Protein 1MJU (pdb70)

Sequence (430 aa):
DIVMTQAAPSVPVTPGESVSISCRSSKSLLHSNGNTYLYWFLQRPGQSPQLLIYRMSNLASGVPDRFSGSGSGTAFTLRISRVEAEDVGVYYCLQHLEYPFTFGAGTKLELKRADAAPTVSIFPPSSEQLTSGGASVVCFLNNFYPKDINVKWKIDGSERQNGVLNSWTDQDSKDSTYSMSSTLTLTKDEYERHNSYTCEATHKTSTSPIVKSFNRNECVQLQQPGAELVKPGASVKLSCKASGYTFTNYWINWVKQRPGQGLEWIGNIYPGSSYTHYNEKFKNKATLTVDTSSSTAYMQLSSLTSDDSAVYYCANKLGWFPYWGQGTLVTVSAAKTTAPSVYPLAPVCSVTLGCLVKGYFPEPVTLTWNSGSLSSGVHTFPAVLQSDLYTLSSSVTVTSSTWPSQSITCNVAHPASSTKVDKKIEPRGP

Foldseek 3Di:
DKDKAQPAQEDEDAAFAKDKGKIFIPFFQQDPVGFRFKWKWFDDPPDDTHTADGSQFDGDPPHDPLWTKDDDRTMIMIMRHGDALLRFGWMKMWGDSDPPIDIYPIYGYQHQYDFDFWDKDKDWADPVVLVVFKTKIKMKTDFGPDPDKDKWKDFPRHTDDPQKDKDKDQQDSHRRGIMMMIMRMDTSVVVVVTFKIKIWMDDPVDPGIDIDIGTPPPD/DAWEWFAEDEAEAQAKDKTKIADDDDQLQAWKKWKWWAAPPGDIDTAWIARQVVRDIDGDPVCPPFWDWHADNVRSMIMIMGGRDDQVRFTWMKMWICDPPDIDIYPTYGYGHHPDDFDAWDKDWAADDVCGKTKIKTWWGDDDDKDKDKPVPPQDPQKDWDDWDDDPRGIMTMMMHRHRPVPPPVHWIKMWMAGRVVRDIDIDTHDDDDD

Solvent-accessible surface area: 19869 Å² total

Nearest PDB structures (foldseek):
  1mjj-assembly2_L  TM=9.956E-01  e=9.053E-44  Mus musculus
  5t5f-assembly1_L  TM=9.927E-01  e=3.349E-42  Mus musculus
  4jn2-assembly2_L  TM=9.584E-01  e=1.246E-36  Mus musculus
  6mv5-assembly1_L  TM=8.175E-01  e=2.535E-39  Mus musculus
  4yhi-assembly1_B  TM=9.612E-01  e=4.543E-36  Homo sapiens

Radius of gyration: 24.13 Å; Cα contacts (8 Å, |Δi|>4): 1111; chains: 2; bounding box: 51×45×77 Å

Secondary structure (DSSP, 8-state):
-EEE--SEEEE-TT--EEEEEEEESS-GGGS-EEEEEE-TTS-EEEEEEEETTTTEEEE-GGGTTTEEEEEETTTTEEEEEE-S--GGG-EEEEEEEEETTEEEE---EEEEE-SSPPBPPEEEEEPPP--EEEEEEEEEEBSS--EEEEGGGTB-TTEEEPPPEEETTEEEEEEEEEE-TTTTTTS--EEEEEEGGGTEEEEEE------/---EE---SEEEE-TTS-EEEEEEESS--B-TTS-B-EEEEEE-TTSPPEEEEETTTEEPTTS-TTEEEEE-SSEEEEEESS--GGG-EEEEEEE-SSSSPEE---EEEEE----BPPEEEEEPPPHHHHTTTEEEEEEEEEEEBSS--EEEEEETTEEE-TTEEEEEPPPPTTT--EEEEEEEEEEHHHHHT--EEEEEEE-TT-SS-EEEEEETT--

Structure (mmCIF, N/CA/C/O backbone):
data_1MJU
#
_entry.id   1MJU
#
_cell.length_a   56.046
_cell.length_b   65.349
_cell.length_c   138.563
_cell.angle_alpha   90.00
_cell.angle_beta   90.00
_cell.angle_gamma   90.00
#
_symmetry.space_group_name_H-M   'P 21 21 21'
#
loop_
_entity.id
_entity.type
_entity.pdbx_description
1 polymer 'IMMUNOGLOBULIN MS6-12'
2 polymer 'IMMUNOGLOBULIN MS6-12'
3 non-polymer GLYCEROL
4 water water
#
loop_
_atom_site.group_PDB
_atom_site.id
_atom_site.type_symbol
_atom_site.label_atom_id
_atom_site.label_alt_id
_atom_site.label_comp_id
_atom_site.label_asym_id
_atom_site.label_entity_id
_atom_site.label_seq_id
_atom_site.pdbx_PDB_ins_code
_atom_site.Cartn_x
_atom_site.Cartn_y
_atom_site.Cartn_z
_atom_site.occupancy
_atom_site.B_iso_or_equiv
_atom_site.auth_seq_id
_atom_site.auth_comp_id
_atom_site.auth_asym_id
_atom_site.auth_atom_id
_atom_site.pdbx_PDB_model_num
ATOM 1 N N . ASP A 1 1 ? 8.208 -15.845 3.190 1.00 18.79 1 ASP L N 1
ATOM 2 C CA . ASP A 1 1 ? 9.088 -14.912 3.970 1.00 15.31 1 ASP L CA 1
ATOM 3 C C . ASP A 1 1 ? 10.516 -15.442 4.001 1.00 15.19 1 ASP L C 1
ATOM 4 O O . ASP A 1 1 ? 10.710 -16.652 3.893 1.00 19.00 1 ASP L O 1
ATOM 9 N N . ILE A 1 2 ? 11.514 -14.555 4.068 1.00 14.49 2 ILE L N 1
ATOM 10 C CA . ILE A 1 2 ? 12.885 -14.966 4.348 1.00 13.68 2 ILE L CA 1
ATOM 11 C C . ILE A 1 2 ? 12.996 -15.508 5.789 1.00 13.19 2 ILE L C 1
ATOM 12 O O . ILE A 1 2 ? 12.661 -14.817 6.762 1.00 15.74 2 ILE L O 1
ATOM 17 N N . VAL A 1 3 ? 13.462 -16.755 5.923 1.00 13.46 3 VAL L N 1
ATOM 18 C CA . VAL A 1 3 ? 13.655 -17.369 7.228 1.00 14.03 3 VAL L CA 1
ATOM 19 C C . VAL A 1 3 ? 15.078 -17.064 7.715 1.00 12.93 3 VAL L C 1
ATOM 20 O O . VAL A 1 3 ? 16.053 -17.316 6.989 1.00 13.11 3 VAL L O 1
ATOM 24 N N . MET A 1 4 ? 15.192 -16.513 8.927 1.00 12.84 4 MET L N 1
ATOM 25 C CA . MET A 1 4 ? 16.485 -16.198 9.559 1.00 12.08 4 MET L CA 1
ATOM 26 C C . MET A 1 4 ? 16.714 -17.181 10.715 1.00 11.85 4 MET L C 1
ATOM 27 O O . MET A 1 4 ? 15.920 -17.235 11.665 1.00 14.32 4 MET L O 1
ATOM 32 N N . THR A 1 5 ? 17.781 -17.971 10.623 1.00 12.96 5 THR L N 1
ATOM 33 C CA . THR A 1 5 ? 18.052 -19.032 11.587 1.00 13.39 5 THR L CA 1
ATOM 34 C C . THR A 1 5 ? 19.305 -18.771 12.400 1.00 13.47 5 THR L C 1
ATOM 35 O O . THR A 1 5 ? 20.413 -18.729 11.851 1.00 15.24 5 THR L O 1
ATOM 39 N N . GLN A 1 6 ? 19.093 -18.596 13.702 1.00 15.31 6 GLN L N 1
ATOM 40 C CA . GLN A 1 6 ? 20.133 -18.561 14.693 1.00 18.72 6 GLN L CA 1
ATOM 41 C C . GLN A 1 6 ? 19.799 -19.854 15.445 1.00 20.03 6 GLN L C 1
ATOM 42 O O . GLN A 1 6 ? 18.894 -19.945 16.293 1.00 19.97 6 GLN L O 1
ATOM 48 N N . ALA A 1 7 ? 20.518 -20.881 15.090 1.00 13.60 7 ALA L N 1
ATOM 49 C CA . ALA A 1 7 ? 20.274 -22.208 15.621 1.00 23.00 7 ALA L CA 1
ATOM 50 C C . ALA A 1 7 ? 20.702 -22.414 17.073 1.00 23.08 7 ALA L C 1
ATOM 51 O O . ALA A 1 7 ? 20.249 -23.397 17.661 1.00 28.02 7 ALA L O 1
ATOM 53 N N . ALA A 1 8 ? 21.565 -21.559 17.652 1.00 21.76 8 ALA L N 1
ATOM 54 C CA . ALA A 1 8 ? 21.961 -21.751 19.058 1.00 14.45 8 ALA L CA 1
ATOM 55 C C . ALA A 1 8 ? 21.217 -20.789 19.973 1.00 13.09 8 ALA L C 1
ATOM 56 O O . ALA A 1 8 ? 21.418 -19.578 19.865 1.00 13.90 8 ALA L O 1
ATOM 58 N N . PRO A 1 9 ? 20.387 -21.275 20.905 1.00 12.62 9 PRO L N 1
ATOM 59 C CA . PRO A 1 9 ? 19.741 -20.348 21.852 1.00 13.01 9 PRO L CA 1
ATOM 60 C C . PRO A 1 9 ? 20.711 -19.697 22.857 1.00 10.11 9 PRO L C 1
ATOM 61 O O . PRO A 1 9 ? 20.417 -18.610 23.377 1.00 10.97 9 PRO L O 1
ATOM 65 N N . SER A 1 10 ? 21.827 -20.368 23.142 1.00 10.38 10 SER L N 1
ATOM 66 C CA . SER A 1 10 ? 22.835 -19.848 24.059 1.00 9.97 10 SER L CA 1
ATOM 67 C C . SER A 1 10 ? 24.218 -20.400 23.686 1.00 10.59 10 SER L C 1
ATOM 68 O O . SER A 1 10 ? 24.322 -21.526 23.170 1.00 13.02 10 SER L O 1
ATOM 72 N N . VAL A 1 11 ? 25.254 -19.590 23.876 1.00 9.37 11 VAL L N 1
ATOM 73 C CA . VAL A 1 11 ? 26.642 -19.969 23.634 1.00 10.15 11 VAL L CA 1
ATOM 74 C C . VAL A 1 11 ? 27.497 -19.609 24.849 1.00 9.75 11 VAL L C 1
ATOM 75 O O . VAL A 1 11 ? 27.493 -18.451 25.267 1.00 9.83 11 VAL L O 1
ATOM 79 N N . PRO A 1 12 ? 28.205 -20.579 25.447 1.00 9.81 12 PRO L N 1
ATOM 80 C CA . PRO A 1 12 ? 29.104 -20.271 26.563 1.00 10.67 12 PRO L CA 1
ATOM 81 C C . PRO A 1 12 ? 30.499 -19.837 26.093 1.00 9.47 12 PRO L C 1
ATOM 82 O O . PRO A 1 12 ? 30.995 -20.353 25.069 1.00 11.40 12 PRO L O 1
ATOM 86 N N . VAL A 1 13 ? 31.125 -18.931 26.849 1.00 8.92 13 VAL L N 1
ATOM 87 C CA . VAL A 1 13 ? 32.454 -18.417 26.535 1.00 8.90 13 VAL L CA 1
ATOM 88 C C . VAL A 1 13 ? 33.183 -18.015 27.821 1.00 9.14 13 VAL L C 1
ATOM 89 O O . VAL A 1 13 ? 32.563 -17.521 28.769 1.00 9.89 13 VAL L O 1
ATOM 93 N N . THR A 1 14 ? 34.496 -18.246 27.855 1.00 9.17 14 THR L N 1
ATOM 94 C CA . THR A 1 14 ? 35.345 -17.824 28.969 1.00 9.87 14 THR L CA 1
ATOM 95 C C . THR A 1 14 ? 35.732 -16.348 28.782 1.00 9.28 14 THR L C 1
ATOM 96 O O . THR A 1 14 ? 36.195 -15.978 27.691 1.00 9.63 14 THR L O 1
ATOM 100 N N . PRO A 1 15 ? 35.538 -15.484 29.796 1.00 9.91 15 PRO L N 1
ATOM 101 C CA . PRO A 1 15 ? 35.963 -14.077 29.653 1.00 10.58 15 PRO L CA 1
ATOM 102 C C . PRO A 1 15 ? 37.410 -13.973 29.143 1.00 10.26 15 PRO L C 1
ATOM 103 O O . PRO A 1 15 ? 38.307 -14.699 29.606 1.00 12.24 15 PRO L O 1
ATOM 107 N N . GLY A 1 16 ? 37.626 -13.085 28.172 1.00 10.30 16 GLY L N 1
ATOM 108 C CA . GLY A 1 16 ? 38.934 -12.872 27.588 1.00 11.50 16 GLY L CA 1
ATOM 109 C C . GLY A 1 16 ? 39.170 -13.656 26.305 1.00 10.48 16 GLY L C 1
ATOM 110 O O . GLY A 1 16 ? 40.117 -13.348 25.572 1.00 12.90 16 GLY L O 1
ATOM 111 N N . GLU A 1 17 ? 38.338 -14.664 26.031 1.00 10.83 17 GLU L N 1
ATOM 112 C CA . GLU A 1 17 ? 38.450 -15.453 24.801 1.00 9.74 17 GLU L CA 1
ATOM 113 C C . GLU A 1 17 ? 37.522 -14.880 23.709 1.00 9.63 17 GLU L C 1
ATOM 114 O O . GLU A 1 17 ? 36.662 -14.039 23.965 1.00 10.92 17 GLU L O 1
ATOM 120 N N . SER A 1 18 ? 37.717 -15.348 22.490 1.00 10.41 18 SER L N 1
ATOM 121 C CA . SER A 1 18 ? 36.906 -14.922 21.351 1.00 10.70 18 SER L CA 1
ATOM 122 C C . SER A 1 18 ? 35.628 -15.755 21.261 1.00 10.75 18 SER L C 1
ATOM 123 O O . SER A 1 18 ? 35.586 -16.859 21.793 1.00 13.17 18 SER L O 1
ATOM 128 N N . VAL A 1 19 ? 34.587 -15.217 20.625 1.00 9.66 19 VAL L N 1
ATOM 129 C CA . VAL A 1 19 ? 33.367 -15.972 20.334 1.00 9.67 19 VAL L CA 1
ATOM 130 C C . VAL A 1 19 ? 32.831 -15.551 18.942 1.00 9.32 19 VAL L C 1
ATOM 131 O O . VAL A 1 19 ? 32.991 -14.400 18.508 1.00 11.15 19 VAL L O 1
ATOM 135 N N . SER A 1 20 ? 32.208 -16.509 18.258 1.00 10.18 20 SER L N 1
ATOM 136 C CA . SER A 1 20 ? 31.537 -16.308 16.981 1.00 11.20 20 SER L CA 1
ATOM 137 C C . SER A 1 20 ? 30.071 -16.753 17.108 1.00 11.72 20 SER L C 1
ATOM 138 O O . SER A 1 20 ? 29.797 -17.876 17.583 1.00 12.23 20 SER L O 1
ATOM 141 N N . ILE A 1 21 ? 29.145 -15.883 16.689 1.00 10.42 21 ILE L N 1
ATOM 142 C CA . ILE A 1 21 ? 27.706 -16.144 16.694 1.00 11.24 21 ILE L CA 1
ATOM 143 C C . ILE A 1 21 ? 27.221 -16.219 15.236 1.00 11.09 21 ILE L C 1
ATOM 144 O O . ILE A 1 21 ? 27.447 -15.299 14.437 1.00 11.37 21 ILE L O 1
ATOM 149 N N . SER A 1 22 ? 26.538 -17.308 14.898 1.00 13.99 22 SER L N 1
ATOM 150 C CA . SER A 1 22 ? 26.082 -17.575 13.536 1.00 12.87 22 SER L CA 1
ATOM 151 C C . SER A 1 22 ? 24.601 -17.193 13.278 1.00 13.41 22 SER L C 1
ATOM 152 O O . SER A 1 22 ? 23.719 -17.365 14.133 1.00 16.66 22 SER L O 1
ATOM 156 N N . CYS A 1 23 ? 24.355 -16.698 12.064 1.00 12.47 23 CYS L N 1
ATOM 157 C CA . CYS A 1 23 ? 23.017 -16.444 11.539 1.00 11.04 23 CYS L CA 1
ATOM 158 C C . CYS A 1 23 ? 23.010 -16.880 10.065 1.00 11.91 23 CYS L C 1
ATOM 159 O O . CYS A 1 23 ? 23.970 -16.624 9.347 1.00 15.80 23 CYS L O 1
ATOM 162 N N . ARG A 1 24 ? 21.931 -17.534 9.623 1.00 12.88 24 ARG L N 1
ATOM 163 C CA . ARG A 1 24 ? 21.768 -17.978 8.238 1.00 14.66 24 ARG L CA 1
ATOM 164 C C . ARG A 1 24 ? 20.426 -17.464 7.671 1.00 12.03 24 ARG L C 1
ATOM 165 O O . ARG A 1 24 ? 19.423 -17.422 8.393 1.00 15.39 24 ARG L O 1
ATOM 173 N N . SER A 1 25 ? 20.407 -17.096 6.384 1.00 12.70 25 SER L N 1
ATOM 174 C CA . SER A 1 25 ? 19.170 -16.690 5.697 1.00 12.76 25 SER L CA 1
ATOM 175 C C . SER A 1 25 ? 18.761 -17.757 4.655 1.00 13.65 25 SER L C 1
ATOM 176 O O . SER A 1 25 ? 19.617 -18.459 4.121 1.00 15.68 25 SER L O 1
ATOM 179 N N . SER A 1 26 ? 17.468 -17.832 4.337 1.00 13.46 26 SER L N 1
ATOM 180 C CA . SER A 1 26 ? 16.949 -18.778 3.346 1.00 13.26 26 SER L CA 1
ATOM 181 C C . SER A 1 26 ? 17.195 -18.350 1.897 1.00 15.19 26 SER L C 1
ATOM 182 O O . SER A 1 26 ? 17.020 -19.170 0.979 1.00 17.47 26 SER L O 1
ATOM 185 N N . LYS A 1 27 ? 17.571 -17.091 1.677 1.00 14.90 27 LYS L N 1
ATOM 186 C CA . LYS A 1 27 ? 17.986 -16.614 0.354 1.00 18.36 27 LYS L CA 1
ATOM 187 C C . LYS A 1 27 ? 19.021 -15.501 0.543 1.00 15.79 27 LYS L C 1
ATOM 188 O O . LYS A 1 27 ? 19.159 -14.934 1.632 1.00 14.11 27 LYS L O 1
ATOM 194 N N . SER A 1 28 A 19.775 -15.207 -0.507 1.00 15.79 27 SER L N 1
ATOM 195 C CA . SER A 1 28 A 20.797 -14.150 -0.460 1.00 14.53 27 SER L CA 1
ATOM 196 C C . SER A 1 28 A 20.233 -12.785 -0.037 1.00 13.39 27 SER L C 1
ATOM 197 O O . SER A 1 28 A 19.177 -12.362 -0.505 1.00 13.74 27 SER L O 1
ATOM 200 N N . LEU A 1 29 B 20.976 -12.091 0.822 1.00 12.14 27 LEU L N 1
ATOM 201 C CA . LEU A 1 29 B 20.610 -10.736 1.268 1.00 11.50 27 LEU L CA 1
ATOM 202 C C . LEU A 1 29 B 21.361 -9.615 0.490 1.00 12.37 27 LEU L C 1
ATOM 203 O O . LEU A 1 29 B 21.286 -8.433 0.851 1.00 12.44 27 LEU L O 1
ATOM 208 N N . LEU A 1 30 C 22.058 -9.985 -0.588 1.00 14.29 27 LEU L N 1
ATOM 209 C CA . LEU A 1 30 C 22.741 -9.017 -1.457 1.00 14.33 27 LEU L CA 1
ATOM 210 C C . LEU A 1 30 C 21.754 -8.269 -2.359 1.00 14.38 27 LEU L C 1
ATOM 211 O O . LEU A 1 30 C 21.069 -8.883 -3.174 1.00 16.27 27 LEU L O 1
ATOM 216 N N . HIS A 1 31 D 21.688 -6.943 -2.204 1.00 13.20 27 HIS L N 1
ATOM 217 C CA . HIS A 1 31 D 20.827 -6.057 -3.012 1.00 13.46 27 HIS L CA 1
ATOM 218 C C . HIS A 1 31 D 21.479 -5.753 -4.366 1.00 14.50 27 HIS L C 1
ATOM 219 O O . HIS A 1 31 D 22.712 -5.786 -4.500 1.00 15.08 27 HIS L O 1
ATOM 226 N N . SER A 1 32 E 20.650 -5.467 -5.369 1.00 14.98 27 SER L N 1
ATOM 227 C CA . SER A 1 32 E 21.140 -5.007 -6.675 1.00 16.75 27 SER L CA 1
ATOM 228 C C . SER A 1 32 E 22.049 -3.759 -6.570 1.00 15.63 27 SER L C 1
ATOM 229 O O . SER A 1 32 E 22.914 -3.529 -7.429 1.00 17.83 27 SER L O 1
ATOM 232 N N . ASN A 1 33 ? 21.858 -2.958 -5.526 1.00 15.90 28 ASN L N 1
ATOM 233 C CA . ASN A 1 33 ? 22.676 -1.772 -5.295 1.00 14.55 28 ASN L CA 1
ATOM 234 C C . ASN A 1 33 ? 24.061 -2.076 -4.721 1.00 14.98 28 ASN L C 1
ATOM 235 O O . ASN A 1 33 ? 24.845 -1.146 -4.512 1.00 15.56 28 ASN L O 1
ATOM 240 N N . GLY A 1 34 ? 24.370 -3.359 -4.473 1.00 14.83 29 GLY L N 1
ATOM 241 C CA . GLY A 1 34 ? 25.692 -3.752 -4.010 1.00 16.58 29 GLY L CA 1
ATOM 242 C C . GLY A 1 34 ? 25.870 -3.956 -2.504 1.00 14.57 29 GLY L C 1
ATOM 243 O O . GLY A 1 34 ? 26.866 -4.563 -2.076 1.00 16.27 29 GLY L O 1
ATOM 244 N N . ASN A 1 35 ? 24.930 -3.468 -1.691 1.00 11.99 30 ASN L N 1
ATOM 245 C CA . ASN A 1 35 ? 24.999 -3.618 -0.227 1.00 12.54 30 ASN L CA 1
ATOM 246 C C . ASN A 1 35 ? 24.249 -4.890 0.220 1.00 12.11 30 ASN L C 1
ATOM 247 O O . ASN A 1 35 ? 23.284 -5.287 -0.450 1.00 13.20 30 ASN L O 1
ATOM 252 N N . THR A 1 36 ? 24.664 -5.492 1.349 1.00 11.58 31 THR L N 1
ATOM 253 C CA . THR A 1 36 ? 23.989 -6.661 1.928 1.00 11.38 31 THR L CA 1
ATOM 254 C C . THR A 1 36 ? 23.148 -6.181 3.133 1.00 10.65 31 THR L C 1
ATOM 255 O O . THR A 1 36 ? 23.686 -5.609 4.093 1.00 11.48 31 THR L O 1
ATOM 259 N N . TYR A 1 37 ? 21.845 -6.458 3.078 1.00 10.56 32 TYR L N 1
ATOM 260 C CA . TYR A 1 37 ? 20.847 -5.887 3.989 1.00 9.45 32 TYR L CA 1
ATOM 261 C C . TYR A 1 37 ? 20.657 -6.731 5.285 1.00 9.38 32 TYR L C 1
ATOM 262 O O . TYR A 1 37 ? 19.632 -7.390 5.478 1.00 9.33 32 TYR L O 1
ATOM 271 N N . LEU A 1 38 ? 21.672 -6.677 6.163 1.00 8.96 33 LEU L N 1
ATOM 272 C CA . LEU A 1 38 ? 21.763 -7.507 7.386 1.00 9.53 33 LEU L CA 1
ATOM 273 C C . LEU A 1 38 ? 22.274 -6.649 8.570 1.00 8.45 33 LEU L C 1
ATOM 274 O O . LEU A 1 38 ? 23.373 -6.069 8.488 1.00 10.45 33 LEU L O 1
ATOM 279 N N . TYR A 1 39 ? 21.463 -6.559 9.627 1.00 8.76 34 TYR L N 1
ATOM 280 C CA . TYR A 1 39 ? 21.829 -5.912 10.886 1.00 8.05 34 TYR L CA 1
ATOM 281 C C . TYR A 1 39 ? 22.147 -6.953 11.996 1.00 8.38 34 TYR L C 1
ATOM 282 O O . TYR A 1 39 ? 21.559 -8.046 12.024 1.00 8.59 34 TYR L O 1
ATOM 291 N N . TRP A 1 40 ? 23.028 -6.567 12.933 1.00 7.81 35 TRP L N 1
ATOM 292 C CA . TRP A 1 40 ? 23.186 -7.243 14.237 1.00 7.32 35 TRP L CA 1
ATOM 293 C C . TRP A 1 40 ? 22.876 -6.236 15.381 1.00 7.29 35 TRP L C 1
ATOM 294 O O . TRP A 1 40 ? 23.348 -5.070 15.336 1.00 7.58 35 TRP L O 1
ATOM 305 N N . PHE A 1 41 ? 22.152 -6.715 16.408 1.00 7.60 36 PHE L N 1
ATOM 306 C CA . PHE A 1 41 ? 21.818 -5.953 17.619 1.00 7.04 36 PHE L CA 1
ATOM 307 C C . PHE A 1 41 ? 22.179 -6.757 18.879 1.00 7.16 36 PHE L C 1
ATOM 308 O O . PHE A 1 41 ? 22.149 -8.004 18.854 1.00 8.50 36 PHE L O 1
ATOM 316 N N . LEU A 1 42 ? 22.492 -6.039 19.963 1.00 7.82 37 LEU L N 1
ATOM 317 C CA . LEU A 1 42 ? 22.615 -6.591 21.317 1.00 7.89 37 LEU L CA 1
ATOM 318 C C . LEU A 1 42 ? 21.475 -6.033 22.171 1.00 6.86 37 LEU L C 1
ATOM 319 O O . LEU A 1 42 ? 21.282 -4.809 22.202 1.00 9.10 37 LEU L O 1
ATOM 324 N N . GLN A 1 43 ? 20.711 -6.897 22.843 1.00 7.13 38 GLN L N 1
ATOM 325 C CA . GLN A 1 43 ? 19.673 -6.464 23.791 1.00 7.19 38 GLN L CA 1
ATOM 326 C C . GLN A 1 43 ? 20.006 -6.915 25.215 1.00 7.68 38 GLN L C 1
ATOM 327 O O . GLN A 1 43 ? 20.165 -8.130 25.478 1.00 8.07 38 GLN L O 1
ATOM 333 N N . ARG A 1 44 ? 20.115 -5.940 26.126 1.00 8.39 39 ARG L N 1
ATOM 334 C CA . ARG A 1 44 ? 20.339 -6.176 27.554 1.00 8.13 39 ARG L CA 1
ATOM 335 C C . ARG A 1 44 ? 18.986 -6.208 28.290 1.00 9.11 39 ARG L C 1
ATOM 336 O O . ARG A 1 44 ? 18.000 -5.615 27.793 1.00 9.51 39 ARG L O 1
ATOM 344 N N . PRO A 1 45 ? 18.897 -6.870 29.450 1.00 10.23 40 PRO L N 1
ATOM 345 C CA . PRO A 1 45 ? 17.607 -6.962 30.152 1.00 11.37 40 PRO L CA 1
ATOM 346 C C . PRO A 1 45 ? 16.936 -5.603 30.436 1.00 12.37 40 PRO L C 1
ATOM 347 O O . PRO A 1 45 ? 17.561 -4.681 30.972 1.00 13.91 40 PRO L O 1
ATOM 351 N N . GLY A 1 46 ? 15.665 -5.504 30.048 1.00 13.59 41 GLY L N 1
ATOM 352 C CA . GLY A 1 46 ? 14.862 -4.305 30.238 1.00 16.19 41 GLY L CA 1
ATOM 353 C C . GLY A 1 46 ? 15.099 -3.173 29.244 1.00 13.34 41 GLY L C 1
ATOM 354 O O . GLY A 1 46 ? 14.409 -2.168 29.310 1.00 18.53 41 GLY L O 1
ATOM 355 N N . GLN A 1 47 ? 16.037 -3.328 28.312 1.00 11.06 42 GLN L N 1
ATOM 356 C CA . GLN A 1 47 ? 16.431 -2.270 27.391 1.00 10.54 42 GLN L CA 1
ATOM 357 C C . GLN A 1 47 ? 16.032 -2.541 25.950 1.00 9.08 42 GLN L C 1
ATOM 358 O O . GLN A 1 47 ? 15.791 -3.679 25.554 1.00 10.76 42 GLN L O 1
ATOM 364 N N . SER A 1 48 ? 15.953 -1.471 25.154 1.00 11.01 43 SER L N 1
ATOM 365 C CA . SER A 1 48 ? 15.738 -1.593 23.705 1.00 10.16 43 SER L CA 1
ATOM 366 C C . SER A 1 48 ? 17.014 -2.124 23.024 1.00 9.36 43 SER L C 1
ATOM 367 O O . SER A 1 48 ? 18.131 -1.944 23.539 1.00 10.31 43 SER L O 1
ATOM 370 N N . PRO A 1 49 ? 16.870 -2.803 21.884 1.00 9.53 44 PRO L N 1
ATOM 371 C CA . PRO A 1 49 ? 18.044 -3.335 21.173 1.00 9.13 44 PRO L CA 1
ATOM 372 C C . PRO A 1 49 ? 19.038 -2.232 20.737 1.00 8.94 44 PRO L C 1
ATOM 373 O O . PRO A 1 49 ? 18.614 -1.207 20.207 1.00 12.16 44 PRO L O 1
ATOM 377 N N . GLN A 1 50 ? 20.330 -2.487 20.932 1.00 8.61 45 GLN L N 1
ATOM 378 C CA . GLN A 1 50 ? 21.430 -1.588 20.564 1.00 9.91 45 GLN L CA 1
ATOM 379 C C . GLN A 1 50 ? 22.080 -2.038 19.247 1.00 7.65 45 GLN L C 1
ATOM 380 O O . GLN A 1 50 ? 22.453 -3.213 19.106 1.00 8.48 45 GLN L O 1
ATOM 386 N N . LEU A 1 51 ? 22.222 -1.117 18.297 1.00 8.26 46 LEU L N 1
ATOM 387 C CA . LEU A 1 51 ? 22.880 -1.415 17.022 1.00 7.94 46 LEU L CA 1
ATOM 388 C C . LEU A 1 51 ? 24.365 -1.758 17.188 1.00 7.44 46 LEU L C 1
ATOM 389 O O . LEU A 1 51 ? 25.106 -0.989 17.835 1.00 8.64 46 LEU L O 1
ATOM 394 N N . LEU A 1 52 ? 24.789 -2.894 16.612 1.00 7.87 47 LEU L N 1
ATOM 395 C CA . LEU A 1 52 ? 26.211 -3.288 16.577 1.00 7.92 47 LEU L CA 1
ATOM 396 C C . LEU A 1 52 ? 26.831 -3.160 15.182 1.00 7.73 47 LEU L C 1
ATOM 397 O O . LEU A 1 52 ? 27.927 -2.603 15.025 1.00 8.73 47 LEU L O 1
ATOM 402 N N . ILE A 1 53 ? 26.134 -3.714 14.179 1.00 7.68 48 ILE L N 1
ATOM 403 C CA . ILE A 1 53 ? 26.630 -3.825 12.805 1.00 8.22 48 ILE L CA 1
ATOM 404 C C . ILE A 1 53 ? 25.495 -3.512 11.840 1.00 8.07 48 ILE L C 1
ATOM 405 O O . ILE A 1 53 ? 24.352 -3.960 12.060 1.00 8.61 48 ILE L O 1
ATOM 410 N N . TYR A 1 54 ? 25.801 -2.754 10.781 1.00 8.44 49 TYR L N 1
ATOM 411 C CA . TYR A 1 54 ? 24.856 -2.490 9.699 1.00 8.53 49 TYR L CA 1
ATOM 412 C C . TYR A 1 54 ? 25.513 -2.840 8.353 1.00 8.86 49 TYR L C 1
ATOM 413 O O . TYR A 1 54 ? 26.750 -2.942 8.253 1.00 9.13 49 TYR L O 1
ATOM 422 N N . ARG A 1 55 ? 24.685 -3.032 7.321 1.00 9.01 50 ARG L N 1
ATOM 423 C CA . ARG A 1 55 ? 25.138 -3.475 5.981 1.00 10.29 50 ARG L CA 1
ATOM 424 C C . ARG A 1 55 ? 26.121 -4.659 6.075 1.00 9.78 50 ARG L C 1
ATOM 425 O O . ARG A 1 55 ? 27.132 -4.698 5.365 1.00 10.75 50 ARG L O 1
ATOM 433 N N . MET A 1 56 ? 25.822 -5.601 6.984 1.00 10.08 51 MET L N 1
ATOM 434 C CA . MET A 1 56 ? 26.561 -6.871 7.183 1.00 10.14 51 MET L CA 1
ATOM 435 C C . MET A 1 56 ? 27.926 -6.756 7.875 1.00 10.11 51 MET L C 1
ATOM 436 O O . MET A 1 56 ? 28.264 -7.620 8.709 1.00 10.61 51 MET L O 1
ATOM 441 N N . SER A 1 57 ? 28.698 -5.713 7.565 1.00 10.19 52 SER L N 1
ATOM 442 C CA . SER A 1 57 ? 30.089 -5.618 8.041 1.00 11.44 52 SER L CA 1
ATOM 443 C C . SER A 1 57 ? 30.532 -4.236 8.587 1.00 10.57 52 SER L C 1
ATOM 444 O O . SER A 1 57 ? 31.692 -4.102 8.994 1.00 12.80 52 SER L O 1
ATOM 447 N N . ASN A 1 58 ? 29.669 -3.218 8.575 1.00 9.84 53 ASN L N 1
ATOM 448 C CA . ASN A 1 58 ? 30.056 -1.906 9.118 1.00 9.90 53 ASN L CA 1
ATOM 449 C C . ASN A 1 58 ? 29.809 -1.819 10.626 1.00 9.73 53 ASN L C 1
ATOM 450 O O . ASN A 1 58 ? 28.687 -2.065 11.101 1.00 10.33 53 ASN L O 1
ATOM 455 N N . LEU A 1 59 ? 30.862 -1.474 11.370 1.00 11.01 54 LEU L N 1
ATOM 456 C CA . LEU A 1 59 ? 30.798 -1.293 12.815 1.00 12.16 54 LEU L CA 1
ATOM 457 C C . LEU A 1 59 ? 30.072 0.026 13.142 1.00 11.73 54 LEU L C 1
ATOM 458 O O . LEU A 1 59 ? 30.433 1.102 12.641 1.00 13.77 54 LEU L O 1
ATOM 463 N N . ALA A 1 60 ? 29.063 -0.045 14.000 1.00 12.25 55 ALA L N 1
ATOM 464 C CA . ALA A 1 60 ? 28.308 1.153 14.413 1.00 11.39 55 ALA L CA 1
ATOM 465 C C . ALA A 1 60 ? 29.129 2.091 15.324 1.00 10.37 55 ALA L C 1
ATOM 466 O O . ALA A 1 60 ? 29.978 1.628 16.088 1.00 10.52 55 ALA L O 1
ATOM 468 N N . SER A 1 61 ? 28.856 3.402 15.254 1.00 11.48 56 SER L N 1
ATOM 469 C CA . SER A 1 61 ? 29.521 4.387 16.127 1.00 11.59 56 SER L CA 1
ATOM 470 C C . SER A 1 61 ? 29.339 4.047 17.591 1.00 12.25 56 SER L C 1
ATOM 471 O O . SER A 1 61 ? 28.223 3.762 18.040 1.00 14.56 56 SER L O 1
ATOM 475 N N . GLY A 1 62 ? 30.420 4.149 18.360 1.00 13.55 57 GLY L N 1
ATOM 476 C CA . GLY A 1 62 ? 30.351 3.868 19.781 1.00 14.45 57 GLY L CA 1
ATOM 477 C C . GLY A 1 62 ? 30.551 2.411 20.167 1.00 13.34 57 GLY L C 1
ATOM 478 O O . GLY A 1 62 ? 30.687 2.121 21.357 1.00 19.28 57 GLY L O 1
ATOM 479 N N . VAL A 1 63 ? 30.570 1.491 19.196 1.00 10.81 58 VAL L N 1
ATOM 480 C CA . VAL A 1 63 ? 30.768 0.059 19.460 1.00 11.25 58 VAL L CA 1
ATOM 481 C C . VAL A 1 63 ? 32.280 -0.242 19.370 1.00 11.45 58 VAL L C 1
ATOM 482 O O . VAL A 1 63 ? 32.937 0.170 18.421 1.00 12.74 58 VAL L O 1
ATOM 486 N N . PRO A 1 64 ? 32.856 -0.938 20.355 1.00 12.43 59 PRO L N 1
ATOM 487 C CA . PRO A 1 64 ? 34.294 -1.208 20.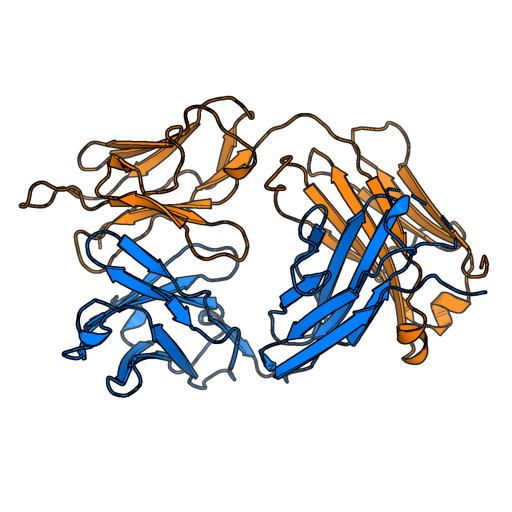336 1.00 14.00 59 PRO L CA 1
ATOM 488 C C . PRO A 1 64 ? 34.754 -2.047 19.142 1.00 12.62 59 PRO L C 1
ATOM 489 O O . PRO A 1 64 ? 34.018 -2.913 18.663 1.00 12.65 59 PRO L O 1
ATOM 493 N N . ASP A 1 65 ? 36.006 -1.828 18.741 1.00 14.85 60 ASP L N 1
ATOM 494 C CA . ASP A 1 65 ? 36.633 -2.501 17.601 1.00 15.66 60 ASP L CA 1
ATOM 495 C C . ASP A 1 65 ? 36.850 -4.029 17.826 1.00 13.55 60 ASP L C 1
ATOM 496 O O . ASP A 1 65 ? 37.237 -4.731 16.889 1.00 15.29 60 ASP L O 1
ATOM 504 N N . ARG A 1 66 ? 36.582 -4.529 19.046 1.00 12.46 61 ARG L N 1
ATOM 505 C CA . ARG A 1 66 ? 36.534 -5.969 19.337 1.00 12.01 61 ARG L CA 1
ATOM 506 C C . ARG A 1 66 ? 35.411 -6.662 18.545 1.00 10.74 61 ARG L C 1
ATOM 507 O O . ARG A 1 66 ? 35.463 -7.888 18.338 1.00 11.17 61 ARG L O 1
ATOM 515 N N . PHE A 1 67 ? 34.383 -5.902 18.144 1.00 10.40 62 PHE L N 1
ATOM 516 C CA . PHE A 1 67 ? 33.261 -6.442 17.367 1.00 9.90 62 PHE L CA 1
ATOM 517 C C . PHE A 1 67 ? 33.504 -6.351 15.856 1.00 9.99 62 PHE L C 1
ATOM 518 O O . PHE A 1 67 ? 34.019 -5.342 15.372 1.00 12.42 62 PHE L O 1
ATOM 526 N N . SER A 1 68 ? 33.133 -7.396 15.111 1.00 9.71 63 SER L N 1
ATOM 527 C CA . SER A 1 68 ? 33.175 -7.359 13.646 1.00 10.27 63 SER L CA 1
ATOM 528 C C . SER A 1 68 ? 32.078 -8.238 13.061 1.00 10.74 63 SER L C 1
ATOM 529 O O . SER A 1 68 ? 31.572 -9.151 13.736 1.00 12.79 63 SER L O 1
ATOM 532 N N . GLY A 1 69 ? 31.695 -7.954 11.819 1.00 11.14 64 GLY L N 1
ATOM 533 C CA . GLY A 1 69 ? 30.707 -8.738 11.102 1.00 11.41 64 GLY L CA 1
ATOM 534 C C . GLY A 1 69 ? 31.226 -9.138 9.731 1.00 12.39 64 GLY L C 1
ATOM 535 O O . GLY A 1 69 ? 31.894 -8.360 9.056 1.00 12.83 64 GLY L O 1
ATOM 536 N N . SER A 1 70 ? 30.937 -10.371 9.332 1.00 12.18 65 SER L N 1
ATOM 537 C CA . SER A 1 70 ? 31.354 -10.869 8.018 1.00 13.63 65 SER L CA 1
ATOM 538 C C . SER A 1 70 ? 30.286 -11.819 7.466 1.00 12.39 65 SER L C 1
ATOM 539 O O . SER A 1 70 ? 29.321 -12.174 8.183 1.00 12.37 65 SER L O 1
ATOM 542 N N . GLY A 1 71 ? 30.439 -12.235 6.208 1.00 13.33 66 GLY L N 1
ATOM 543 C CA . GLY A 1 71 ? 29.505 -13.198 5.659 1.00 15.12 66 GLY L CA 1
ATOM 544 C C . GLY A 1 71 ? 29.572 -13.372 4.157 1.00 17.59 66 GLY L C 1
ATOM 545 O O . GLY A 1 71 ? 30.275 -12.628 3.473 1.00 21.66 66 GLY L O 1
ATOM 546 N N . SER A 1 72 ? 28.845 -14.380 3.671 1.00 22.73 67 SER L N 1
ATOM 547 C CA . SER A 1 72 ? 28.594 -14.597 2.252 1.00 21.69 67 SER L CA 1
ATOM 548 C C . SER A 1 72 ? 27.254 -13.904 1.983 1.00 25.98 67 SER L C 1
ATOM 549 O O . SER A 1 72 ? 26.966 -12.862 2.581 1.00 27.09 67 SER L O 1
ATOM 552 N N . GLY A 1 73 ? 26.435 -14.457 1.095 1.00 24.23 68 GLY L N 1
ATOM 553 C CA . GLY A 1 73 ? 25.110 -13.906 0.869 1.00 24.95 68 GLY L CA 1
ATOM 554 C C . GLY A 1 73 ? 24.047 -14.530 1.772 1.00 20.31 68 GLY L C 1
ATOM 555 O O . GLY A 1 73 ? 22.955 -13.957 1.924 1.00 20.02 68 GLY L O 1
ATOM 556 N N . THR A 1 74 ? 24.370 -15.682 2.374 1.00 22.30 69 THR L N 1
ATOM 557 C CA . THR A 1 74 ? 23.429 -16.456 3.213 1.00 19.99 69 THR L CA 1
ATOM 558 C C . THR A 1 74 ? 23.952 -16.971 4.572 1.00 15.78 69 THR L C 1
ATOM 559 O O . THR A 1 74 ? 23.141 -17.426 5.370 1.00 17.12 69 THR L O 1
ATOM 563 N N . ALA A 1 75 ? 25.258 -16.917 4.831 1.00 15.46 70 ALA L N 1
ATOM 564 C CA . ALA A 1 75 ? 25.840 -17.314 6.129 1.00 15.41 70 ALA L CA 1
ATOM 565 C C . ALA A 1 75 ? 26.610 -16.113 6.701 1.00 14.71 70 ALA L C 1
ATOM 566 O O . ALA A 1 75 ? 27.533 -15.597 6.061 1.00 16.72 70 ALA L O 1
ATOM 568 N N . PHE A 1 76 ? 26.216 -15.678 7.896 1.00 12.31 71 PHE L N 1
ATOM 569 C CA . PHE A 1 76 ? 26.750 -14.474 8.527 1.00 11.96 71 PHE L CA 1
ATOM 570 C C . PHE A 1 76 ? 27.323 -14.805 9.902 1.00 11.86 71 PHE L C 1
ATOM 571 O O . PHE A 1 76 ? 26.832 -15.699 10.596 1.00 12.59 71 PHE L O 1
ATOM 579 N N . THR A 1 77 ? 28.353 -14.066 10.301 1.00 11.32 72 THR L N 1
ATOM 580 C CA . THR A 1 77 ? 29.007 -14.288 11.587 1.00 11.52 72 THR L CA 1
ATOM 581 C C . THR A 1 77 ? 29.320 -12.959 12.291 1.00 11.63 72 THR L C 1
ATOM 582 O O . THR A 1 77 ? 29.962 -12.068 11.704 1.00 13.07 72 THR L O 1
ATOM 586 N N . LEU A 1 78 ? 28.866 -12.838 13.541 1.00 10.85 73 LEU L N 1
ATOM 587 C CA . LEU A 1 78 ? 29.267 -11.747 14.429 1.00 10.03 73 LEU L CA 1
ATOM 588 C C . LEU A 1 78 ? 30.413 -12.312 15.289 1.00 11.03 73 LEU L C 1
ATOM 589 O O . LEU A 1 78 ? 30.253 -13.351 15.950 1.00 12.43 73 LEU L O 1
ATOM 594 N N . ARG A 1 79 ? 31.565 -11.647 15.269 1.00 10.60 74 ARG L N 1
ATOM 595 C CA . ARG A 1 79 ? 32.725 -12.082 16.040 1.00 10.84 74 ARG L CA 1
ATOM 596 C C . ARG A 1 79 ? 33.083 -11.036 17.108 1.00 9.87 74 ARG L C 1
ATOM 597 O O . ARG A 1 79 ? 33.122 -9.828 16.809 1.00 11.34 74 ARG L O 1
ATOM 611 N N . ILE A 1 80 ? 33.362 -11.496 18.332 1.00 10.20 75 ILE L N 1
ATOM 612 C CA . ILE A 1 80 ? 33.898 -10.641 19.396 1.00 10.33 75 ILE L CA 1
ATOM 613 C C . ILE A 1 80 ? 35.298 -11.192 19.693 1.00 11.42 75 ILE L C 1
ATOM 614 O O . ILE A 1 80 ? 35.432 -12.348 20.101 1.00 14.18 75 ILE L O 1
ATOM 619 N N . SER A 1 81 ? 36.340 -10.399 19.465 1.00 12.72 76 SER L N 1
ATOM 620 C CA . SER A 1 81 ? 37.730 -10.896 19.533 1.00 15.56 76 SER L CA 1
ATOM 621 C C . SER A 1 81 ? 38.197 -11.275 20.943 1.00 13.47 76 SER L C 1
ATOM 622 O O . SER A 1 81 ? 39.053 -12.172 21.100 1.00 14.34 76 SER L O 1
ATOM 625 N N . ARG A 1 82 ? 37.647 -10.581 21.945 1.00 12.28 77 ARG L N 1
ATOM 626 C CA . ARG A 1 82 ? 37.973 -10.795 23.357 1.00 12.14 77 ARG L CA 1
ATOM 627 C C . ARG A 1 82 ? 36.730 -10.399 24.162 1.00 11.34 77 ARG L C 1
ATOM 628 O O . ARG A 1 82 ? 36.405 -9.220 24.240 1.00 14.72 77 ARG L O 1
ATOM 636 N N . VAL A 1 83 ? 36.027 -11.358 24.750 1.00 9.31 78 VAL L N 1
ATOM 637 C CA . VAL A 1 83 ? 34.760 -11.087 25.442 1.00 8.95 78 VAL L CA 1
ATOM 638 C C . VAL A 1 83 ? 34.979 -10.468 26.826 1.00 10.06 78 VAL L C 1
ATOM 639 O O . VAL A 1 83 ? 35.808 -10.961 27.609 1.00 11.68 78 VAL L O 1
ATOM 643 N N . GLU A 1 84 ? 34.225 -9.394 27.099 1.00 9.92 79 GLU L N 1
ATOM 644 C CA . GLU A 1 84 ? 34.262 -8.609 28.339 1.00 11.55 79 GLU L CA 1
ATOM 645 C C . GLU A 1 84 ? 32.871 -8.723 29.023 1.00 10.21 79 GLU L C 1
ATOM 646 O O . GLU A 1 84 ? 31.858 -8.971 28.353 1.00 9.92 79 GLU L O 1
ATOM 652 N N . ALA A 1 85 ? 32.813 -8.441 30.326 1.00 10.30 80 ALA L N 1
ATOM 653 C CA . ALA A 1 85 ? 31.558 -8.535 31.087 1.00 10.29 80 ALA L CA 1
ATOM 654 C C . ALA A 1 85 ? 30.407 -7.734 30.441 1.00 8.78 80 ALA L C 1
ATOM 655 O O . ALA A 1 85 ? 29.244 -8.199 30.442 1.00 9.76 80 ALA L O 1
ATOM 657 N N . GLU A 1 86 ? 30.711 -6.532 29.928 1.00 9.53 81 GLU L N 1
ATOM 658 C CA . GLU A 1 86 ? 29.686 -5.658 29.364 1.00 9.87 81 GLU L CA 1
ATOM 659 C C . GLU A 1 86 ? 29.013 -6.244 28.108 1.00 9.62 81 GLU L C 1
ATOM 660 O O . GLU A 1 86 ? 27.969 -5.731 27.664 1.00 11.45 81 GLU L O 1
ATOM 666 N N . ASP A 1 87 ? 29.593 -7.301 27.528 1.00 8.71 82 ASP L N 1
ATOM 667 C CA . ASP A 1 87 ? 29.061 -7.912 26.305 1.00 8.29 82 ASP L CA 1
ATOM 668 C C . ASP A 1 87 ? 27.893 -8.888 26.575 1.00 8.31 82 ASP L C 1
ATOM 669 O O . ASP A 1 87 ? 27.300 -9.409 25.612 1.00 9.53 82 ASP L O 1
ATOM 674 N N . VAL A 1 88 ? 27.565 -9.165 27.843 1.00 8.24 83 VAL L N 1
ATOM 675 C CA . VAL A 1 88 ? 26.506 -10.136 28.144 1.00 8.28 83 VAL L CA 1
ATOM 676 C C . VAL A 1 88 ? 25.125 -9.629 27.695 1.00 7.72 83 VAL L C 1
ATOM 677 O O . VAL A 1 88 ? 24.822 -8.429 27.789 1.00 9.30 83 VAL L O 1
ATOM 681 N N . GLY A 1 89 ? 24.290 -10.545 27.197 1.00 7.72 84 GLY L N 1
ATOM 682 C CA . GLY A 1 89 ? 22.936 -10.242 26.750 1.00 8.14 84 GLY L CA 1
ATOM 683 C C . GLY A 1 89 ? 22.541 -11.156 25.605 1.00 7.41 84 GLY L C 1
ATOM 684 O O . GLY A 1 89 ? 23.139 -12.241 25.445 1.00 9.05 84 GLY L O 1
ATOM 685 N N . VAL A 1 90 ? 21.543 -10.743 24.824 1.00 7.83 85 VAL L N 1
ATOM 686 C CA . VAL A 1 90 ? 20.997 -11.556 23.729 1.00 7.77 85 VAL L CA 1
ATOM 687 C C . VAL A 1 90 ? 21.273 -10.834 22.393 1.00 7.37 85 VAL L C 1
ATOM 688 O O . VAL A 1 90 ? 20.948 -9.640 22.228 1.00 8.00 85 VAL L O 1
ATOM 692 N N . TYR A 1 91 ? 21.869 -11.570 21.447 1.00 7.71 86 TYR L N 1
ATOM 693 C CA . TYR A 1 91 ? 22.265 -11.083 20.121 1.00 7.47 86 TYR L CA 1
ATOM 694 C C . TYR A 1 91 ? 21.239 -11.514 19.061 1.00 7.38 86 TYR L C 1
ATOM 695 O O . TYR A 1 91 ? 20.884 -12.698 18.990 1.00 8.73 86 TYR L O 1
ATOM 704 N N . TYR A 1 92 ? 20.792 -10.565 18.217 1.00 7.73 87 TYR L N 1
ATOM 705 C CA . TYR A 1 92 ? 19.814 -10.816 17.161 1.00 7.62 87 TYR L CA 1
ATOM 706 C C . TYR A 1 92 ? 20.333 -10.349 15.798 1.00 7.45 87 TYR L C 1
ATOM 707 O O . TYR A 1 92 ? 20.921 -9.259 15.685 1.00 8.78 87 TYR L O 1
ATOM 716 N N . CYS A 1 93 ? 20.062 -11.155 14.756 1.00 8.00 88 CYS L N 1
ATOM 717 C CA . CYS A 1 93 ? 20.223 -10.717 13.361 1.00 8.30 88 CYS L CA 1
ATOM 718 C C . CYS A 1 93 ? 18.844 -10.291 12.814 1.00 7.93 88 CYS L C 1
ATOM 719 O O . CYS A 1 93 ? 17.806 -10.784 13.287 1.00 9.48 88 CYS L O 1
ATOM 722 N N . LEU A 1 94 ? 18.853 -9.394 11.821 1.00 7.86 89 LEU L N 1
ATOM 723 C CA . LEU A 1 94 ? 17.650 -8.886 11.169 1.00 8.08 89 LEU L CA 1
ATOM 724 C C . LEU A 1 94 ? 17.915 -8.654 9.679 1.00 8.14 89 LEU L C 1
ATOM 725 O O . LEU A 1 94 ? 18.894 -7.958 9.335 1.00 8.87 89 LEU L O 1
ATOM 730 N N . GLN A 1 95 ? 17.092 -9.252 8.802 1.00 8.36 90 GLN L N 1
ATOM 731 C CA . GLN A 1 95 ? 17.149 -8.917 7.361 1.00 8.87 90 GLN L CA 1
ATOM 732 C C . GLN A 1 95 ? 16.127 -7.817 7.034 1.00 8.26 90 GLN L C 1
ATOM 733 O O . GLN A 1 95 ? 14.987 -7.835 7.525 1.00 9.05 90 GLN L O 1
ATOM 739 N N . HIS A 1 96 ? 16.535 -6.865 6.181 1.00 8.74 91 HIS L N 1
ATOM 740 C CA . HIS A 1 96 ? 15.650 -5.791 5.720 1.00 9.32 91 HIS L CA 1
ATOM 741 C C . HIS A 1 96 ? 15.686 -5.651 4.170 1.00 8.97 91 HIS L C 1
ATOM 742 O O . HIS A 1 96 ? 15.398 -4.569 3.627 1.00 10.43 91 HIS L O 1
ATOM 749 N N . LEU A 1 97 ? 16.002 -6.745 3.474 1.00 9.81 92 LEU L N 1
ATOM 750 C CA . LEU A 1 97 ? 15.977 -6.780 2.012 1.00 10.25 92 LEU L CA 1
ATOM 751 C C . LEU A 1 97 ? 14.559 -6.836 1.449 1.00 10.45 92 LEU L C 1
ATOM 752 O O . LEU A 1 97 ? 14.265 -6.221 0.416 1.00 11.56 92 LEU L O 1
ATOM 757 N N . GLU A 1 98 ? 13.683 -7.591 2.114 1.00 10.01 93 GLU L N 1
ATOM 758 C CA . GLU A 1 98 ? 12.310 -7.822 1.631 1.00 10.55 93 GLU L CA 1
ATOM 759 C C . GLU A 1 98 ? 11.298 -7.725 2.766 1.00 10.63 93 GLU L C 1
ATOM 760 O O . GLU A 1 98 ? 11.599 -8.103 3.890 1.00 12.68 93 GLU L O 1
ATOM 766 N N . TYR A 1 99 ? 10.101 -7.225 2.452 1.00 10.62 94 TYR L N 1
ATOM 767 C CA . TYR A 1 99 ? 8.962 -7.305 3.358 1.00 10.64 94 TYR L CA 1
ATOM 768 C C . TYR A 1 99 ? 8.383 -8.739 3.338 1.00 11.18 94 TYR L C 1
ATOM 769 O O . TYR A 1 99 ? 8.318 -9.361 2.253 1.00 12.78 94 TYR L O 1
ATOM 778 N N . PRO A 1 100 ? 7.971 -9.282 4.495 1.00 11.27 95 PRO L N 1
ATOM 779 C CA . PRO A 1 100 ? 8.108 -8.650 5.822 1.00 10.21 95 PRO L CA 1
ATOM 780 C C . PRO A 1 100 ? 9.526 -8.766 6.374 1.00 9.32 95 PRO L C 1
ATOM 781 O O . PRO A 1 100 ? 10.204 -9.769 6.121 1.00 11.01 95 PRO L O 1
ATOM 785 N N . PHE A 1 101 ? 9.981 -7.763 7.124 1.00 9.03 96 PHE L N 1
ATOM 786 C CA . PHE A 1 101 ? 11.295 -7.865 7.745 1.00 8.42 96 PHE L CA 1
ATOM 787 C C . PHE A 1 101 ? 11.250 -9.012 8.774 1.00 8.79 96 PHE L C 1
ATOM 788 O O . PHE A 1 101 ? 10.230 -9.201 9.435 1.00 9.45 96 PHE L O 1
ATOM 796 N N . THR A 1 102 ? 12.353 -9.755 8.919 1.00 8.85 97 THR L N 1
ATOM 797 C CA . THR A 1 102 ? 12.393 -10.936 9.804 1.00 8.64 97 THR L CA 1
ATOM 798 C C . THR A 1 102 ? 13.686 -10.998 10.622 1.00 9.04 97 THR L C 1
ATOM 799 O O . THR A 1 102 ? 14.782 -10.733 10.104 1.00 9.09 97 THR L O 1
ATOM 803 N N . PHE A 1 103 ? 13.519 -11.351 11.894 1.00 9.50 98 PHE L N 1
ATOM 804 C CA . PHE A 1 103 ? 14.591 -11.505 12.874 1.00 8.70 98 PHE L CA 1
ATOM 805 C C . PHE A 1 103 ? 14.937 -12.967 13.113 1.00 9.64 98 PHE L C 1
ATOM 806 O O . PHE A 1 103 ? 14.069 -13.858 13.044 1.00 10.78 98 PHE L O 1
ATOM 814 N N . GLY A 1 104 ? 16.187 -13.239 13.430 1.00 9.80 99 GLY L N 1
ATOM 815 C CA . GLY A 1 104 ? 16.471 -14.533 13.999 1.00 9.87 99 GLY L CA 1
ATOM 816 C C . GLY A 1 104 ? 16.105 -14.594 15.465 1.00 9.26 99 GLY L C 1
ATOM 817 O O . GLY A 1 104 ? 15.569 -13.591 16.023 1.00 9.69 99 GLY L O 1
ATOM 818 N N . ALA A 1 105 ? 16.111 -15.780 16.103 1.00 10.51 100 ALA L N 1
ATOM 819 C CA . ALA A 1 105 ? 15.263 -16.082 17.273 1.00 9.83 100 ALA L CA 1
ATOM 820 C C . ALA A 1 105 ? 16.102 -15.560 18.529 1.00 10.06 100 ALA L C 1
ATOM 821 O O . ALA A 1 105 ? 15.580 -15.567 19.638 1.00 12.19 100 ALA L O 1
ATOM 823 N N . GLY A 1 106 ? 17.368 -15.138 18.337 1.00 9.51 101 GLY L N 1
ATOM 824 C CA . GLY A 1 106 ? 18.224 -14.656 19.417 1.00 9.72 101 GLY L CA 1
ATOM 825 C C . GLY A 1 106 ? 19.177 -15.718 19.976 1.00 10.12 101 GLY L C 1
ATOM 826 O O . GLY A 1 106 ? 18.814 -16.902 20.075 1.00 13.29 101 GLY L O 1
ATOM 827 N N . THR A 1 107 ? 20.390 -15.291 20.328 1.00 9.17 102 THR L N 1
ATOM 828 C CA . THR A 1 107 ? 21.410 -16.146 20.957 1.00 9.81 102 THR L CA 1
ATOM 829 C C . THR A 1 107 ? 21.939 -15.423 22.203 1.00 8.87 102 THR L C 1
ATOM 830 O O . THR A 1 107 ? 22.509 -14.326 22.092 1.00 9.54 102 THR L O 1
ATOM 834 N N . LYS A 1 108 ? 21.754 -16.023 23.379 1.00 9.77 103 LYS L N 1
ATOM 835 C CA . LYS A 1 108 ? 22.266 -15.463 24.633 1.00 9.22 103 LYS L CA 1
ATOM 836 C C . LYS A 1 108 ? 23.738 -15.850 24.796 1.00 9.97 103 LYS L C 1
ATOM 837 O O . LYS A 1 108 ? 24.124 -16.981 24.475 1.00 12.93 103 LYS L O 1
ATOM 843 N N . LEU A 1 109 ? 24.563 -14.919 25.281 1.00 9.11 104 LEU L N 1
ATOM 844 C CA . LEU A 1 109 ? 25.949 -15.229 25.654 1.00 9.49 104 LEU L CA 1
ATOM 845 C C . LEU A 1 109 ? 26.012 -15.537 27.150 1.00 8.76 104 LEU L C 1
ATOM 846 O O . LEU A 1 109 ? 25.507 -14.727 27.953 1.00 10.34 104 LEU L O 1
ATOM 854 N N . GLU A 1 110 ? 26.634 -16.674 27.504 1.00 8.98 105 GLU L N 1
ATOM 855 C CA . GLU A 1 110 ? 26.839 -17.076 28.902 1.00 9.20 105 GLU L CA 1
ATOM 856 C C . GLU A 1 110 ? 28.343 -16.972 29.227 1.00 9.74 105 GLU L C 1
ATOM 857 O O . GLU A 1 110 ? 29.152 -17.663 28.603 1.00 11.61 105 GLU L O 1
ATOM 863 N N . LEU A 1 111 ? 28.711 -16.108 30.176 1.00 8.37 106 LEU L N 1
ATOM 864 C CA . LEU A 1 111 ? 30.120 -15.871 30.517 1.00 8.42 106 LEU L CA 1
ATOM 865 C C . LEU A 1 111 ? 30.547 -16.760 31.689 1.00 9.16 106 LEU L C 1
ATOM 866 O O . LEU A 1 111 ? 30.092 -16.565 32.827 1.00 10.23 106 LEU L O 1
ATOM 871 N N . LYS A 1 112 ? 31.402 -17.745 31.393 1.00 9.35 107 LYS L N 1
ATOM 872 C CA . LYS A 1 112 ? 31.827 -18.741 32.382 1.00 10.99 107 LYS L CA 1
ATOM 873 C C . LYS A 1 112 ? 33.076 -18.272 33.141 1.00 10.86 107 LYS L C 1
ATOM 874 O O . LYS A 1 112 ? 34.206 -18.634 32.822 1.00 12.76 107 LYS L O 1
ATOM 880 N N . ARG A 1 113 ? 32.840 -17.401 34.118 1.00 12.65 108 ARG L N 1
ATOM 881 C CA . ARG A 1 113 ? 33.889 -16.788 34.931 1.00 12.62 108 ARG L CA 1
ATOM 882 C C . ARG A 1 113 ? 34.297 -17.687 36.117 1.00 11.79 108 ARG L C 1
ATOM 883 O O . ARG A 1 113 ? 33.800 -18.807 36.257 1.00 13.57 108 ARG L O 1
ATOM 891 N N . ALA A 1 114 ? 35.212 -17.190 36.953 1.00 12.19 109 ALA L N 1
ATOM 892 C CA . ALA A 1 114 ? 35.692 -17.923 38.128 1.00 13.17 109 ALA L CA 1
ATOM 893 C C . ALA A 1 114 ? 34.667 -17.947 39.266 1.00 11.52 109 ALA L C 1
ATOM 894 O O . ALA A 1 114 ? 33.772 -17.099 39.358 1.00 12.59 109 ALA L O 1
ATOM 896 N N . ASP A 1 115 ? 34.813 -18.909 40.175 1.00 11.81 110 ASP L N 1
ATOM 897 C CA . ASP A 1 115 ? 33.908 -18.980 41.322 1.00 11.82 110 ASP L CA 1
ATOM 898 C C . ASP A 1 115 ? 34.021 -17.704 42.176 1.00 11.51 110 ASP L C 1
ATOM 899 O O . ASP A 1 115 ? 35.079 -17.078 42.244 1.00 15.68 110 ASP L O 1
ATOM 904 N N . ALA A 1 116 ? 32.914 -17.318 42.811 1.00 10.69 111 ALA L N 1
ATOM 905 C CA . ALA A 1 116 ? 32.845 -16.146 43.681 1.00 10.58 111 ALA L CA 1
ATOM 906 C C . ALA A 1 116 ? 31.857 -16.428 44.814 1.00 9.91 111 ALA L C 1
ATOM 907 O O . ALA A 1 116 ? 30.736 -16.910 44.570 1.00 10.25 111 ALA L O 1
ATOM 909 N N . ALA A 1 117 ? 32.257 -16.116 46.049 1.00 12.13 112 ALA L N 1
ATOM 910 C CA . ALA A 1 117 ? 31.396 -16.284 47.228 1.00 12.21 112 ALA L CA 1
ATOM 911 C C . ALA A 1 117 ? 30.344 -15.168 47.359 1.00 10.15 112 ALA L C 1
ATOM 912 O O . ALA A 1 117 ? 30.639 -13.999 47.104 1.00 12.84 112 ALA L O 1
ATOM 914 N N . PRO A 1 118 ? 29.129 -15.509 47.811 1.00 10.13 113 PRO L N 1
ATOM 915 C CA . PRO A 1 118 ? 28.095 -14.483 48.021 1.00 9.56 113 PRO L CA 1
ATOM 916 C C . PRO A 1 118 ? 28.357 -13.584 49.231 1.00 9.87 113 PRO L C 1
ATOM 917 O O . PRO A 1 118 ? 28.932 -14.028 50.234 1.00 12.28 113 PRO L O 1
ATOM 921 N N . THR A 1 119 ? 27.898 -12.337 49.125 1.00 9.43 114 THR L N 1
ATOM 922 C CA . THR A 1 119 ? 27.874 -11.379 50.229 1.00 10.06 114 THR L CA 1
ATOM 923 C C . THR A 1 119 ? 26.405 -11.339 50.687 1.00 9.29 114 THR L C 1
ATOM 924 O O . THR A 1 119 ? 25.523 -10.978 49.901 1.00 9.75 114 THR L O 1
ATOM 928 N N . VAL A 1 120 ? 26.159 -11.737 51.940 1.00 9.56 115 VAL L N 1
ATOM 929 C CA . VAL A 1 120 ? 24.802 -11.925 52.472 1.00 9.29 115 VAL L CA 1
ATOM 930 C C . VAL A 1 120 ? 24.416 -10.813 53.450 1.00 8.67 115 VAL L C 1
ATOM 931 O O . VAL A 1 120 ? 25.210 -10.477 54.337 1.00 10.31 115 VAL L O 1
ATOM 935 N N . SER A 1 121 ? 23.213 -10.251 53.293 1.00 9.02 116 SER L N 1
ATOM 936 C CA . SER A 1 121 ? 22.683 -9.204 54.186 1.00 8.77 116 SER L CA 1
ATOM 937 C C . SER A 1 121 ? 21.210 -9.529 54.510 1.00 8.16 116 SER L C 1
ATOM 938 O O . SER A 1 121 ? 20.444 -9.824 53.577 1.00 9.57 116 SER L O 1
ATOM 941 N N . ILE A 1 122 ? 20.815 -9.433 55.792 1.00 7.70 117 ILE L N 1
ATOM 942 C CA . ILE A 1 122 ? 19.425 -9.693 56.207 1.00 7.81 117 ILE L CA 1
ATOM 943 C C . ILE A 1 122 ? 18.781 -8.394 56.730 1.00 7.20 117 ILE L C 1
ATOM 944 O O . ILE A 1 122 ? 19.450 -7.596 57.389 1.00 8.46 117 ILE L O 1
ATOM 949 N N . PHE A 1 123 ? 17.480 -8.230 56.464 1.00 7.97 118 PHE L N 1
ATOM 950 C CA . PHE A 1 123 ? 16.736 -7.025 56.812 1.00 7.27 118 PHE L CA 1
ATOM 951 C C . PHE A 1 123 ? 15.440 -7.344 57.550 1.00 7.59 118 PHE L C 1
ATOM 952 O O . PHE A 1 123 ? 14.547 -7.978 56.981 1.00 8.81 118 PHE L O 1
ATOM 960 N N . PRO A 1 124 ? 15.311 -6.889 58.801 1.00 8.16 119 PRO L N 1
ATOM 961 C CA . PRO A 1 124 ? 14.021 -6.985 59.507 1.00 8.46 119 PRO L CA 1
ATOM 962 C C . PRO A 1 124 ? 12.939 -6.159 58.799 1.00 8.55 119 PRO L C 1
ATOM 963 O O . PRO A 1 124 ? 13.244 -5.266 57.984 1.00 8.30 119 PRO L O 1
ATOM 967 N N . PRO A 1 125 ? 11.675 -6.442 59.112 1.00 9.25 120 PRO L N 1
ATOM 968 C CA . PRO A 1 125 ? 10.583 -5.650 58.543 1.00 10.04 120 PRO L CA 1
ATOM 969 C C . PRO A 1 125 ? 10.759 -4.146 58.810 1.00 10.27 120 PRO L C 1
ATOM 970 O O . PRO A 1 125 ? 11.272 -3.733 59.867 1.00 10.64 120 PRO L O 1
ATOM 974 N N . SER A 1 126 ? 10.342 -3.336 57.843 1.00 10.25 121 SER L N 1
ATOM 975 C CA . SER A 1 126 ? 10.250 -1.883 58.013 1.00 11.02 121 SER L CA 1
ATOM 976 C C . SER A 1 126 ? 9.171 -1.569 59.045 1.00 10.97 121 SER L C 1
ATOM 977 O O . SER A 1 126 ? 8.098 -2.190 59.040 1.00 11.94 121 SER L O 1
ATOM 980 N N . SER A 1 127 ? 9.445 -0.603 59.917 1.00 12.11 122 SER L N 1
ATOM 981 C CA . SER A 1 127 ? 8.458 -0.180 60.893 1.00 15.33 122 SER L CA 1
ATOM 982 C C . SER A 1 127 ? 7.170 0.294 60.197 1.00 15.00 122 SER L C 1
ATOM 983 O O . SER A 1 127 ? 6.074 0.089 60.719 1.00 18.20 122 SER L O 1
ATOM 986 N N . GLU A 1 128 ? 7.311 0.929 59.028 1.00 14.90 123 GLU L N 1
ATOM 987 C CA . GLU A 1 128 ? 6.154 1.399 58.259 1.00 17.45 123 GLU L CA 1
ATOM 988 C C . GLU A 1 128 ? 5.240 0.226 57.823 1.00 17.76 123 GLU L C 1
ATOM 989 O O . GLU A 1 128 ? 4.020 0.357 57.771 1.00 22.22 123 GLU L O 1
ATOM 995 N N . GLN A 1 129 ? 5.825 -0.927 57.510 1.00 15.51 124 GLN L N 1
ATOM 996 C CA . GLN A 1 129 ? 5.011 -2.074 57.081 1.00 14.07 124 GLN L CA 1
ATOM 997 C C . GLN A 1 129 ? 4.222 -2.664 58.246 1.00 13.70 124 GLN L C 1
ATOM 998 O O . GLN A 1 129 ? 3.073 -3.102 58.074 1.00 13.27 124 GLN L O 1
ATOM 1004 N N . LEU A 1 130 ? 4.841 -2.674 59.423 1.00 17.26 125 LEU L N 1
ATOM 1005 C CA . LEU A 1 130 ? 4.218 -3.257 60.602 1.00 17.43 125 LEU L CA 1
ATOM 1006 C C . LEU A 1 130 ? 2.881 -2.572 60.903 1.00 19.48 125 LEU L C 1
ATOM 1007 O O . LEU A 1 130 ? 1.932 -3.246 61.328 1.00 18.07 125 LEU L O 1
ATOM 1012 N N . THR A 1 131 ? 2.776 -1.261 60.646 1.00 21.83 126 THR L N 1
ATOM 1013 C CA . THR A 1 131 ? 1.501 -0.565 60.897 1.00 21.88 126 THR L CA 1
ATOM 1014 C C . THR A 1 131 ? 0.347 -1.109 60.038 1.00 23.18 126 THR L C 1
ATOM 1015 O O . THR A 1 131 ? -0.819 -0.942 60.403 1.00 30.86 126 THR L O 1
ATOM 1019 N N . SER A 1 132 ? 0.670 -1.759 58.917 1.00 22.04 127 SER L N 1
ATOM 1020 C CA . SER A 1 132 ? -0.331 -2.325 57.997 1.00 27.17 127 SER L CA 1
ATOM 1021 C C . SER A 1 132 ? -0.775 -3.758 58.342 1.00 23.73 127 SER L C 1
ATOM 1022 O O . SER A 1 132 ? -1.677 -4.304 57.694 1.00 24.25 127 SER L O 1
ATOM 1025 N N . GLY A 1 133 ? -0.135 -4.374 59.333 1.00 20.71 128 GLY L N 1
ATOM 1026 C CA . GLY A 1 133 ? -0.448 -5.743 59.725 1.00 19.01 128 GLY L CA 1
ATOM 1027 C C . GLY A 1 133 ? 0.395 -6.850 59.090 1.00 17.92 128 GLY L C 1
ATOM 1028 O O . GLY A 1 133 ? 0.158 -8.037 59.352 1.00 18.23 128 GLY L O 1
ATOM 1029 N N . GLY A 1 134 ? 1.371 -6.478 58.265 1.00 16.91 129 GLY L N 1
ATOM 1030 C CA . GLY A 1 134 ? 2.254 -7.445 57.628 1.00 14.35 129 GLY L CA 1
ATOM 1031 C C . GLY A 1 134 ? 3.694 -7.266 58.073 1.00 11.31 129 GLY L C 1
ATOM 1032 O O . GLY A 1 134 ? 4.074 -6.211 58.608 1.00 15.28 129 GLY L O 1
ATOM 1033 N N . ALA A 1 135 ? 4.515 -8.284 57.821 1.00 10.46 130 ALA L N 1
ATOM 1034 C CA . ALA A 1 135 ? 5.915 -8.290 58.250 1.00 10.59 130 ALA L CA 1
ATOM 1035 C C . ALA A 1 135 ? 6.747 -9.142 57.280 1.00 10.32 130 ALA L C 1
ATOM 1036 O O . ALA A 1 135 ? 6.721 -10.386 57.342 1.00 12.53 130 ALA L O 1
ATOM 1038 N N . SER A 1 136 ? 7.477 -8.476 56.379 1.00 9.11 131 SER L N 1
ATOM 1039 C CA . SER A 1 136 ? 8.334 -9.147 55.399 1.00 9.02 131 SER L CA 1
ATOM 1040 C C . SER A 1 136 ? 9.796 -9.041 55.839 1.00 8.98 131 SER L C 1
ATOM 1041 O O . SER A 1 136 ? 10.278 -7.954 56.151 1.00 12.40 131 SER L O 1
ATOM 1044 N N . VAL A 1 137 ? 10.493 -10.175 55.867 1.00 8.59 132 VAL L N 1
ATOM 1045 C CA . VAL A 1 137 ? 11.921 -10.253 56.180 1.00 8.82 132 VAL L CA 1
ATOM 1046 C C . VAL A 1 137 ? 12.653 -10.545 54.868 1.00 8.35 132 VAL L C 1
ATOM 1047 O O . VAL A 1 137 ? 12.253 -11.447 54.138 1.00 9.37 132 VAL L O 1
ATOM 1051 N N . VAL A 1 138 ? 13.684 -9.758 54.539 1.00 8.29 133 VAL L N 1
ATOM 1052 C CA . VAL A 1 138 ? 14.381 -9.881 53.244 1.00 7.35 133 VAL L CA 1
ATOM 1053 C C . VAL A 1 138 ? 15.851 -10.261 53.419 1.00 7.59 133 VAL L C 1
ATOM 1054 O O . VAL A 1 138 ? 16.543 -9.728 54.299 1.00 10.21 133 VAL L O 1
ATOM 1058 N N . CYS A 1 139 ? 16.322 -11.192 52.581 1.00 7.33 134 CYS L N 1
ATOM 1059 C CA . CYS A 1 139 ? 17.718 -11.589 52.558 1.00 7.31 134 CYS L CA 1
ATOM 1060 C C . CYS A 1 139 ? 18.283 -11.436 51.136 1.00 7.42 134 CYS L C 1
ATOM 1061 O O . CYS A 1 139 ? 17.692 -11.981 50.185 1.00 8.66 134 CYS L O 1
ATOM 1064 N N . PHE A 1 140 ? 19.382 -10.684 50.984 1.00 7.10 135 PHE L N 1
ATOM 1065 C CA . PHE A 1 140 ? 20.078 -10.558 49.694 1.00 7.14 135 PHE L CA 1
ATOM 1066 C C . PHE A 1 140 ? 21.362 -11.405 49.732 1.00 7.60 135 PHE L C 1
ATOM 1067 O O . PHE A 1 140 ? 22.120 -11.345 50.717 1.00 8.55 135 PHE L O 1
ATOM 1075 N N . LEU A 1 141 ? 21.597 -12.174 48.666 1.00 8.05 136 LEU L N 1
ATOM 1076 C CA . LEU A 1 141 ? 22.802 -12.980 48.489 1.00 8.49 136 LEU L CA 1
ATOM 1077 C C . LEU A 1 141 ? 23.429 -12.499 47.187 1.00 8.15 136 LEU L C 1
ATOM 1078 O O . LEU A 1 141 ? 22.947 -12.847 46.104 1.00 8.20 136 LEU L O 1
ATOM 1083 N N . ASN A 1 142 ? 24.461 -11.658 47.295 1.00 8.17 137 ASN L N 1
ATOM 1084 C CA . ASN A 1 142 ? 24.915 -10.853 46.152 1.00 8.55 137 ASN L CA 1
ATOM 1085 C C . ASN A 1 142 ? 26.305 -11.217 45.606 1.00 7.69 137 ASN L C 1
ATOM 1086 O O . ASN A 1 142 ? 27.227 -11.551 46.360 1.00 8.87 137 ASN L O 1
ATOM 1091 N N . ASN A 1 143 ? 26.418 -11.110 44.284 1.00 7.91 138 ASN L N 1
ATOM 1092 C CA . ASN A 1 143 ? 27.680 -11.223 43.533 1.00 8.43 138 ASN L CA 1
ATOM 1093 C C . ASN A 1 143 ? 28.403 -12.569 43.733 1.00 8.19 138 ASN L C 1
ATOM 1094 O O . ASN A 1 143 ? 29.582 -12.614 44.093 1.00 9.59 138 ASN L O 1
ATOM 1099 N N . PHE A 1 144 ? 27.690 -13.656 43.424 1.00 8.26 139 PHE L N 1
ATOM 1100 C CA . PHE A 1 144 ? 28.231 -15.015 43.544 1.00 8.19 139 PHE L CA 1
ATOM 1101 C C . PHE A 1 144 ? 28.318 -15.711 42.168 1.00 8.09 139 PHE L C 1
ATOM 1102 O O . PHE A 1 144 ? 27.678 -15.298 41.176 1.00 8.17 139 PHE L O 1
ATOM 1110 N N . TYR A 1 145 ? 29.108 -16.790 42.112 1.00 8.51 140 TYR L N 1
ATOM 1111 C CA . TYR A 1 145 ? 29.249 -17.579 40.867 1.00 8.91 140 TYR L CA 1
ATOM 1112 C C . TYR A 1 145 ? 29.763 -18.974 41.277 1.00 9.19 140 TYR L C 1
ATOM 1113 O O . TYR A 1 145 ? 30.715 -19.041 42.075 1.00 10.25 140 TYR L O 1
ATOM 1122 N N . PRO A 1 146 ? 29.214 -20.085 40.754 1.00 10.40 141 PRO L N 1
ATOM 1123 C CA . PRO A 1 146 ? 28.156 -20.190 39.730 1.00 10.37 141 PRO L CA 1
ATOM 1124 C C . PRO A 1 146 ? 26.733 -19.905 40.273 1.00 10.90 141 PRO L C 1
ATOM 1125 O O . PRO A 1 146 ? 26.567 -19.600 41.463 1.00 9.54 141 PRO L O 1
ATOM 1129 N N . LYS A 1 147 ? 25.728 -20.005 39.390 1.00 11.34 142 LYS L N 1
ATOM 1130 C CA . LYS A 1 147 ? 24.344 -19.597 39.701 1.00 12.21 142 LYS L CA 1
ATOM 1131 C C . LYS A 1 147 ? 23.646 -20.439 40.757 1.00 11.06 142 LYS L C 1
ATOM 1132 O O . LYS A 1 147 ? 22.759 -19.957 41.460 1.00 13.35 142 LYS L O 1
ATOM 1138 N N . ASP A 1 148 ? 24.007 -21.716 40.865 1.00 11.74 143 ASP L N 1
ATOM 1139 C CA . ASP A 1 148 ? 23.325 -22.612 41.800 1.00 13.05 143 ASP L CA 1
ATOM 1140 C C . ASP A 1 148 ? 23.604 -22.205 43.244 1.00 10.50 143 ASP L C 1
ATOM 1141 O O . ASP A 1 148 ? 24.765 -22.048 43.654 1.00 12.77 143 ASP L O 1
ATOM 1146 N N . ILE A 1 149 ? 22.529 -22.059 44.021 1.00 12.19 144 ILE L N 1
ATOM 1147 C CA . ILE A 1 149 ? 22.607 -21.657 45.432 1.00 11.35 144 ILE L CA 1
ATOM 1148 C C . ILE A 1 149 ? 21.320 -22.119 46.149 1.00 13.07 144 ILE L C 1
ATOM 1149 O O . ILE A 1 149 ? 20.272 -22.233 45.496 1.00 15.35 144 ILE L O 1
ATOM 1154 N N . ASN A 1 150 ? 21.418 -22.399 47.463 1.00 13.06 145 ASN L N 1
ATOM 1155 C CA . ASN A 1 150 ? 20.302 -22.932 48.350 1.00 14.33 145 ASN L CA 1
ATOM 1156 C C . ASN A 1 150 ? 20.139 -21.763 49.322 1.00 13.11 145 ASN L C 1
ATOM 1157 O O . ASN A 1 150 ? 21.123 -21.450 50.008 1.00 14.04 145 ASN L O 1
ATOM 1162 N N . VAL A 1 151 ? 18.922 -21.347 49.654 1.00 13.04 146 VAL L N 1
ATOM 1163 C CA . VAL A 1 151 ? 18.590 -20.751 50.926 1.00 11.17 146 VAL L CA 1
ATOM 1164 C C . VAL A 1 151 ? 17.529 -21.336 51.788 1.00 9.58 146 VAL L C 1
ATOM 1165 O O . VAL A 1 151 ? 16.513 -21.823 51.290 1.00 11.92 146 VAL L O 1
ATOM 1173 N N . LYS A 1 152 ? 17.792 -21.326 53.091 1.00 10.61 147 LYS L N 1
ATOM 1174 C CA . LYS A 1 152 ? 16.879 -21.814 54.116 1.00 11.41 147 LYS L CA 1
ATOM 1175 C C . LYS A 1 152 ? 16.647 -20.709 55.150 1.00 10.58 147 LYS L C 1
ATOM 1176 O O . LYS A 1 152 ? 17.587 -20.009 55.554 1.00 13.59 147 LYS L O 1
ATOM 1182 N N . TRP A 1 153 ? 15.392 -20.553 55.557 1.00 9.85 148 TRP L N 1
ATOM 1183 C CA . TRP A 1 153 ? 15.006 -19.644 56.634 1.00 10.03 148 TRP L CA 1
ATOM 1184 C C . TRP A 1 153 ? 14.772 -20.439 57.922 1.00 9.83 148 TRP L C 1
ATOM 1185 O O . TRP A 1 153 ? 14.176 -21.525 57.897 1.00 11.35 148 TRP L O 1
ATOM 1196 N N . LYS A 1 154 ? 15.226 -19.890 59.050 1.00 10.68 149 LYS L N 1
ATOM 1197 C CA . LYS A 1 154 ? 14.960 -20.483 60.358 1.00 13.09 149 LYS L CA 1
ATOM 1198 C C . LYS A 1 154 ? 14.403 -19.404 61.299 1.00 12.34 149 LYS L C 1
ATOM 1199 O O . LYS A 1 154 ? 14.883 -18.263 61.312 1.00 14.87 149 LYS L O 1
ATOM 1205 N N . ILE A 1 155 ? 13.383 -19.779 62.072 1.00 12.72 150 ILE L N 1
ATOM 1206 C CA . ILE A 1 155 ? 12.756 -18.924 63.082 1.00 12.35 150 ILE L CA 1
ATOM 1207 C C . ILE A 1 155 ? 12.894 -19.656 64.431 1.00 12.62 150 ILE L C 1
ATOM 1208 O O . ILE A 1 155 ? 12.415 -20.801 64.588 1.00 14.19 150 ILE L O 1
ATOM 1213 N N . ASP A 1 156 ? 13.554 -19.006 65.393 1.00 15.31 151 ASP L N 1
ATOM 1214 C CA . ASP A 1 156 ? 13.816 -19.621 66.696 1.00 16.63 151 ASP L CA 1
ATOM 1215 C C . ASP A 1 156 ? 14.413 -21.015 66.498 1.00 18.60 151 ASP L C 1
ATOM 1216 O O . ASP A 1 156 ? 14.095 -21.960 67.238 1.00 20.99 151 ASP L O 1
ATOM 1221 N N . GLY A 1 157 ? 15.287 -21.130 65.498 1.00 17.79 152 GLY L N 1
ATOM 1222 C CA . GLY A 1 157 ? 15.997 -22.371 65.233 1.00 22.10 152 GLY L CA 1
ATOM 1223 C C . GLY A 1 157 ? 15.305 -23.431 64.391 1.00 22.46 152 GLY L C 1
ATOM 1224 O O . GLY A 1 157 ? 15.930 -24.437 64.049 1.00 27.22 152 GLY L O 1
ATOM 1225 N N . SER A 1 158 ? 14.039 -23.218 64.045 1.00 18.57 153 SER L N 1
ATOM 1226 C CA . SER A 1 158 ? 13.260 -24.207 63.267 1.00 18.20 153 SER L CA 1
ATOM 1227 C C . SER A 1 158 ? 13.080 -23.744 61.808 1.00 15.06 153 SER L C 1
ATOM 1228 O O . SER A 1 158 ? 12.766 -22.575 61.566 1.00 15.37 153 SER L O 1
ATOM 1231 N N . GLU A 1 159 ? 13.273 -24.649 60.847 1.00 14.85 154 GLU L N 1
ATOM 1232 C CA . GLU A 1 159 ? 13.120 -24.307 59.430 1.00 13.20 154 GLU L CA 1
ATOM 1233 C C . GLU A 1 159 ? 11.689 -23.833 59.100 1.00 13.62 154 GLU L C 1
ATOM 1234 O O . GLU A 1 159 ? 10.704 -24.435 59.541 1.00 17.80 154 GLU L O 1
ATOM 1240 N N . ARG A 1 160 ? 11.602 -22.753 58.318 1.00 13.88 155 ARG L N 1
ATOM 1241 C CA . ARG A 1 160 ? 10.342 -22.212 57.840 1.00 14.28 155 ARG L CA 1
ATOM 1242 C C . ARG A 1 160 ? 10.401 -22.259 56.318 1.00 15.33 155 ARG L C 1
ATOM 1243 O O . ARG A 1 160 ? 11.257 -21.605 55.710 1.00 16.70 155 ARG L O 1
ATOM 1257 N N . GLN A 1 161 ? 9.513 -23.024 55.699 1.00 18.33 156 GLN L N 1
ATOM 1258 C CA . GLN A 1 161 ? 9.473 -23.118 54.245 1.00 18.59 156 GLN L CA 1
ATOM 1259 C C . GLN A 1 161 ? 8.366 -22.255 53.633 1.00 20.83 156 GLN L C 1
ATOM 1260 O O . GLN A 1 161 ? 8.557 -21.654 52.572 1.00 22.82 156 GLN L O 1
ATOM 1266 N N . ASN A 1 162 ? 7.209 -22.191 54.286 1.00 17.42 157 ASN L N 1
ATOM 1267 C CA . ASN A 1 162 ? 6.077 -21.462 53.723 1.00 19.61 157 ASN L CA 1
ATOM 1268 C C . ASN A 1 162 ? 6.274 -19.962 53.791 1.00 17.23 157 ASN L C 1
ATOM 1269 O O . ASN A 1 162 ? 6.869 -19.438 54.735 1.00 20.22 157 ASN L O 1
ATOM 1274 N N . GLY A 1 163 ? 5.733 -19.272 52.795 1.00 16.22 158 GLY L N 1
ATOM 1275 C CA . GLY A 1 163 ? 5.778 -17.822 52.764 1.00 15.32 158 GLY L CA 1
ATOM 1276 C C . GLY A 1 163 ? 7.033 -17.215 52.172 1.00 13.46 158 GLY L C 1
ATOM 1277 O O . GLY A 1 163 ? 7.243 -16.011 52.307 1.00 13.87 158 GLY L O 1
ATOM 1278 N N . VAL A 1 164 ? 7.847 -18.034 51.509 1.00 12.80 159 VAL L N 1
ATOM 1279 C CA . VAL A 1 164 ? 9.110 -17.594 50.915 1.00 12.90 159 VAL L CA 1
ATOM 1280 C C . VAL A 1 164 ? 9.012 -17.495 49.393 1.00 13.34 159 VAL L C 1
ATOM 1281 O O . VAL A 1 164 ? 8.595 -18.464 48.730 1.00 18.04 159 VAL L O 1
ATOM 1285 N N . LEU A 1 165 ? 9.412 -16.338 48.840 1.00 12.54 160 LEU L N 1
ATOM 1286 C CA . LEU A 1 165 ? 9.471 -16.085 47.395 1.00 15.74 160 LEU L CA 1
ATOM 1287 C C . LEU A 1 165 ? 10.881 -15.555 47.027 1.00 12.45 160 LEU L C 1
ATOM 1288 O O . LEU A 1 165 ? 11.433 -14.645 47.682 1.00 12.17 160 LEU L O 1
ATOM 1293 N N . ASN A 1 166 ? 11.464 -16.157 45.992 1.00 11.60 161 ASN L N 1
ATOM 1294 C CA . ASN A 1 166 ? 12.830 -15.907 45.560 1.00 11.02 161 ASN L CA 1
ATOM 1295 C C . ASN A 1 166 ? 12.896 -15.327 44.143 1.00 10.76 161 ASN L C 1
ATOM 1296 O O . ASN A 1 166 ? 12.045 -15.640 43.292 1.00 14.58 161 ASN L O 1
ATOM 1301 N N . SER A 1 167 ? 13.937 -14.542 43.866 1.00 10.59 162 SER L N 1
ATOM 1302 C CA . SER A 1 167 ? 14.163 -13.975 42.548 1.00 10.03 162 SER L CA 1
ATOM 1303 C C . SER A 1 167 ? 15.661 -13.841 42.277 1.00 8.85 162 SER L C 1
ATOM 1304 O O . SER A 1 167 ? 16.423 -13.492 43.173 1.00 10.55 162 SER L O 1
ATOM 1307 N N . TRP A 1 168 ? 16.072 -14.094 41.037 1.00 12.00 163 TRP L N 1
ATOM 1308 C CA . TRP A 1 168 ? 17.471 -14.047 40.620 1.00 10.99 163 TRP L CA 1
ATOM 1309 C C . TRP A 1 168 ? 17.708 -13.028 39.517 1.00 9.22 163 TRP L C 1
ATOM 1310 O O . TRP A 1 168 ? 16.890 -12.903 38.595 1.00 10.53 163 TRP L O 1
ATOM 1321 N N . THR A 1 169 ? 18.824 -12.302 39.577 1.00 9.01 164 THR L N 1
ATOM 1322 C CA . THR A 1 169 ? 19.210 -11.431 38.475 1.00 9.27 164 THR L CA 1
ATOM 1323 C C . THR A 1 169 ? 19.876 -12.212 37.326 1.00 9.82 164 THR L C 1
ATOM 1324 O O . THR A 1 169 ? 20.305 -13.360 37.486 1.00 10.03 164 THR L O 1
ATOM 1328 N N . ASP A 1 170 ? 19.947 -11.568 36.157 1.00 9.74 165 ASP L N 1
ATOM 1329 C CA . ASP A 1 170 ? 20.787 -11.996 35.026 1.00 9.39 165 ASP L CA 1
ATOM 1330 C C . ASP A 1 170 ? 22.280 -11.720 35.385 1.00 8.80 165 ASP L C 1
ATOM 1331 O O . ASP A 1 170 ? 22.572 -11.109 36.417 1.00 9.98 165 ASP L O 1
ATOM 1336 N N . GLN A 1 171 ? 23.230 -12.151 34.540 1.00 9.20 166 GLN L N 1
ATOM 1337 C CA . GLN A 1 171 ? 24.649 -11.894 34.832 1.00 9.45 166 GLN L CA 1
ATOM 1338 C C . GLN A 1 171 ? 24.972 -10.386 34.879 1.00 8.79 166 GLN L C 1
ATOM 1339 O O . GLN A 1 171 ? 24.566 -9.614 33.988 1.00 10.28 166 GLN L O 1
ATOM 1345 N N . ASP A 1 172 ? 25.750 -9.979 35.890 1.00 9.28 167 ASP L N 1
ATOM 1346 C CA . ASP A 1 172 ? 26.119 -8.573 36.094 1.00 9.99 167 ASP L CA 1
ATOM 1347 C C . ASP A 1 172 ? 26.993 -8.068 34.935 1.00 9.93 167 ASP L C 1
ATOM 1348 O O . ASP A 1 172 ? 27.922 -8.758 34.494 1.00 10.55 167 ASP L O 1
ATOM 1353 N N . SER A 1 173 ? 26.688 -6.866 34.453 1.00 11.29 168 SER L N 1
ATOM 1354 C CA . SER A 1 173 ? 27.400 -6.283 33.312 1.00 12.33 168 SER L CA 1
ATOM 1355 C C . SER A 1 173 ? 28.832 -5.816 33.621 1.00 11.48 168 SER L C 1
ATOM 1356 O O . SER A 1 173 ? 29.557 -5.435 32.693 1.00 11.65 168 SER L O 1
ATOM 1359 N N . LYS A 1 174 ? 29.222 -5.799 34.904 1.00 11.56 169 LYS L N 1
ATOM 1360 C CA . LYS A 1 174 ? 30.584 -5.416 35.302 1.00 12.47 169 LYS L CA 1
ATOM 1361 C C . LYS A 1 174 ? 31.458 -6.584 35.770 1.00 11.45 169 LYS L C 1
ATOM 1362 O O . LYS A 1 174 ? 32.655 -6.594 35.467 1.00 12.97 169 LYS L O 1
ATOM 1368 N N . ASP A 1 175 ? 30.880 -7.585 36.451 1.00 10.62 170 ASP L N 1
ATOM 1369 C CA . ASP A 1 175 ? 31.686 -8.693 36.984 1.00 10.12 170 ASP L CA 1
ATOM 1370 C C . ASP A 1 175 ? 31.169 -10.108 36.639 1.00 9.35 170 ASP L C 1
ATOM 1371 O O . ASP A 1 175 ? 31.775 -11.094 37.061 1.00 10.36 170 ASP L O 1
ATOM 1376 N N . SER A 1 176 ? 30.091 -10.212 35.852 1.00 9.07 171 SER L N 1
ATOM 1377 C CA . SER A 1 176 ? 29.563 -11.515 35.382 1.00 9.22 171 SER L CA 1
ATOM 1378 C C . SER A 1 176 ? 29.013 -12.456 36.481 1.00 9.04 171 SER L C 1
ATOM 1379 O O . SER A 1 176 ? 28.751 -13.643 36.211 1.00 10.06 171 SER L O 1
ATOM 1382 N N . THR A 1 177 ? 28.781 -11.923 37.687 1.00 8.60 172 THR L N 1
ATOM 1383 C CA . THR A 1 177 ? 28.198 -12.710 38.787 1.00 7.98 172 THR L CA 1
ATOM 1384 C C . THR A 1 177 ? 26.666 -12.689 38.744 1.00 7.88 172 THR L C 1
ATOM 1385 O O . THR A 1 177 ? 26.045 -11.953 37.954 1.00 9.43 172 THR L O 1
ATOM 1389 N N . TYR A 1 178 ? 26.061 -13.504 39.604 1.00 7.40 173 TYR L N 1
ATOM 1390 C CA . TYR A 1 178 ? 24.619 -13.535 39.841 1.00 7.54 173 TYR L CA 1
ATOM 1391 C C . TYR A 1 178 ? 24.327 -12.997 41.251 1.00 7.60 173 TYR L C 1
ATOM 1392 O O . TYR A 1 178 ? 25.197 -13.018 42.132 1.00 8.23 173 TYR L O 1
ATOM 1401 N N . SER A 1 179 ? 23.096 -12.520 41.460 1.00 7.49 174 SER L N 1
ATOM 1402 C CA . SER A 1 179 ? 22.590 -12.153 42.780 1.00 7.50 174 SER L CA 1
ATOM 1403 C C . SER A 1 179 ? 21.176 -12.763 42.968 1.00 7.50 174 SER L C 1
ATOM 1404 O O . SER A 1 179 ? 20.476 -13.089 41.975 1.00 8.53 174 SER L O 1
ATOM 1407 N N . MET A 1 180 ? 20.761 -12.896 44.228 1.00 7.53 175 MET L N 1
ATOM 1408 C CA . MET A 1 180 ? 19.457 -13.455 44.557 1.00 7.69 175 MET L CA 1
ATOM 1409 C C . MET A 1 180 ? 18.831 -12.713 45.746 1.00 7.88 175 MET L C 1
ATOM 1410 O O . MET A 1 180 ? 19.535 -12.286 46.666 1.00 10.25 175 MET L O 1
ATOM 1418 N N . SER A 1 181 ? 17.513 -12.537 45.697 1.00 7.51 176 SER L N 1
ATOM 1419 C CA . SER A 1 181 ? 16.743 -11.992 46.811 1.00 7.14 176 SER L CA 1
ATOM 1420 C C . SER A 1 181 ? 15.706 -13.013 47.272 1.00 7.91 176 SER L C 1
ATOM 1421 O O . SER A 1 181 ? 15.014 -13.626 46.457 1.00 10.34 176 SER L O 1
ATOM 1425 N N . SER A 1 182 ? 15.603 -13.194 48.587 1.00 7.82 177 SER L N 1
ATOM 1426 C CA . SER A 1 182 ? 14.637 -14.109 49.216 1.00 9.15 177 SER L CA 1
ATOM 1427 C C . SER A 1 182 ? 13.798 -13.310 50.235 1.00 9.25 177 SER L C 1
ATOM 1428 O O . SER A 1 182 ? 14.357 -12.656 51.116 1.00 9.02 177 SER L O 1
ATOM 1431 N N . THR A 1 183 ? 12.469 -13.383 50.110 1.00 9.06 178 THR L N 1
ATOM 1432 C CA . THR A 1 183 ? 11.556 -12.655 50.980 1.00 9.76 178 THR L CA 1
ATOM 1433 C C . THR A 1 183 ? 10.608 -13.621 51.696 1.00 8.71 178 THR L C 1
ATOM 1434 O O . THR A 1 183 ? 9.892 -14.395 51.037 1.00 10.09 178 THR L O 1
ATOM 1438 N N . LEU A 1 184 ? 10.618 -13.578 53.030 1.00 9.26 179 LEU L N 1
ATOM 1439 C CA . LEU A 1 184 ? 9.718 -14.348 53.908 1.00 9.80 179 LEU L CA 1
ATOM 1440 C C . LEU A 1 184 ? 8.617 -13.398 54.411 1.00 10.26 179 LEU L C 1
ATOM 1441 O O . LEU A 1 184 ? 8.912 -12.423 55.122 1.00 10.90 179 LEU L O 1
ATOM 1446 N N . THR A 1 185 ? 7.365 -13.646 54.031 1.00 10.00 180 THR L N 1
ATOM 1447 C CA . THR A 1 185 ? 6.259 -12.776 54.424 1.00 10.50 180 THR L CA 1
ATOM 1448 C C . THR A 1 185 ? 5.365 -13.434 55.475 1.00 10.37 180 THR L C 1
ATOM 1449 O O . THR A 1 185 ? 4.785 -14.499 55.247 1.00 11.55 180 THR L O 1
ATOM 1453 N N . LEU A 1 186 ? 5.276 -12.778 56.633 1.00 10.93 181 LEU L N 1
ATOM 1454 C CA . LEU A 1 186 ? 4.500 -13.194 57.793 1.00 10.85 181 LEU L CA 1
ATOM 1455 C C . LEU A 1 186 ? 3.430 -12.143 58.121 1.00 11.08 181 LEU L C 1
ATOM 1456 O O . LEU A 1 186 ? 3.496 -11.009 57.644 1.00 12.65 181 LEU L O 1
ATOM 1461 N N . THR A 1 187 ? 2.449 -12.496 58.955 1.00 12.04 182 THR L N 1
ATOM 1462 C CA . THR A 1 187 ? 1.594 -11.448 59.525 1.00 12.35 182 THR L CA 1
ATOM 1463 C C . THR A 1 187 ? 2.406 -10.756 60.634 1.00 11.75 182 THR L C 1
ATOM 1464 O O . THR A 1 187 ? 3.371 -11.337 61.157 1.00 12.25 182 THR L O 1
ATOM 1468 N N . LYS A 1 188 ? 2.038 -9.527 60.998 1.00 12.14 183 LYS L N 1
ATOM 1469 C CA . LYS A 1 188 ? 2.670 -8.866 62.140 1.00 12.03 183 LYS L CA 1
ATOM 1470 C C . LYS A 1 188 ? 2.575 -9.721 63.423 1.00 13.22 183 LYS L C 1
ATOM 1471 O O . LYS A 1 188 ? 3.542 -9.835 64.180 1.00 12.85 183 LYS L O 1
ATOM 1477 N N . ASP A 1 189 ? 1.404 -10.307 63.683 1.00 13.71 184 ASP L N 1
ATOM 1478 C CA . ASP A 1 189 ? 1.216 -11.101 64.903 1.00 16.32 184 ASP L CA 1
ATOM 1479 C C . ASP A 1 189 ? 2.182 -12.300 64.942 1.00 14.61 184 ASP L C 1
ATOM 1480 O O . ASP A 1 189 ? 2.772 -12.591 65.990 1.00 16.28 184 ASP L O 1
ATOM 1485 N N . GLU A 1 190 ? 2.366 -12.977 63.807 1.00 13.80 185 GLU L N 1
ATOM 1486 C CA . GLU A 1 190 ? 3.304 -14.104 63.730 1.00 14.36 185 GLU L CA 1
ATOM 1487 C C . GLU A 1 190 ? 4.755 -13.634 63.973 1.00 13.48 185 GLU L C 1
ATOM 1488 O O . GLU A 1 190 ? 5.502 -14.289 64.719 1.00 15.53 185 GLU L O 1
ATOM 1494 N N . TYR A 1 191 ? 5.151 -12.525 63.336 1.00 12.10 186 TYR L N 1
ATOM 1495 C CA . TYR A 1 191 ? 6.505 -11.968 63.496 1.00 11.89 186 TYR L CA 1
ATOM 1496 C C . TYR A 1 191 ? 6.801 -11.675 64.972 1.00 12.13 186 TYR L C 1
ATOM 1497 O O . TYR A 1 191 ? 7.886 -11.979 65.474 1.00 13.48 186 TYR L O 1
ATOM 1506 N N . GLU A 1 192 ? 5.819 -11.114 65.668 1.00 13.13 187 GLU L N 1
ATOM 1507 C CA . GLU A 1 192 ? 5.989 -10.736 67.072 1.00 17.16 187 GLU L CA 1
ATOM 1508 C C . GLU A 1 192 ? 5.982 -11.896 68.069 1.00 19.04 187 GLU L C 1
ATOM 1509 O O . GLU A 1 192 ? 6.303 -11.701 69.247 1.00 24.95 187 GLU L O 1
ATOM 1515 N N . ARG A 1 193 ? 5.643 -13.097 67.608 1.00 20.44 188 ARG L N 1
ATOM 1516 C CA . ARG A 1 193 ? 5.627 -14.284 68.471 1.00 21.00 188 ARG L CA 1
ATOM 1517 C C . ARG A 1 193 ? 6.990 -14.984 68.561 1.00 18.45 188 ARG L C 1
ATOM 1518 O O . ARG A 1 193 ? 7.145 -15.934 69.334 1.00 22.07 188 ARG L O 1
ATOM 1526 N N . HIS A 1 194 ? 7.969 -14.519 67.781 1.00 16.24 189 HIS L N 1
ATOM 1527 C CA . HIS A 1 194 ? 9.293 -15.152 67.755 1.00 15.41 189 HIS L CA 1
ATOM 1528 C C . HIS A 1 194 ? 10.405 -14.127 67.857 1.00 16.71 189 HIS L C 1
ATOM 1529 O O . HIS A 1 194 ? 10.170 -12.940 67.662 1.00 17.79 189 HIS L O 1
ATOM 1536 N N . ASN A 1 195 ? 11.620 -14.565 68.162 1.00 15.81 190 ASN L N 1
ATOM 1537 C CA . ASN A 1 195 ? 12.691 -13.584 68.298 1.00 18.91 190 ASN L CA 1
ATOM 1538 C C . ASN A 1 195 ? 13.914 -13.745 67.358 1.00 14.47 190 ASN L C 1
ATOM 1539 O O . ASN A 1 195 ? 14.328 -12.746 66.794 1.00 13.61 190 ASN L O 1
ATOM 1544 N N . SER A 1 196 ? 14.462 -14.949 67.131 1.00 13.56 191 SER L N 1
ATOM 1545 C CA . SER A 1 196 ? 15.625 -15.139 66.234 1.00 13.03 191 SER L CA 1
ATOM 1546 C C . SER A 1 196 ? 15.165 -15.428 64.790 1.00 10.90 191 SER L C 1
ATOM 1547 O O . SER A 1 196 ? 14.362 -16.367 64.572 1.00 13.78 191 SER L O 1
ATOM 1552 N N . TYR A 1 197 ? 15.718 -14.695 63.820 1.00 10.22 192 TYR L N 1
ATOM 1553 C CA . TYR A 1 197 ? 15.457 -14.876 62.392 1.00 10.48 192 TYR L CA 1
ATOM 1554 C C . TYR A 1 197 ? 16.793 -15.083 61.679 1.00 10.15 192 TYR L C 1
ATOM 1555 O O . TYR A 1 197 ? 17.709 -14.261 61.834 1.00 10.55 192 TYR L O 1
ATOM 1564 N N . THR A 1 198 ? 16.890 -16.145 60.872 1.00 9.89 193 THR L N 1
ATOM 1565 C CA . THR A 1 198 ? 18.127 -16.530 60.214 1.00 9.80 193 THR L CA 1
ATOM 1566 C C . THR A 1 198 ? 17.937 -16.870 58.729 1.00 9.00 193 THR L C 1
ATOM 1567 O O . THR A 1 198 ? 16.999 -17.604 58.374 1.00 10.39 193 THR L O 1
ATOM 1571 N N . CYS A 1 199 ? 18.828 -16.320 57.886 1.00 8.51 194 CYS L N 1
ATOM 1572 C CA . CYS A 1 199 ? 18.974 -16.639 56.461 1.00 9.38 194 CYS L CA 1
ATOM 1573 C C . CYS A 1 199 ? 20.253 -17.482 56.329 1.00 8.62 194 CYS L C 1
ATOM 1574 O O . CYS A 1 199 ? 21.342 -16.992 56.639 1.00 10.01 194 CYS L O 1
ATOM 1577 N N . GLU A 1 200 ? 20.114 -18.736 55.882 1.00 9.11 195 GLU L N 1
ATOM 1578 C CA . GLU A 1 200 ? 21.212 -19.700 55.841 1.00 11.82 195 GLU L CA 1
ATOM 1579 C C . GLU A 1 200 ? 21.376 -20.170 54.409 1.00 14.67 195 GLU L C 1
ATOM 1580 O O . GLU A 1 200 ? 20.488 -20.820 53.833 1.00 18.11 195 GLU L O 1
ATOM 1586 N N . ALA A 1 201 ? 22.529 -19.881 53.824 1.00 14.13 196 ALA L N 1
ATOM 1587 C CA . ALA A 1 201 ? 22.783 -20.345 52.472 1.00 14.52 196 ALA L CA 1
ATOM 1588 C C . ALA A 1 201 ? 23.873 -21.387 52.323 1.00 14.37 196 ALA L C 1
ATOM 1589 O O . ALA A 1 201 ? 24.777 -21.501 53.160 1.00 17.59 196 ALA L O 1
ATOM 1591 N N . THR A 1 202 ? 23.792 -22.133 51.227 1.00 13.11 197 THR L N 1
ATOM 1592 C CA . THR A 1 202 ? 24.895 -23.019 50.843 1.00 12.19 197 THR L CA 1
ATOM 1593 C C . THR A 1 202 ? 25.248 -22.747 49.377 1.00 11.54 197 THR L C 1
ATOM 1594 O O . THR A 1 202 ? 24.384 -22.466 48.543 1.00 11.73 197 THR L O 1
ATOM 1598 N N . HIS A 1 203 ? 26.547 -22.778 49.101 1.00 11.06 198 HIS L N 1
ATOM 1599 C CA . HIS A 1 203 ? 27.114 -22.459 47.804 1.00 9.90 198 HIS L CA 1
ATOM 1600 C C . HIS A 1 203 ? 28.446 -23.219 47.697 1.00 10.81 198 HIS L C 1
ATOM 1601 O O . HIS A 1 203 ? 29.104 -23.505 48.720 1.00 11.67 198 HIS L O 1
ATOM 1608 N N . LYS A 1 204 ? 28.884 -23.520 46.478 1.00 10.35 199 LYS L N 1
ATOM 1609 C CA . LYS A 1 204 ? 30.072 -24.380 46.337 1.00 12.81 199 LYS L CA 1
ATOM 1610 C C . LYS A 1 204 ? 31.388 -23.749 46.882 1.00 13.42 199 LYS L C 1
ATOM 1611 O O . LYS A 1 204 ? 32.347 -24.469 47.165 1.00 14.37 199 LYS L O 1
ATOM 1617 N N . THR A 1 205 ? 31.416 -22.434 47.071 1.00 12.16 200 THR L N 1
ATOM 1618 C CA . THR A 1 205 ? 32.576 -21.730 47.638 1.00 12.79 200 THR L CA 1
ATOM 1619 C C . THR A 1 205 ? 32.841 -21.966 49.132 1.00 12.42 200 THR L C 1
ATOM 1620 O O . THR A 1 205 ? 33.856 -21.493 49.645 1.00 16.09 200 THR L O 1
ATOM 1624 N N . SER A 1 206 ? 31.936 -22.641 49.839 1.00 11.08 201 SER L N 1
ATOM 1625 C CA . SER A 1 206 ? 32.171 -22.984 51.240 1.00 11.46 201 SER L CA 1
ATOM 1626 C C . SER A 1 206 ? 31.682 -24.393 51.538 1.00 11.55 201 SER L C 1
ATOM 1627 O O . SER A 1 206 ? 30.666 -24.875 50.986 1.00 12.77 201 SER L O 1
ATOM 1630 N N . THR A 1 207 ? 32.394 -25.076 52.438 1.00 11.94 202 THR L N 1
ATOM 1631 C CA . THR A 1 207 ? 31.987 -26.406 52.882 1.00 13.16 202 THR L CA 1
ATOM 1632 C C . THR A 1 207 ? 31.047 -26.379 54.111 1.00 13.03 202 THR L C 1
ATOM 1633 O O . THR A 1 207 ? 30.628 -27.422 54.606 1.00 15.87 202 THR L O 1
ATOM 1637 N N . SER A 1 208 ? 30.701 -25.180 54.582 1.00 11.27 203 SER L N 1
ATOM 1638 C CA . SER A 1 208 ? 29.753 -24.986 55.679 1.00 11.47 203 SER L CA 1
ATOM 1639 C C . SER A 1 208 ? 28.779 -23.862 55.335 1.00 10.83 203 SER L C 1
ATOM 1640 O O . SER A 1 208 ? 28.984 -23.131 54.370 1.00 11.76 203 SER L O 1
ATOM 1643 N N . PRO A 1 209 ? 27.697 -23.736 56.086 1.00 13.68 204 PRO L N 1
ATOM 1644 C CA . PRO A 1 209 ? 26.703 -22.704 55.801 1.00 15.61 204 PRO L CA 1
ATOM 1645 C C . PRO A 1 209 ? 27.202 -21.257 55.920 1.00 12.67 204 PRO L C 1
ATOM 1646 O O . PRO A 1 209 ? 28.070 -20.926 56.716 1.00 13.84 204 PRO L O 1
ATOM 1650 N N . ILE A 1 210 ? 26.613 -20.422 55.089 1.00 14.53 205 ILE L N 1
ATOM 1651 C CA . ILE A 1 210 ? 26.852 -19.006 55.081 1.00 13.60 205 ILE L CA 1
ATOM 1652 C C . ILE A 1 210 ? 25.606 -18.374 55.754 1.00 14.04 205 ILE L C 1
ATOM 1653 O O . ILE A 1 210 ? 24.510 -18.441 55.206 1.00 15.82 205 ILE L O 1
ATOM 1658 N N . VAL A 1 211 ? 25.767 -17.782 56.940 1.00 13.94 206 VAL L N 1
ATOM 1659 C CA . VAL A 1 211 ? 24.624 -17.380 57.773 1.00 15.47 206 VAL L CA 1
ATOM 1660 C C . VAL A 1 211 ? 24.611 -15.917 58.210 1.00 13.94 206 VAL L C 1
ATOM 1661 O O . VAL A 1 211 ? 25.648 -15.355 58.572 1.00 18.71 206 VAL L O 1
ATOM 1667 N N . LYS A 1 212 ? 23.427 -15.298 58.148 1.00 12.04 207 LYS L N 1
ATOM 1668 C CA . LYS A 1 212 ? 23.186 -13.968 58.738 1.00 10.12 207 LYS L CA 1
ATOM 1669 C C . LYS A 1 212 ? 21.884 -14.038 59.544 1.00 9.69 207 LYS L C 1
ATOM 1670 O O . LYS A 1 212 ? 20.884 -14.618 59.081 1.00 10.77 207 LYS L O 1
ATOM 1676 N N . SER A 1 213 ? 21.887 -13.413 60.725 1.00 10.90 208 SER L N 1
ATOM 1677 C CA . SER A 1 213 ? 20.770 -13.452 61.638 1.00 17.32 208 SER L CA 1
ATOM 1678 C C . SER A 1 213 ? 20.552 -12.142 62.357 1.00 9.37 208 SER L C 1
ATOM 1679 O O . SER A 1 213 ? 21.434 -11.265 62.374 1.00 10.65 208 SER L O 1
ATOM 1684 N N . PHE A 1 214 ? 19.391 -12.051 63.001 1.00 8.49 209 PHE L N 1
ATOM 1685 C CA . PHE A 1 214 ? 19.102 -10.966 63.936 1.00 8.60 209 PHE L CA 1
ATOM 1686 C C . PHE A 1 214 ? 18.076 -11.439 64.970 1.00 8.69 209 PHE L C 1
ATOM 1687 O O . PHE A 1 214 ? 17.309 -12.402 64.744 1.00 9.79 209 PHE L O 1
ATOM 1695 N N . ASN A 1 215 ? 18.079 -10.742 66.113 1.00 9.82 210 ASN L N 1
ATOM 1696 C CA . ASN A 1 215 ? 17.018 -10.876 67.117 1.00 9.86 210 ASN L CA 1
ATOM 1697 C C . ASN A 1 215 ? 16.069 -9.663 66.991 1.00 10.40 210 ASN L C 1
ATOM 1698 O O . ASN A 1 215 ? 16.520 -8.507 66.982 1.00 10.76 210 ASN L O 1
ATOM 1703 N N . ARG A 1 216 ? 14.764 -9.926 66.903 1.00 11.10 211 ARG L N 1
ATOM 1704 C CA . ARG A 1 216 ? 13.754 -8.879 66.684 1.00 11.17 211 ARG L CA 1
ATOM 1705 C C . ARG A 1 216 ? 13.874 -7.701 67.665 1.00 10.75 211 ARG L C 1
ATOM 1706 O O . ARG A 1 216 ? 13.755 -6.553 67.259 1.00 13.04 211 ARG L O 1
ATOM 1714 N N . ASN A 1 217 ? 14.138 -7.985 68.940 1.00 9.81 212 ASN L N 1
ATOM 1715 C CA . ASN A 1 217 ? 14.190 -6.954 69.981 1.00 9.72 212 ASN L CA 1
ATOM 1716 C C . ASN A 1 217 ? 15.579 -6.328 70.220 1.00 9.32 212 ASN L C 1
ATOM 1717 O O . ASN A 1 217 ? 15.725 -5.524 71.139 1.00 11.19 212 ASN L O 1
ATOM 1722 N N . GLU A 1 218 ? 16.578 -6.635 69.383 1.00 9.85 213 GLU L N 1
ATOM 1723 C CA . GLU A 1 218 ? 17.971 -6.192 69.645 1.00 10.32 213 GLU L CA 1
ATOM 1724 C C . GLU A 1 218 ? 18.368 -4.824 69.031 1.00 10.74 213 GLU L C 1
ATOM 1725 O O . GLU A 1 218 ? 19.360 -4.699 68.301 1.00 12.96 213 GLU L O 1
ATOM 1731 N N . CYS A 1 219 ? 17.597 -3.799 69.376 1.00 12.46 214 CYS L N 1
ATOM 1732 C CA . CYS A 1 219 ? 17.870 -2.420 68.975 1.00 12.71 214 CYS L CA 1
ATOM 1733 C C . CYS A 1 219 ? 17.772 -1.533 70.227 1.00 12.00 214 CYS L C 1
ATOM 1734 O O . CYS A 1 219 ? 16.875 -1.772 71.048 1.00 13.29 214 CYS L O 1
ATOM 1746 N N . VAL B 2 2 ? 17.829 12.666 18.243 1.00 15.99 2 VAL H N 1
ATOM 1747 C CA . VAL B 2 2 ? 16.667 11.853 17.923 1.00 14.21 2 VAL H CA 1
ATOM 1748 C C . VAL B 2 2 ? 16.128 11.099 19.147 1.00 14.39 2 VAL H C 1
ATOM 1749 O O . VAL B 2 2 ? 16.874 10.390 19.821 1.00 15.22 2 VAL H O 1
ATOM 1753 N N . GLN B 2 3 ? 14.827 11.255 19.413 1.00 13.01 3 GLN H N 1
ATOM 1754 C CA . GLN B 2 3 ? 14.139 10.566 20.504 1.00 14.63 3 GLN H CA 1
ATOM 1755 C C . GLN B 2 3 ? 12.715 10.153 20.097 1.00 11.95 3 GLN H C 1
ATOM 1756 O O . GLN B 2 3 ? 12.034 10.891 19.358 1.00 11.78 3 GLN H O 1
ATOM 1762 N N . LEU B 2 4 ? 12.292 8.999 20.616 1.00 10.84 4 LEU H N 1
ATOM 1763 C CA . LEU B 2 4 ? 10.945 8.437 20.442 1.00 9.82 4 LEU H CA 1
ATOM 1764 C C . LEU B 2 4 ? 10.405 8.106 21.843 1.00 10.81 4 LEU H C 1
ATOM 1765 O O . LEU B 2 4 ? 10.996 7.293 22.555 1.00 12.25 4 LEU H O 1
ATOM 1770 N N . GLN B 2 5 ? 9.311 8.761 22.248 1.00 10.10 5 GLN H N 1
ATOM 1771 C CA . GLN B 2 5 ? 8.742 8.650 23.587 1.00 11.45 5 GLN H CA 1
ATOM 1772 C C . GLN B 2 5 ? 7.456 7.815 23.608 1.00 10.48 5 GLN H C 1
ATOM 1773 O O . GLN B 2 5 ? 6.459 8.194 22.964 1.00 11.28 5 GLN H O 1
ATOM 1779 N N . GLN B 2 6 ? 7.505 6.700 24.354 1.00 9.80 6 GLN H N 1
ATOM 1780 C CA . GLN B 2 6 ? 6.364 5.794 24.509 1.00 9.73 6 GLN H CA 1
ATOM 1781 C C . GLN B 2 6 ? 5.933 5.717 25.993 1.00 9.71 6 GLN H C 1
ATOM 1782 O O . GLN B 2 6 ? 6.800 5.705 26.870 1.00 11.58 6 GLN H O 1
ATOM 1788 N N . PRO B 2 7 ? 4.637 5.592 26.295 1.00 10.72 7 PRO H N 1
ATOM 1789 C CA . PRO B 2 7 ? 4.223 5.370 27.691 1.00 11.53 7 PRO H CA 1
ATOM 1790 C C . PRO B 2 7 ? 4.749 4.020 28.218 1.00 10.58 7 PRO H C 1
ATOM 1791 O O . PRO B 2 7 ? 4.923 3.074 27.440 1.00 10.76 7 PRO H O 1
ATOM 1795 N N . GLY B 2 8 ? 4.985 3.905 29.520 1.00 10.64 8 GLY H N 1
ATOM 1796 C CA . GLY B 2 8 ? 5.511 2.660 30.064 1.00 10.85 8 GLY H CA 1
ATOM 1797 C C . GLY B 2 8 ? 4.545 1.479 30.060 1.00 10.20 8 GLY H C 1
ATOM 1798 O O . GLY B 2 8 ? 4.987 0.312 29.951 1.00 11.16 8 GLY H O 1
ATOM 1799 N N . ALA B 2 9 ? 3.247 1.748 30.208 1.00 10.83 9 ALA H N 1
ATOM 1800 C CA . ALA B 2 9 ? 2.267 0.675 30.406 1.00 10.49 9 ALA H CA 1
ATOM 1801 C C . ALA B 2 9 ? 0.877 0.986 29.889 1.00 11.40 9 ALA H C 1
ATOM 1802 O O . ALA B 2 9 ? 0.457 2.141 29.877 1.00 13.03 9 ALA H O 1
ATOM 1804 N N . GLU B 2 10 ? 0.174 -0.059 29.456 1.00 10.77 10 GLU H N 1
ATOM 1805 C CA . GLU B 2 10 ? -1.275 0.021 29.217 1.00 14.03 10 GLU H CA 1
ATOM 1806 C C . GLU B 2 10 ? -1.934 -1.258 29.742 1.00 13.30 10 GLU H C 1
ATOM 1807 O O . GLU B 2 10 ? -1.560 -2.368 29.345 1.00 13.59 10 GLU H O 1
ATOM 1813 N N . LEU B 2 11 ? -2.885 -1.087 30.661 1.00 13.74 11 LEU H N 1
ATOM 1814 C CA . LEU B 2 11 ? -3.715 -2.181 31.178 1.00 14.71 11 LEU H CA 1
ATOM 1815 C C . LEU B 2 11 ? -4.981 -2.223 30.317 1.00 14.86 11 LEU H C 1
ATOM 1816 O O . LEU B 2 11 ? -5.668 -1.204 30.184 1.00 17.74 11 LEU H O 1
ATOM 1821 N N . VAL B 2 12 ? -5.277 -3.385 29.727 1.00 14.79 12 VAL H N 1
ATOM 1822 C CA . VAL B 2 12 ? -6.374 -3.526 28.761 1.00 17.88 12 VAL H CA 1
ATOM 1823 C C . VAL B 2 12 ? -7.255 -4.715 29.122 1.00 16.98 12 VAL H C 1
ATOM 1824 O O . VAL B 2 12 ? -6.754 -5.808 29.395 1.00 17.61 12 VAL H O 1
ATOM 1828 N N . LYS B 2 13 ? -8.567 -4.509 29.131 1.00 19.30 13 LYS H N 1
ATOM 1829 C CA . LYS B 2 13 ? -9.492 -5.596 29.426 1.00 20.83 13 LYS H CA 1
ATOM 1830 C C . LYS B 2 13 ? -9.546 -6.572 28.257 1.00 19.53 13 LYS H C 1
ATOM 1831 O O . LYS B 2 13 ? -9.473 -6.162 27.108 1.00 23.72 13 LYS H O 1
ATOM 1837 N N . PRO B 2 14 ? -9.687 -7.863 28.535 1.00 21.61 14 PRO H N 1
ATOM 1838 C CA . PRO B 2 14 ? -9.831 -8.847 27.463 1.00 23.78 14 PRO H CA 1
ATOM 1839 C C . PRO B 2 14 ? -10.963 -8.457 26.511 1.00 22.92 14 PRO H C 1
ATOM 1840 O O . PRO B 2 14 ? -12.070 -8.131 26.956 1.00 26.07 14 PRO H O 1
ATOM 1844 N N . GLY B 2 15 ? -10.669 -8.494 25.214 1.00 26.03 15 GLY H N 1
ATOM 1845 C CA . GLY B 2 15 ? -11.624 -8.141 24.180 1.00 22.89 15 GLY H CA 1
ATOM 1846 C C . GLY B 2 15 ? -11.658 -6.675 23.805 1.00 23.64 15 GLY H C 1
ATOM 1847 O O . GLY B 2 15 ? -12.236 -6.323 22.772 1.00 30.39 15 GLY H O 1
ATOM 1848 N N . ALA B 2 16 ? -11.071 -5.817 24.637 1.00 23.72 16 ALA H N 1
ATOM 1849 C CA . ALA B 2 16 ? -11.030 -4.393 24.329 1.00 22.87 16 ALA H CA 1
ATOM 1850 C C . ALA B 2 16 ? -9.902 -4.105 23.336 1.00 20.87 16 ALA H C 1
ATOM 1851 O O . ALA B 2 16 ? -9.087 -4.986 23.032 1.00 22.17 16 ALA H O 1
ATOM 1853 N N . SER B 2 17 ? -9.884 -2.870 22.836 1.00 21.72 17 SER H N 1
ATOM 1854 C CA . SER B 2 17 ? -8.833 -2.356 21.952 1.00 20.41 17 SER H CA 1
ATOM 1855 C C . SER B 2 17 ? -7.947 -1.383 22.725 1.00 18.01 17 SER H C 1
ATOM 1856 O O . SER B 2 17 ? -8.345 -0.894 23.778 1.00 21.85 17 SER H O 1
ATOM 1860 N N . VAL B 2 18 ? -6.754 -1.107 22.206 1.00 14.85 18 VAL H N 1
ATOM 1861 C CA . VAL B 2 18 ? -5.866 -0.115 22.800 1.00 15.31 18 VAL H CA 1
ATOM 1862 C C . VAL B 2 18 ? -5.160 0.648 21.682 1.00 14.79 18 VAL H C 1
ATOM 1863 O O . VAL B 2 18 ? -4.876 0.092 20.618 1.00 15.69 18 VAL H O 1
ATOM 1867 N N . LYS B 2 19 ? -4.868 1.916 21.922 1.00 15.00 19 LYS H N 1
ATOM 1868 C CA . LYS B 2 19 ? -4.094 2.717 20.974 1.00 14.18 19 LYS H CA 1
ATOM 1869 C C . LYS B 2 19 ? -2.779 3.170 21.631 1.00 13.39 19 LYS H C 1
ATOM 1870 O O . LYS B 2 19 ? -2.777 3.890 22.625 1.00 16.88 19 LYS H O 1
ATOM 1876 N N . LEU B 2 20 ? -1.672 2.695 21.070 1.00 11.74 20 LEU H N 1
ATOM 1877 C CA . LEU B 2 20 ? -0.323 2.985 21.561 1.00 11.08 20 LEU H CA 1
ATOM 1878 C C . LEU B 2 20 ? 0.265 4.209 20.848 1.00 10.88 20 LEU H C 1
ATOM 1879 O O . LEU B 2 20 ? 0.125 4.331 19.628 1.00 13.08 20 LEU H O 1
ATOM 1884 N N . SER B 2 21 ? 0.897 5.117 21.597 1.00 10.93 21 SER H N 1
ATOM 1885 C CA . SER B 2 21 ? 1.507 6.328 21.049 1.00 11.31 21 SER H CA 1
ATOM 1886 C C . SER B 2 21 ? 3.049 6.310 21.061 1.00 10.07 21 SER H C 1
ATOM 1887 O O . SER B 2 21 ? 3.678 5.675 21.918 1.00 10.55 21 SER H O 1
ATOM 1890 N N . CYS B 2 22 ? 3.626 7.060 20.118 1.00 10.64 22 CYS H N 1
ATOM 1891 C CA . CYS B 2 22 ? 5.076 7.155 19.912 1.00 10.36 22 CYS H CA 1
ATOM 1892 C C . CYS B 2 22 ? 5.385 8.582 19.438 1.00 11.10 22 CYS H C 1
ATOM 1893 O O . CYS B 2 22 ? 5.203 8.896 18.258 1.00 11.32 22 CYS H O 1
ATOM 1896 N N . LYS B 2 23 ? 5.821 9.443 20.368 1.00 10.69 23 LYS H N 1
ATOM 1897 C CA . LYS B 2 23 ? 6.067 10.880 20.098 1.00 11.24 23 LYS H CA 1
ATOM 1898 C C . LYS B 2 23 ? 7.519 11.128 19.668 1.00 10.78 23 LYS H C 1
ATOM 1899 O O . LYS B 2 23 ? 8.449 10.814 20.422 1.00 11.94 23 LYS H O 1
ATOM 1905 N N . ALA B 2 24 ? 7.700 11.684 18.463 1.00 10.95 24 ALA H N 1
ATOM 1906 C CA . ALA B 2 24 ? 9.026 11.892 17.882 1.00 11.48 24 ALA H CA 1
ATOM 1907 C C . ALA B 2 24 ? 9.546 13.321 18.069 1.00 11.94 24 ALA H C 1
ATOM 1908 O O . ALA B 2 24 ? 8.778 14.279 18.023 1.00 15.31 24 ALA H O 1
ATOM 1910 N N . SER B 2 25 ? 10.858 13.442 18.254 1.00 11.97 25 SER H N 1
ATOM 1911 C CA . SER B 2 25 ? 11.520 14.743 18.354 1.00 12.50 25 SER H CA 1
ATOM 1912 C C . SER B 2 25 ? 12.978 14.637 17.868 1.00 12.36 25 SER H C 1
ATOM 1913 O O . SER B 2 25 ? 13.541 13.533 17.801 1.00 12.71 25 SER H O 1
ATOM 1916 N N . GLY B 2 26 ? 13.567 15.776 17.487 1.00 14.31 26 GLY H N 1
ATOM 1917 C CA . GLY B 2 26 ? 14.975 15.843 17.126 1.00 14.90 26 GLY H CA 1
ATOM 1918 C C . GLY B 2 26 ? 15.316 15.666 15.653 1.00 14.37 26 GLY H C 1
ATOM 1919 O O . GLY B 2 26 ? 16.501 15.626 15.303 1.00 17.11 26 GLY H O 1
ATOM 1920 N N . TYR B 2 27 ? 14.295 15.555 14.804 1.00 13.11 27 TYR H N 1
ATOM 1921 C CA . TYR B 2 27 ? 14.464 15.342 13.359 1.00 12.74 27 TYR H CA 1
ATOM 1922 C C . TYR B 2 27 ? 13.107 15.606 12.681 1.00 12.22 27 TYR H C 1
ATOM 1923 O O . TYR B 2 27 ? 12.101 15.792 13.375 1.00 14.03 27 TYR H O 1
ATOM 1932 N N . THR B 2 28 ? 13.074 15.624 11.348 1.00 13.35 28 THR H N 1
ATOM 1933 C CA . THR B 2 28 ? 11.825 15.875 10.604 1.00 14.46 28 THR H CA 1
ATOM 1934 C C . THR B 2 28 ? 10.978 14.591 10.480 1.00 12.81 28 THR H C 1
ATOM 1935 O O . THR B 2 28 ? 11.247 13.715 9.639 1.00 12.72 28 THR H O 1
ATOM 1939 N N . PHE B 2 29 ? 9.958 14.496 11.334 1.00 12.19 29 PHE H N 1
ATOM 1940 C CA . PHE B 2 29 ? 9.089 13.311 11.462 1.00 11.66 29 PHE H CA 1
ATOM 1941 C C . PHE B 2 29 ? 8.487 12.802 10.144 1.00 10.96 29 PHE H C 1
ATOM 1942 O O . PHE B 2 29 ? 8.408 11.582 9.920 1.00 11.34 29 PHE H O 1
ATOM 1950 N N . THR B 2 30 ? 8.060 13.713 9.268 1.00 11.17 30 THR H N 1
ATOM 1951 C CA . THR B 2 30 ? 7.392 13.304 8.034 1.00 12.34 30 THR H CA 1
ATOM 1952 C C . THR B 2 30 ? 8.286 12.553 7.043 1.00 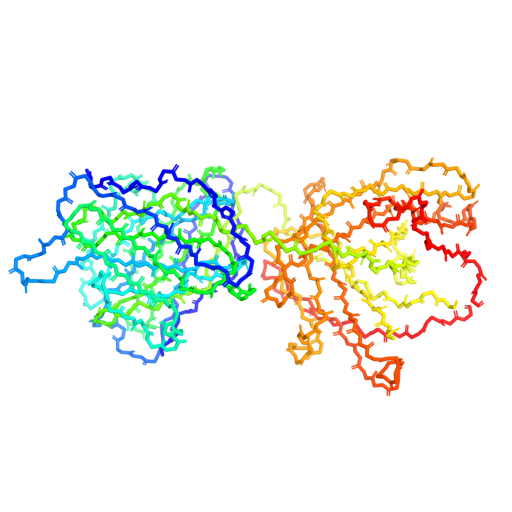12.04 30 THR H C 1
ATOM 1953 O O . THR B 2 30 ? 7.772 11.937 6.116 1.00 14.02 30 THR H O 1
ATOM 1957 N N . ASN B 2 31 ? 9.600 12.616 7.236 1.00 11.37 31 ASN H N 1
ATOM 1958 C CA . ASN B 2 31 ? 10.560 12.221 6.184 1.00 11.75 31 ASN H CA 1
ATOM 1959 C C . ASN B 2 31 ? 11.231 10.843 6.319 1.00 9.70 31 ASN H C 1
ATOM 1960 O O . ASN B 2 31 ? 12.059 10.497 5.479 1.00 10.26 31 ASN H O 1
ATOM 1965 N N . TYR B 2 32 ? 10.881 10.087 7.363 1.00 9.89 32 TYR H N 1
ATOM 1966 C CA . TYR B 2 32 ? 11.526 8.803 7.670 1.00 9.31 32 TYR H CA 1
ATOM 1967 C C . TYR B 2 32 ? 10.512 7.764 8.168 1.00 8.51 32 TYR H C 1
ATOM 1968 O O . TYR B 2 32 ? 9.571 8.108 8.890 1.00 9.34 32 TYR H O 1
ATOM 1977 N N . TRP B 2 33 ? 10.726 6.499 7.784 1.00 8.10 33 TRP H N 1
ATOM 1978 C CA . TRP B 2 33 ? 9.849 5.409 8.206 1.00 8.33 33 TRP H CA 1
ATOM 1979 C C . TRP B 2 33 ? 9.843 5.188 9.730 1.00 7.85 33 TRP H C 1
ATOM 1980 O O . TRP B 2 33 ? 10.891 5.251 10.402 1.00 8.86 33 TRP H O 1
ATOM 1991 N N . ILE B 2 34 ? 8.647 4.885 10.234 1.00 8.06 34 ILE H N 1
ATOM 1992 C CA . ILE B 2 34 ? 8.416 4.404 11.607 1.00 8.21 34 ILE H CA 1
ATOM 1993 C C . ILE B 2 34 ? 8.015 2.905 11.515 1.00 7.90 34 ILE H C 1
ATOM 1994 O O . ILE B 2 34 ? 7.128 2.547 10.749 1.00 9.51 34 ILE H O 1
ATOM 1999 N N . ASN B 2 35 ? 8.674 2.052 12.295 1.00 7.67 35 ASN H N 1
ATOM 2000 C CA . ASN B 2 35 ? 8.408 0.607 12.382 1.00 8.24 35 ASN H CA 1
ATOM 2001 C C . ASN B 2 35 ? 7.896 0.244 13.778 1.00 7.85 35 ASN H C 1
ATOM 2002 O O . ASN B 2 35 ? 8.238 0.923 14.757 1.00 9.04 35 ASN H O 1
ATOM 2007 N N . TRP B 2 36 ? 7.097 -0.827 13.871 1.00 7.95 36 TRP H N 1
ATOM 2008 C CA . TRP B 2 36 ? 6.631 -1.353 15.159 1.00 8.37 36 TRP H CA 1
ATOM 2009 C C . TRP B 2 36 ? 7.051 -2.839 15.296 1.00 8.20 36 TRP H C 1
ATOM 2010 O O . TRP B 2 36 ? 7.002 -3.609 14.309 1.00 9.05 36 TRP H O 1
ATOM 2021 N N . VAL B 2 37 ? 7.445 -3.210 16.517 1.00 7.41 37 VAL H N 1
ATOM 2022 C CA . VAL B 2 37 ? 8.004 -4.523 16.858 1.00 8.06 37 VAL H CA 1
ATOM 2023 C C . VAL B 2 37 ? 7.378 -5.051 18.158 1.00 8.62 37 VAL H C 1
ATOM 2024 O O . VAL B 2 37 ? 7.213 -4.287 19.121 1.00 9.43 37 VAL H O 1
ATOM 2028 N N . LYS B 2 38 ? 7.033 -6.343 18.177 1.00 8.64 38 LYS H N 1
ATOM 2029 C CA . LYS B 2 38 ? 6.460 -7.032 19.338 1.00 9.17 38 LYS H CA 1
ATOM 2030 C C . LYS B 2 38 ? 7.505 -7.933 20.020 1.00 8.69 38 LYS H C 1
ATOM 2031 O O . LYS B 2 38 ? 8.281 -8.612 19.338 1.00 9.87 38 LYS H O 1
ATOM 2037 N N . GLN B 2 39 ? 7.480 -7.977 21.354 1.00 8.72 39 GLN H N 1
ATOM 2038 C CA . GLN B 2 39 ? 8.330 -8.897 22.123 1.00 9.87 39 GLN H CA 1
ATOM 2039 C C . GLN B 2 39 ? 7.565 -9.449 23.342 1.00 10.01 39 GLN H C 1
ATOM 2040 O O . GLN B 2 39 ? 7.329 -8.739 24.325 1.00 10.74 39 GLN H O 1
ATOM 2046 N N . ARG B 2 40 ? 7.151 -10.712 23.266 1.00 12.13 40 ARG H N 1
ATOM 2047 C CA . ARG B 2 40 ? 6.515 -11.377 24.417 1.00 14.59 40 ARG H CA 1
ATOM 2048 C C . ARG B 2 40 ? 7.578 -11.601 25.505 1.00 15.87 40 ARG H C 1
ATOM 2049 O O . ARG B 2 40 ? 8.762 -11.748 25.197 1.00 15.31 40 ARG H O 1
ATOM 2057 N N . PRO B 2 41 ? 7.169 -11.617 26.772 1.00 20.55 41 PRO H N 1
ATOM 2058 C CA . PRO B 2 41 ? 8.117 -11.778 27.882 1.00 22.33 41 PRO H CA 1
ATOM 2059 C C . PRO B 2 41 ? 9.023 -13.008 27.745 1.00 22.67 41 PRO H C 1
ATOM 2060 O O . PRO B 2 41 ? 8.536 -14.127 27.578 1.00 23.97 41 PRO H O 1
ATOM 2064 N N . GLY B 2 42 ? 10.334 -12.770 27.773 1.00 23.63 42 GLY H N 1
ATOM 2065 C CA . GLY B 2 42 ? 11.338 -13.817 27.637 1.00 21.90 42 GLY H CA 1
ATOM 2066 C C . GLY B 2 42 ? 11.519 -14.399 26.239 1.00 19.94 42 GLY H C 1
ATOM 2067 O O . GLY B 2 42 ? 12.285 -15.356 26.067 1.00 21.51 42 GLY H O 1
ATOM 2068 N N . GLN B 2 43 ? 10.848 -13.820 25.242 1.00 18.50 43 GLN H N 1
ATOM 2069 C CA . GLN B 2 43 ? 10.888 -14.340 23.881 1.00 16.61 43 GLN H CA 1
ATOM 2070 C C . GLN B 2 43 ? 11.603 -13.352 22.934 1.00 13.94 43 GLN H C 1
ATOM 2071 O O . GLN B 2 43 ? 12.162 -12.348 23.380 1.00 13.72 43 GLN H O 1
ATOM 2077 N N . GLY B 2 44 ? 11.578 -13.639 21.632 1.00 13.14 44 GLY H N 1
ATOM 2078 C CA . GLY B 2 44 ? 12.280 -12.832 20.647 1.00 12.65 44 GLY H CA 1
ATOM 2079 C C . GLY B 2 44 ? 11.485 -11.668 20.063 1.00 11.00 44 GLY H C 1
ATOM 2080 O O . GLY B 2 44 ? 10.354 -11.377 20.469 1.00 14.11 44 GLY H O 1
ATOM 2081 N N . LEU B 2 45 ? 12.112 -10.977 19.118 1.00 10.27 45 LEU H N 1
ATOM 2082 C CA . LEU B 2 45 ? 11.538 -9.807 18.427 1.00 9.41 45 LEU H CA 1
ATOM 2083 C C . LEU B 2 45 ? 10.776 -10.228 17.150 1.00 9.78 45 LEU H C 1
ATOM 2084 O O . LEU B 2 45 ? 11.239 -11.117 16.423 1.00 10.42 45 LEU H O 1
ATOM 2089 N N . GLU B 2 46 ? 9.625 -9.592 16.881 1.00 9.75 46 GLU H N 1
ATOM 2090 C CA . GLU B 2 46 ? 8.794 -9.866 15.691 1.00 10.11 46 GLU H CA 1
ATOM 2091 C C . GLU B 2 46 ? 8.388 -8.522 15.051 1.00 9.70 46 GLU H C 1
ATOM 2092 O O . GLU B 2 46 ? 7.922 -7.631 15.756 1.00 10.15 46 GLU H O 1
ATOM 2098 N N . TRP B 2 47 ? 8.554 -8.365 13.736 1.00 9.11 47 TRP H N 1
ATOM 2099 C CA . TRP B 2 47 ? 8.186 -7.118 13.048 1.00 8.89 47 TRP H CA 1
ATOM 2100 C C . TRP B 2 47 ? 6.688 -7.087 12.669 1.00 9.34 47 TRP H C 1
ATOM 2101 O O . TRP B 2 47 ? 6.184 -8.050 12.058 1.00 11.00 47 TRP H O 1
ATOM 2112 N N . ILE B 2 48 ? 5.993 -6.003 13.044 1.00 8.72 48 ILE H N 1
ATOM 2113 C CA . ILE B 2 48 ? 4.552 -5.852 12.800 1.00 9.73 48 ILE H CA 1
ATOM 2114 C C . ILE B 2 48 ? 4.226 -5.143 11.480 1.00 9.02 48 ILE H C 1
ATOM 2115 O O . ILE B 2 48 ? 3.375 -5.596 10.720 1.00 10.66 48 ILE H O 1
ATOM 2120 N N . GLY B 2 49 ? 4.900 -4.022 11.234 1.00 8.65 49 GLY H N 1
ATOM 2121 C CA . GLY B 2 49 ? 4.631 -3.190 10.067 1.00 9.02 49 GLY H CA 1
ATOM 2122 C C . GLY B 2 49 ? 5.370 -1.865 10.132 1.00 8.68 49 GLY H C 1
ATOM 2123 O O . GLY B 2 49 ? 6.048 -1.581 11.130 1.00 8.70 49 GLY H O 1
ATOM 2124 N N . ASN B 2 50 ? 5.238 -1.058 9.076 1.00 9.03 50 ASN H N 1
ATOM 2125 C CA . ASN B 2 50 ? 5.816 0.295 9.036 1.00 9.41 50 ASN H CA 1
ATOM 2126 C C . ASN B 2 50 ? 4.885 1.313 8.355 1.00 8.61 50 ASN H C 1
ATOM 2127 O O . ASN B 2 50 ? 3.899 0.943 7.697 1.00 10.03 50 ASN H O 1
ATOM 2132 N N . ILE B 2 51 ? 5.182 2.595 8.574 1.00 9.12 51 ILE H N 1
ATOM 2133 C CA . ILE B 2 51 ? 4.418 3.703 7.999 1.00 9.41 51 ILE H CA 1
ATOM 2134 C C . ILE B 2 51 ? 5.364 4.884 7.714 1.00 8.85 51 ILE H C 1
ATOM 2135 O O . ILE B 2 51 ? 6.276 5.171 8.513 1.00 9.57 51 ILE H O 1
ATOM 2140 N N . TYR B 2 52 ? 5.138 5.558 6.582 1.00 8.90 52 TYR H N 1
ATOM 2141 C CA . TYR B 2 52 ? 5.922 6.743 6.185 1.00 9.15 52 TYR H CA 1
ATOM 2142 C C . TYR B 2 52 ? 5.052 7.961 6.550 1.00 9.55 52 TYR H C 1
ATOM 2143 O O . TYR B 2 52 ? 4.015 8.180 5.907 1.00 11.07 52 TYR H O 1
ATOM 2152 N N . PRO B 2 53 A 5.396 8.719 7.595 1.00 10.63 52 PRO H N 1
ATOM 2153 C CA . PRO B 2 53 A 4.439 9.727 8.094 1.00 11.13 52 PRO H CA 1
ATOM 2154 C C . PRO B 2 53 A 4.006 10.842 7.126 1.00 12.19 52 PRO H C 1
ATOM 2155 O O . PRO B 2 53 A 2.873 11.312 7.250 1.00 14.05 52 PRO H O 1
ATOM 2159 N N . GLY B 2 54 ? 4.841 11.256 6.183 1.00 11.80 53 GLY H N 1
ATOM 2160 C CA . GLY B 2 54 ? 4.439 12.308 5.262 1.00 14.19 53 GLY H CA 1
ATOM 2161 C C . GLY B 2 54 ? 3.276 11.931 4.353 1.00 14.09 53 GLY H C 1
ATOM 2162 O O . GLY B 2 54 ? 2.534 12.806 3.893 1.00 17.66 53 GLY H O 1
ATOM 2163 N N . SER B 2 55 ? 3.116 10.639 4.080 1.00 12.91 54 SER H N 1
ATOM 2164 C CA . SER B 2 55 ? 2.103 10.136 3.151 1.00 13.30 54 SER H CA 1
ATOM 2165 C C . SER B 2 55 ? 1.111 9.110 3.722 1.00 12.93 54 SER H C 1
ATOM 2166 O O . SER B 2 55 ? 0.104 8.795 3.079 1.00 14.58 54 SER H O 1
ATOM 2169 N N . SER B 2 56 ? 1.424 8.549 4.889 1.00 12.29 55 SER H N 1
ATOM 2170 C CA . SER B 2 56 ? 0.671 7.443 5.495 1.00 11.70 55 SER H CA 1
ATOM 2171 C C . SER B 2 56 ? 0.719 6.127 4.662 1.00 11.87 55 SER H C 1
ATOM 2172 O O . SER B 2 56 ? -0.104 5.238 4.848 1.00 12.96 55 SER H O 1
ATOM 2175 N N . TYR B 2 57 ? 1.685 6.016 3.749 1.00 11.78 56 TYR H N 1
ATOM 2176 C CA . TYR B 2 57 ? 1.976 4.757 3.053 1.00 12.03 56 TYR H CA 1
ATOM 2177 C C . TYR B 2 57 ? 2.397 3.688 4.094 1.00 11.75 56 TYR H C 1
ATOM 2178 O O . TYR B 2 57 ? 3.294 3.945 4.906 1.00 11.25 56 TYR H O 1
ATOM 2187 N N . THR B 2 58 ? 1.759 2.511 4.077 1.00 11.93 57 THR H N 1
ATOM 2188 C CA . THR B 2 58 ? 2.037 1.428 5.053 1.00 11.65 57 THR H CA 1
ATOM 2189 C C . THR B 2 58 ? 2.409 0.084 4.433 1.00 12.20 57 THR H C 1
ATOM 2190 O O . THR B 2 58 ? 2.056 -0.186 3.266 1.00 14.50 57 THR H O 1
ATOM 2194 N N . HIS B 2 59 ? 3.112 -0.734 5.229 1.00 11.20 58 HIS H N 1
ATOM 2195 C CA . HIS B 2 59 ? 3.307 -2.165 4.964 1.00 11.71 58 HIS H CA 1
ATOM 2196 C C . HIS B 2 59 ? 2.978 -2.913 6.261 1.00 11.68 58 HIS H C 1
ATOM 2197 O O . HIS B 2 59 ? 3.401 -2.504 7.348 1.00 12.80 58 HIS H O 1
ATOM 2204 N N . TYR B 2 60 ? 2.249 -4.025 6.146 1.00 12.06 59 TYR H N 1
ATOM 2205 C CA . TYR B 2 60 ? 1.944 -4.891 7.285 1.00 12.56 59 TYR H CA 1
ATOM 2206 C C . TYR B 2 60 ? 2.481 -6.306 7.076 1.00 11.34 59 TYR H C 1
ATOM 2207 O O . TYR B 2 60 ? 2.408 -6.850 5.966 1.00 13.84 59 TYR H O 1
ATOM 2216 N N . ASN B 2 61 ? 3.012 -6.898 8.146 1.00 11.65 60 ASN H N 1
ATOM 2217 C CA . ASN B 2 61 ? 3.257 -8.341 8.200 1.00 12.44 60 ASN H CA 1
ATOM 2218 C C . ASN B 2 61 ? 1.878 -9.028 8.122 1.00 13.82 60 ASN H C 1
ATOM 2219 O O . ASN B 2 61 ? 0.972 -8.687 8.890 1.00 14.33 60 ASN H O 1
ATOM 2224 N N . GLU B 2 62 ? 1.709 -9.979 7.199 1.00 15.18 61 GLU H N 1
ATOM 2225 C CA . GLU B 2 62 ? 0.460 -10.738 7.032 1.00 16.75 61 GLU H CA 1
ATOM 2226 C C . GLU B 2 62 ? -0.100 -11.256 8.371 1.00 15.55 61 GLU H C 1
ATOM 2227 O O . GLU B 2 62 ? -1.319 -11.304 8.591 1.00 17.62 61 GLU H O 1
ATOM 2237 N N . LYS B 2 63 ? 0.801 -11.665 9.267 1.00 15.93 62 LYS H N 1
ATOM 2238 C CA . LYS B 2 63 ? 0.415 -12.224 10.559 1.00 17.97 62 LYS H CA 1
ATOM 2239 C C . LYS B 2 63 ? -0.359 -11.229 11.443 1.00 17.42 62 LYS H C 1
ATOM 2240 O O . LYS B 2 63 ? -1.107 -11.652 12.328 1.00 19.66 62 LYS H O 1
ATOM 2246 N N . PHE B 2 64 ? -0.181 -9.928 11.206 1.00 15.18 63 PHE H N 1
ATOM 2247 C CA . PHE B 2 64 ? -0.825 -8.882 12.017 1.00 13.64 63 PHE H CA 1
ATOM 2248 C C . PHE B 2 64 ? -1.899 -8.071 11.272 1.00 14.97 63 PHE H C 1
ATOM 2249 O O . PHE B 2 64 ? -2.447 -7.124 11.834 1.00 16.52 63 PHE H O 1
ATOM 2257 N N . LYS B 2 65 ? -2.225 -8.451 10.039 1.00 17.45 64 LYS H N 1
ATOM 2258 C CA . LYS B 2 65 ? -3.157 -7.676 9.202 1.00 22.28 64 LYS H CA 1
ATOM 2259 C C . LYS B 2 65 ? -4.542 -7.460 9.831 1.00 22.38 64 LYS H C 1
ATOM 2260 O O . LYS B 2 65 ? -5.167 -6.417 9.600 1.00 22.21 64 LYS H O 1
ATOM 2266 N N . ASN B 2 66 ? -5.003 -8.410 10.644 1.00 22.18 65 ASN H N 1
ATOM 2267 C CA . ASN B 2 66 ? -6.302 -8.283 11.319 1.00 22.68 65 ASN H CA 1
ATOM 2268 C C . ASN B 2 66 ? -6.224 -7.866 12.799 1.00 20.14 65 ASN H C 1
ATOM 2269 O O . ASN B 2 66 ? -7.240 -7.860 13.500 1.00 25.60 65 ASN H O 1
ATOM 2274 N N . LYS B 2 67 ? -5.027 -7.505 13.256 1.00 17.74 66 LYS H N 1
ATOM 2275 C CA . LYS B 2 67 ? -4.768 -7.142 14.660 1.00 15.82 66 LYS H CA 1
ATOM 2276 C C . LYS B 2 67 ? -4.315 -5.675 14.821 1.00 15.13 66 LYS H C 1
ATOM 2277 O O . LYS B 2 67 ? -4.748 -4.994 15.757 1.00 17.06 66 LYS H O 1
ATOM 2283 N N . ALA B 2 68 ? -3.468 -5.197 13.903 1.00 14.24 67 ALA H N 1
ATOM 2284 C CA . ALA B 2 68 ? -2.847 -3.870 14.010 1.00 12.70 67 ALA H CA 1
ATOM 2285 C C . ALA B 2 68 ? -3.259 -2.889 12.908 1.00 13.43 67 ALA H C 1
ATOM 2286 O O . ALA B 2 68 ? -3.420 -3.276 11.744 1.00 15.69 67 ALA H O 1
ATOM 2288 N N . THR B 2 69 ? -3.380 -1.607 13.277 1.00 13.02 68 THR H N 1
ATOM 2289 C CA . THR B 2 69 ? -3.621 -0.493 12.345 1.00 12.78 68 THR H CA 1
ATOM 2290 C C . THR B 2 69 ? -2.658 0.647 12.691 1.00 10.76 68 THR H C 1
ATOM 2291 O O . THR B 2 69 ? -2.660 1.132 13.841 1.00 11.38 68 THR H O 1
ATOM 2295 N N . LEU B 2 70 ? -1.851 1.071 11.706 1.00 10.85 69 LEU H N 1
ATOM 2296 C CA . LEU B 2 70 ? -0.866 2.149 11.884 1.00 10.59 69 LEU H CA 1
ATOM 2297 C C . LEU B 2 70 ? -1.382 3.466 11.289 1.00 12.10 69 LEU H C 1
ATOM 2298 O O . LEU B 2 70 ? -1.875 3.475 10.164 1.00 11.99 69 LEU H O 1
ATOM 2303 N N . THR B 2 71 ? -1.262 4.552 12.062 1.00 11.15 70 THR H N 1
ATOM 2304 C CA . THR B 2 71 ? -1.615 5.908 11.630 1.00 11.39 70 THR H CA 1
ATOM 2305 C C . THR B 2 71 ? -0.595 6.899 12.215 1.00 11.12 70 THR H C 1
ATOM 2306 O O . THR B 2 71 ? 0.250 6.530 13.065 1.00 10.79 70 THR H O 1
ATOM 2310 N N . VAL B 2 72 ? -0.689 8.157 11.775 1.00 11.23 71 VAL H N 1
ATOM 2311 C CA . VAL B 2 72 ? 0.139 9.253 12.291 1.00 11.60 71 VAL H CA 1
ATOM 2312 C C . VAL B 2 72 ? -0.665 10.555 12.473 1.00 11.71 71 VAL H C 1
ATOM 2313 O O . VAL B 2 72 ? -1.723 10.761 11.853 1.00 15.01 71 VAL H O 1
ATOM 2317 N N . ASP B 2 73 ? -0.127 11.427 13.313 1.00 12.00 72 ASP H N 1
ATOM 2318 C CA . ASP B 2 73 ? -0.608 12.803 13.463 1.00 11.83 72 ASP H CA 1
ATOM 2319 C C . ASP B 2 73 ? 0.592 13.713 13.122 1.00 12.18 72 ASP H C 1
ATOM 2320 O O . ASP B 2 73 ? 1.532 13.838 13.919 1.00 13.70 72 ASP H O 1
ATOM 2325 N N . THR B 2 74 ? 0.567 14.330 11.936 1.00 11.81 73 THR H N 1
ATOM 2326 C CA . THR B 2 74 ? 1.685 15.153 11.493 1.00 13.43 73 THR H CA 1
ATOM 2327 C C . THR B 2 74 ? 1.732 16.534 12.149 1.00 13.92 73 THR H C 1
ATOM 2328 O O . THR B 2 74 ? 2.722 17.232 12.023 1.00 17.28 73 THR H O 1
ATOM 2332 N N . SER B 2 75 ? 0.656 16.929 12.833 1.00 13.58 74 SER H N 1
ATOM 2333 C CA . SER B 2 75 ? 0.641 18.183 13.586 1.00 13.87 74 SER H CA 1
ATOM 2334 C C . SER B 2 75 ? 1.439 18.044 14.902 1.00 13.51 74 SER H C 1
ATOM 2335 O O . SER B 2 75 ? 2.248 18.906 15.237 1.00 15.73 74 SER H O 1
ATOM 2338 N N . SER B 2 76 ? 1.238 16.931 15.608 1.00 13.72 75 SER H N 1
ATOM 2339 C CA . SER B 2 76 ? 1.911 16.670 16.884 1.00 13.99 75 SER H CA 1
ATOM 2340 C C . SER B 2 76 ? 3.156 15.771 16.773 1.00 13.49 75 SER H C 1
ATOM 2341 O O . SER B 2 76 ? 3.776 15.456 17.787 1.00 15.57 75 SER H O 1
ATOM 2344 N N . SER B 2 77 ? 3.511 15.351 15.559 1.00 12.86 76 SER H N 1
ATOM 2345 C CA . SER B 2 77 ? 4.651 14.451 15.310 1.00 13.15 76 SER H CA 1
ATOM 2346 C C . SER B 2 77 ? 4.577 13.178 16.158 1.00 12.30 76 SER H C 1
ATOM 2347 O O . SER B 2 77 ? 5.559 12.776 16.785 1.00 12.83 76 SER H O 1
ATOM 2350 N N . THR B 2 78 ? 3.396 12.554 16.148 1.00 11.12 77 THR H N 1
ATOM 2351 C CA . THR B 2 78 ? 3.138 11.329 16.904 1.00 10.86 77 THR H CA 1
ATOM 2352 C C . THR B 2 78 ? 2.679 10.192 15.980 1.00 10.81 77 THR H C 1
ATOM 2353 O O . THR B 2 78 ? 1.792 10.389 15.135 1.00 12.15 77 THR H O 1
ATOM 2357 N N . ALA B 2 79 ? 3.272 9.006 16.158 1.00 10.27 78 ALA H N 1
ATOM 2358 C CA . ALA B 2 79 ? 2.832 7.784 15.469 1.00 10.02 78 ALA H CA 1
ATOM 2359 C C . ALA B 2 79 ? 1.951 6.947 16.427 1.00 10.01 78 ALA H C 1
ATOM 2360 O O . ALA B 2 79 ? 2.192 6.927 17.642 1.00 11.12 78 ALA H O 1
ATOM 2362 N N . TYR B 2 80 ? 0.943 6.264 15.872 1.00 10.44 79 TYR H N 1
ATOM 2363 C CA . TYR B 2 80 ? 0.003 5.438 16.647 1.00 11.00 79 TYR H CA 1
ATOM 2364 C C . TYR B 2 80 ? -0.154 4.010 16.092 1.00 10.30 79 TYR H C 1
ATOM 2365 O O . TYR B 2 80 ? -0.119 3.813 14.870 1.00 10.99 79 TYR H O 1
ATOM 2374 N N . MET B 2 81 ? -0.333 3.033 16.985 1.00 10.02 80 MET H N 1
ATOM 2375 C CA . MET B 2 81 ? -0.674 1.669 16.596 1.00 10.54 80 MET H CA 1
ATOM 2376 C C . MET B 2 81 ? -1.902 1.226 17.412 1.00 10.41 80 MET H C 1
ATOM 2377 O O . MET B 2 81 ? -1.843 1.161 18.647 1.00 12.90 80 MET H O 1
ATOM 2382 N N . GLN B 2 82 ? -3.004 0.928 16.720 1.00 11.93 81 GLN H N 1
ATOM 2383 C CA . GLN B 2 82 ? -4.212 0.431 17.358 1.00 13.00 81 GLN H CA 1
ATOM 2384 C C . GLN B 2 82 ? -4.203 -1.096 17.262 1.00 12.72 81 GLN H C 1
ATOM 2385 O O . GLN B 2 82 ? -4.005 -1.638 16.177 1.00 14.90 81 GLN H O 1
ATOM 2391 N N . LEU B 2 83 ? -4.382 -1.772 18.399 1.00 12.93 82 LEU H N 1
ATOM 2392 C CA . LEU B 2 83 ? -4.480 -3.231 18.464 1.00 14.24 82 LEU H CA 1
ATOM 2393 C C . LEU B 2 83 ? -5.922 -3.582 18.849 1.00 15.04 82 LEU H C 1
ATOM 2394 O O . LEU B 2 83 ? -6.437 -3.050 19.840 1.00 17.02 82 LEU H O 1
ATOM 2399 N N . SER B 2 84 A -6.566 -4.465 18.078 1.00 15.89 82 SER H N 1
ATOM 2400 C CA . SER B 2 84 A -7.974 -4.828 18.285 1.00 18.57 82 SER H CA 1
ATOM 2401 C C . SER B 2 84 A -8.202 -6.165 19.011 1.00 19.24 82 SER H C 1
ATOM 2402 O O . SER B 2 84 A -7.381 -7.079 18.932 1.00 19.48 82 SER H O 1
ATOM 2405 N N . SER B 2 85 B -9.330 -6.247 19.722 1.00 22.84 82 SER H N 1
ATOM 2406 C CA . SER B 2 85 B -9.822 -7.485 20.343 1.00 25.58 82 SER H CA 1
ATOM 2407 C C . SER B 2 85 B -8.745 -8.281 21.075 1.00 21.88 82 SER H C 1
ATOM 2408 O O . SER B 2 85 B -8.441 -9.410 20.694 1.00 22.04 82 SER H O 1
ATOM 2411 N N . LEU B 2 86 C -8.194 -7.713 22.150 1.00 20.93 82 LEU H N 1
ATOM 2412 C CA . LEU B 2 86 C -7.011 -8.321 22.787 1.00 19.63 82 LEU H CA 1
ATOM 2413 C C . LEU B 2 86 C -7.268 -9.621 23.536 1.00 19.97 82 LEU H C 1
ATOM 2414 O O . LEU B 2 86 C -8.315 -9.810 24.177 1.00 22.42 82 LEU H O 1
ATOM 2419 N N . THR B 2 87 ? -6.300 -10.522 23.406 1.00 20.92 83 THR H N 1
ATOM 2420 C CA . THR B 2 87 ? -6.270 -11.786 24.123 1.00 22.16 83 THR H CA 1
ATOM 2421 C 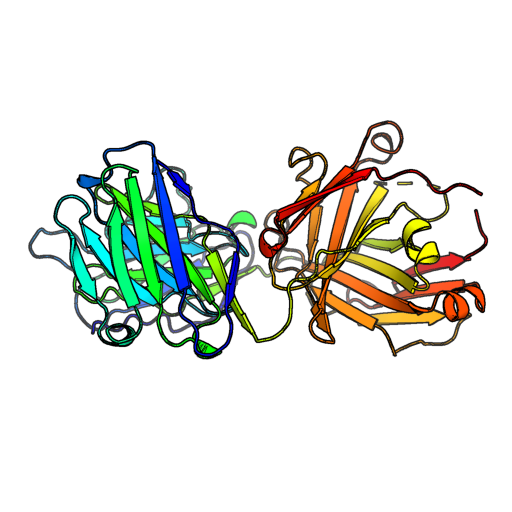C . THR B 2 87 ? -4.959 -11.834 24.904 1.00 21.11 83 THR H C 1
ATOM 2422 O O . THR B 2 87 ? -4.102 -10.962 24.747 1.00 19.29 83 THR H O 1
ATOM 2426 N N . SER B 2 88 ? -4.772 -12.862 25.724 1.00 22.01 84 SER H N 1
ATOM 2427 C CA . SER B 2 88 ? -3.525 -12.999 26.481 1.00 21.61 84 SER H CA 1
ATOM 2428 C C . SER B 2 88 ? -2.291 -13.129 25.577 1.00 20.07 84 SER H C 1
ATOM 2429 O O . SER B 2 88 ? -1.192 -12.787 25.999 1.00 21.12 84 SER H O 1
ATOM 2432 N N . ASP B 2 89 ? -2.463 -13.633 24.356 1.00 21.05 85 ASP H N 1
ATOM 2433 C CA . ASP B 2 89 ? -1.351 -13.715 23.396 1.00 20.50 85 ASP H CA 1
ATOM 2434 C C . ASP B 2 89 ? -0.845 -12.323 22.967 1.00 18.96 85 ASP H C 1
ATOM 2435 O O . ASP B 2 89 ? 0.252 -12.201 22.401 1.00 18.59 85 ASP H O 1
ATOM 2440 N N . ASP B 2 90 ? -1.633 -11.283 23.250 1.00 17.33 86 ASP H N 1
ATOM 2441 C CA . ASP B 2 90 ? -1.269 -9.900 22.918 1.00 15.20 86 ASP H CA 1
ATOM 2442 C C . ASP B 2 90 ? -0.510 -9.182 24.054 1.00 14.66 86 ASP H C 1
ATOM 2443 O O . ASP B 2 90 ? 0.007 -8.075 23.866 1.00 15.00 86 ASP H O 1
ATOM 2448 N N . SER B 2 91 ? -0.444 -9.784 25.241 1.00 14.56 87 SER H N 1
ATOM 2449 C CA . SER B 2 91 ? 0.375 -9.228 26.333 1.00 13.34 87 SER H CA 1
ATOM 2450 C C . SER B 2 91 ? 1.854 -9.304 25.926 1.00 14.20 87 SER H C 1
ATOM 2451 O O . SER B 2 91 ? 2.383 -10.380 25.650 1.00 15.35 87 SER H O 1
ATOM 2454 N N . ALA B 2 92 ? 2.522 -8.156 25.887 1.00 11.76 88 ALA H N 1
ATOM 2455 C CA . ALA B 2 92 ? 3.871 -8.057 25.350 1.00 10.72 88 ALA H CA 1
ATOM 2456 C C . ALA B 2 92 ? 4.369 -6.624 25.467 1.00 10.63 88 ALA H C 1
ATOM 2457 O O . ALA B 2 92 ? 3.581 -5.713 25.720 1.00 10.53 88 ALA H O 1
ATOM 2459 N N . VAL B 2 93 ? 5.674 -6.431 25.268 1.00 9.84 89 VAL H N 1
ATOM 2460 C CA . VAL B 2 93 ? 6.226 -5.094 25.041 1.00 9.00 89 VAL H CA 1
ATOM 2461 C C . VAL B 2 93 ? 6.125 -4.797 23.530 1.00 8.83 89 VAL H C 1
ATOM 2462 O O . VAL B 2 93 ? 6.435 -5.647 22.672 1.00 9.79 89 VAL H O 1
ATOM 2466 N N . TYR B 2 94 ? 5.650 -3.595 23.204 1.00 8.61 90 TYR H N 1
ATOM 2467 C CA . TYR B 2 94 ? 5.578 -3.103 21.828 1.00 8.41 90 TYR H CA 1
ATOM 2468 C C . TYR B 2 94 ? 6.508 -1.885 21.687 1.00 8.24 90 TYR H C 1
ATOM 2469 O O . TYR B 2 94 ? 6.332 -0.875 22.391 1.00 8.98 90 TYR H O 1
ATOM 2478 N N . TYR B 2 95 ? 7.496 -1.999 20.791 1.00 7.64 91 TYR H N 1
ATOM 2479 C CA . TYR B 2 95 ? 8.441 -0.930 20.490 1.00 7.27 91 TYR H CA 1
ATOM 2480 C C . TYR B 2 95 ? 8.042 -0.184 19.216 1.00 7.36 91 TYR H C 1
ATOM 2481 O O . TYR B 2 95 ? 7.597 -0.812 18.242 1.00 8.31 91 TYR H O 1
ATOM 2490 N N . CYS B 2 96 ? 8.240 1.141 19.207 1.00 8.07 92 CYS H N 1
ATOM 2491 C CA . CYS B 2 96 ? 8.321 1.876 17.957 1.00 8.35 92 CYS H CA 1
ATOM 2492 C C . CYS B 2 96 ? 9.820 2.146 17.703 1.00 8.20 92 CYS H C 1
ATOM 2493 O O . CYS B 2 96 ? 10.644 2.227 18.639 1.00 9.40 92 CYS H O 1
ATOM 2496 N N . ALA B 2 97 ? 10.180 2.271 16.436 1.00 8.76 93 ALA H N 1
ATOM 2497 C CA . ALA B 2 97 ? 11.555 2.527 16.027 1.00 9.54 93 ALA H CA 1
ATOM 2498 C C . ALA B 2 97 ? 11.498 3.300 14.706 1.00 10.98 93 ALA H C 1
ATOM 2499 O O . ALA B 2 97 ? 10.521 3.248 13.977 1.00 21.94 93 ALA H O 1
ATOM 2501 N N . ASN B 2 98 ? 12.511 4.080 14.416 1.00 8.24 94 ASN H N 1
ATOM 2502 C CA . ASN B 2 98 ? 12.582 4.757 13.124 1.00 8.88 94 ASN H CA 1
ATOM 2503 C C . ASN B 2 98 ? 13.857 4.345 12.394 1.00 8.91 94 ASN H C 1
ATOM 2504 O O . ASN B 2 98 ? 14.649 3.559 12.927 1.00 9.80 94 ASN H O 1
ATOM 2509 N N . LYS B 2 99 ? 14.035 4.862 11.179 1.00 9.48 95 LYS H N 1
ATOM 2510 C CA . LYS B 2 99 ? 15.195 4.557 10.373 1.00 10.60 95 LYS H CA 1
ATOM 2511 C C . LYS B 2 99 ? 15.679 5.844 9.699 1.00 8.86 95 LYS H C 1
ATOM 2512 O O . LYS B 2 99 ? 14.952 6.412 8.878 1.00 10.58 95 LYS H O 1
ATOM 2518 N N . LEU B 2 100 ? 16.867 6.325 10.065 1.00 8.86 96 LEU H N 1
ATOM 2519 C CA . LEU B 2 100 ? 17.453 7.534 9.457 1.00 9.93 96 LEU H CA 1
ATOM 2520 C C . LEU B 2 100 ? 18.657 7.072 8.632 1.00 9.25 96 LEU H C 1
ATOM 2521 O O . LEU B 2 100 ? 19.757 6.892 9.160 1.00 10.48 96 LEU H O 1
ATOM 2526 N N . GLY B 2 101 ? 18.437 6.841 7.339 1.00 10.86 97 GLY H N 1
ATOM 2527 C CA . GLY B 2 101 ? 19.461 6.220 6.510 1.00 11.78 97 GLY H CA 1
ATOM 2528 C C . GLY B 2 101 ? 19.679 4.774 6.994 1.00 9.97 97 GLY H C 1
ATOM 2529 O O . GLY B 2 101 ? 18.725 4.013 7.180 1.00 11.26 97 GLY H O 1
ATOM 2530 N N . TRP B 2 102 ? 20.932 4.387 7.246 1.00 9.29 98 TRP H N 1
ATOM 2531 C CA . TRP B 2 102 ? 21.229 3.059 7.804 1.00 8.72 98 TRP H CA 1
ATOM 2532 C C . TRP B 2 102 ? 20.908 2.947 9.298 1.00 8.78 98 TRP H C 1
ATOM 2533 O O . TRP B 2 102 ? 20.895 1.826 9.830 1.00 10.46 98 TRP H O 1
ATOM 2544 N N . PHE B 2 103 ? 20.650 4.066 9.988 1.00 8.52 99 PHE H N 1
ATOM 2545 C CA . PHE B 2 103 ? 20.702 4.092 11.468 1.00 9.04 99 PHE H CA 1
ATOM 2546 C C . PHE B 2 103 ? 19.334 4.089 12.152 1.00 9.20 99 PHE H C 1
ATOM 2547 O O . PHE B 2 103 ? 18.577 5.057 12.062 1.00 9.41 99 PHE H O 1
ATOM 2555 N N . PRO B 2 104 ? 18.961 2.956 12.866 1.00 10.56 101 PRO H N 1
ATOM 2556 C CA . PRO B 2 104 ? 17.699 2.969 13.600 1.00 10.07 101 PRO H CA 1
ATOM 2557 C C . PRO B 2 104 ? 17.799 3.610 14.978 1.00 10.56 101 PRO H C 1
ATOM 2558 O O . PRO B 2 104 ? 18.854 3.557 15.606 1.00 17.04 101 PRO H O 1
ATOM 2562 N N . TYR B 2 105 ? 16.696 4.193 15.439 1.00 7.87 102 TYR H N 1
ATOM 2563 C CA . TYR B 2 105 ? 16.536 4.665 16.824 1.00 7.99 102 TYR H CA 1
ATOM 2564 C C . TYR B 2 105 ? 15.261 4.008 17.386 1.00 7.65 102 TYR H C 1
ATOM 2565 O O . TYR B 2 105 ? 14.288 3.836 16.649 1.00 10.15 102 TYR H O 1
ATOM 2574 N N . TRP B 2 106 ? 15.266 3.642 18.672 1.00 7.76 103 TRP H N 1
ATOM 2575 C CA . TRP B 2 106 ? 14.140 2.931 19.305 1.00 7.24 103 TRP H CA 1
ATOM 2576 C C . TRP B 2 106 ? 13.519 3.714 20.472 1.00 7.47 103 TRP H C 1
ATOM 2577 O O . TRP B 2 106 ? 14.240 4.347 21.247 1.00 8.68 103 TRP H O 1
ATOM 2588 N N . GLY B 2 107 ? 12.200 3.609 20.630 1.00 8.09 104 GLY H N 1
ATOM 2589 C CA . GLY B 2 107 ? 11.559 3.978 21.882 1.00 8.38 104 GLY H CA 1
ATOM 2590 C C . GLY B 2 107 ? 11.869 2.935 22.977 1.00 8.11 104 GLY H C 1
ATOM 2591 O O . GLY B 2 107 ? 12.469 1.890 22.700 1.00 8.66 104 GLY H O 1
ATOM 2592 N N . GLN B 2 108 ? 11.443 3.218 24.212 1.00 8.53 105 GLN H N 1
ATOM 2593 C CA . GLN B 2 108 ? 11.693 2.339 25.351 1.00 9.20 105 GLN H CA 1
ATOM 2594 C C . GLN B 2 108 ? 10.709 1.165 25.457 1.00 8.70 105 GLN H C 1
ATOM 2595 O O . GLN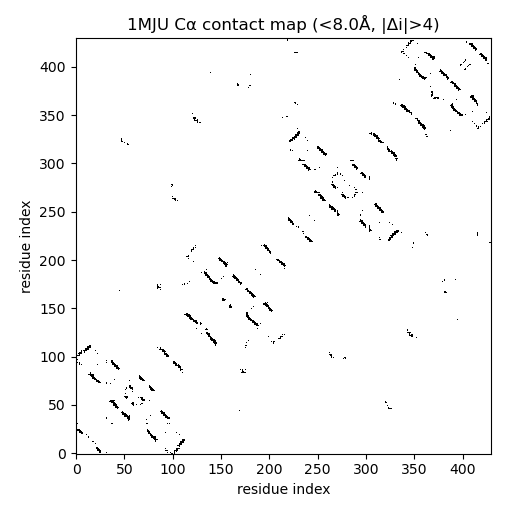 B 2 108 ? 10.940 0.223 26.226 1.00 10.48 105 GLN H O 1
ATOM 2601 N N . GLY B 2 109 ? 9.644 1.201 24.655 1.00 8.30 106 GLY H N 1
ATOM 2602 C CA . GLY B 2 109 ? 8.611 0.181 24.647 1.00 8.64 106 GLY H CA 1
ATOM 2603 C C . GLY B 2 109 ? 7.475 0.422 25.642 1.00 8.72 106 GLY H C 1
ATOM 2604 O O . GLY B 2 109 ? 7.696 0.969 26.740 1.00 10.49 106 GLY H O 1
ATOM 2605 N N . THR B 2 110 ? 6.266 -0.017 25.273 1.00 8.69 107 THR H N 1
ATOM 2606 C CA . THR B 2 110 ? 5.088 -0.001 26.158 1.00 9.04 107 THR H CA 1
ATOM 2607 C C . THR B 2 110 ? 4.717 -1.445 26.513 1.00 9.16 107 THR H C 1
ATOM 2608 O O . THR B 2 110 ? 4.515 -2.274 25.606 1.00 9.29 107 THR H O 1
ATOM 2612 N N . LEU B 2 111 ? 4.646 -1.758 27.805 1.00 9.24 108 LEU H N 1
ATOM 2613 C CA . LEU B 2 111 ? 4.203 -3.082 28.249 1.00 9.66 108 LEU H CA 1
ATOM 2614 C C . LEU B 2 111 ? 2.669 -3.106 28.334 1.00 10.78 108 LEU H C 1
ATOM 2615 O O . LEU B 2 111 ? 2.056 -2.421 29.177 1.00 10.67 108 LEU H O 1
ATOM 2620 N N . VAL B 2 112 ? 2.062 -3.877 27.434 1.00 10.44 109 VAL H N 1
ATOM 2621 C CA . VAL B 2 112 ? 0.607 -4.093 27.409 1.00 12.15 109 VAL H CA 1
ATOM 2622 C C . VAL B 2 112 ? 0.288 -5.357 28.213 1.00 11.35 109 VAL H C 1
ATOM 2623 O O . VAL B 2 112 ? 0.844 -6.424 27.934 1.00 12.30 109 VAL H O 1
ATOM 2627 N N . THR B 2 113 ? -0.561 -5.207 29.237 1.00 11.19 110 THR H N 1
ATOM 2628 C CA . THR B 2 113 ? -1.051 -6.322 30.051 1.00 12.75 110 THR H CA 1
ATOM 2629 C C . THR B 2 113 ? -2.560 -6.480 29.804 1.00 14.10 110 THR H C 1
ATOM 2630 O O . THR B 2 113 ? -3.343 -5.545 30.026 1.00 15.01 110 THR H O 1
ATOM 2634 N N . VAL B 2 114 ? -2.967 -7.654 29.324 1.00 16.49 111 VAL H N 1
ATOM 2635 C CA . VAL B 2 114 ? -4.380 -7.963 29.062 1.00 16.12 111 VAL H CA 1
ATOM 2636 C C . VAL B 2 114 ? -4.921 -8.703 30.288 1.00 17.91 111 VAL H C 1
ATOM 2637 O O . VAL B 2 114 ? -4.524 -9.840 30.553 1.00 19.79 111 VAL H O 1
ATOM 2641 N N . SER B 2 115 ? -5.808 -8.046 31.039 1.00 17.70 112 SER H N 1
ATOM 2642 C CA . SER B 2 115 ? -6.320 -8.592 32.304 1.00 18.68 112 SER H CA 1
ATOM 2643 C C . SER B 2 115 ? -7.569 -7.852 32.773 1.00 18.83 112 SER H C 1
ATOM 2644 O O . SER B 2 115 ? -7.747 -6.673 32.470 1.00 20.10 112 SER H O 1
ATOM 2647 N N . ALA B 2 116 ? -8.435 -8.555 33.510 1.00 21.89 113 ALA H N 1
ATOM 2648 C CA . ALA B 2 116 ? -9.626 -7.960 34.112 1.00 22.32 113 ALA H CA 1
ATOM 2649 C C . ALA B 2 116 ? -9.328 -7.401 35.513 1.00 24.98 113 ALA H C 1
ATOM 2650 O O . ALA B 2 116 ? -10.184 -6.761 36.119 1.00 27.07 113 ALA H O 1
ATOM 2652 N N . ALA B 2 117 ? -8.123 -7.639 36.028 1.00 23.82 114 ALA H N 1
ATOM 2653 C CA . ALA B 2 117 ? -7.762 -7.173 37.372 1.00 25.32 114 ALA H CA 1
ATOM 2654 C C . ALA B 2 117 ? -7.563 -5.650 37.389 1.00 24.45 114 ALA H C 1
ATOM 2655 O O . ALA B 2 117 ? -7.222 -5.056 36.369 1.00 25.08 114 ALA H O 1
ATOM 2657 N N . LYS B 2 118 ? -7.770 -5.029 38.549 1.00 26.30 115 LYS H N 1
ATOM 2658 C CA . LYS B 2 118 ? -7.654 -3.572 38.682 1.00 25.22 115 LYS H CA 1
ATOM 2659 C C . LYS B 2 118 ? -6.226 -3.092 38.933 1.00 22.40 115 LYS H C 1
ATOM 2660 O O . LYS B 2 118 ? -5.398 -3.797 39.514 1.00 25.14 115 LYS H O 1
ATOM 2666 N N . THR B 2 119 ? -5.954 -1.867 38.511 1.00 19.32 116 THR H N 1
ATOM 2667 C CA . THR B 2 119 ? -4.683 -1.220 38.808 1.00 18.58 116 THR H CA 1
ATOM 2668 C C . THR B 2 119 ? -4.552 -1.015 40.315 1.00 17.62 116 THR H C 1
ATOM 2669 O O . THR B 2 119 ? -5.503 -0.583 40.972 1.00 22.44 116 THR H O 1
ATOM 2673 N N . THR B 2 120 ? -3.378 -1.330 40.858 1.00 16.87 117 THR H N 1
ATOM 2674 C CA . THR B 2 120 ? -3.084 -1.132 42.284 1.00 17.49 117 THR H CA 1
ATOM 2675 C C . THR B 2 120 ? -1.677 -0.544 42.434 1.00 16.50 117 THR H C 1
ATOM 2676 O O . THR B 2 120 ? -0.721 -1.141 41.954 1.00 15.99 117 THR H O 1
ATOM 2680 N N . ALA B 2 121 ? -1.548 0.614 43.083 1.00 18.50 118 ALA H N 1
ATOM 2681 C CA . ALA B 2 121 ? -0.231 1.233 43.319 1.00 17.71 118 ALA H CA 1
ATOM 2682 C C . ALA B 2 121 ? 0.529 0.475 44.424 1.00 16.88 118 ALA H C 1
ATOM 2683 O O . ALA B 2 121 ? -0.082 -0.060 45.345 1.00 17.43 118 ALA H O 1
ATOM 2685 N N . PRO B 2 122 ? 1.855 0.426 44.355 1.00 14.82 119 PRO H N 1
ATOM 2686 C CA . PRO B 2 122 ? 2.640 -0.291 45.373 1.00 15.37 119 PRO H CA 1
ATOM 2687 C C . PRO B 2 122 ? 2.788 0.428 46.717 1.00 15.21 119 PRO H C 1
ATOM 2688 O O . PRO B 2 122 ? 2.704 1.660 46.785 1.00 16.03 119 PRO H O 1
ATOM 2692 N N . SER B 2 123 ? 2.979 -0.369 47.776 1.00 14.34 120 SER H N 1
ATOM 2693 C CA . SER B 2 123 ? 3.458 0.146 49.058 1.00 13.92 120 SER H CA 1
ATOM 2694 C C . SER B 2 123 ? 4.995 0.048 48.962 1.00 14.59 120 SER H C 1
ATOM 2695 O O . SER B 2 123 ? 5.519 -0.975 48.514 1.00 18.40 120 SER H O 1
ATOM 2698 N N . VAL B 2 124 ? 5.714 1.092 49.371 1.00 11.97 121 VAL H N 1
ATOM 2699 C CA . VAL B 2 124 ? 7.179 1.148 49.260 1.00 11.26 121 VAL H CA 1
ATOM 2700 C C . VAL B 2 124 ? 7.800 1.269 50.657 1.00 10.75 121 VAL H C 1
ATOM 2701 O O . VAL B 2 124 ? 7.471 2.192 51.404 1.00 12.61 121 VAL H O 1
ATOM 2705 N N . TYR B 2 125 ? 8.692 0.335 51.001 1.00 10.16 122 TYR H N 1
ATOM 2706 C CA . TYR B 2 125 ? 9.263 0.254 52.346 1.00 10.69 122 TYR H CA 1
ATOM 2707 C C . TYR B 2 125 ? 10.794 0.382 52.329 1.00 9.63 122 TYR H C 1
ATOM 2708 O O . TYR B 2 125 ? 11.469 -0.382 51.622 1.00 10.82 122 TYR H O 1
ATOM 2717 N N . PRO B 2 126 ? 11.352 1.336 53.097 1.00 9.86 123 PRO H N 1
ATOM 2718 C CA . PRO B 2 126 ? 12.816 1.460 53.231 1.00 9.19 123 PRO H CA 1
ATOM 2719 C C . PRO B 2 126 ? 13.361 0.398 54.182 1.00 9.85 123 PRO H C 1
ATOM 2720 O O . PRO B 2 126 ? 12.750 0.184 55.242 1.00 11.35 123 PRO H O 1
ATOM 2724 N N . LEU B 2 127 ? 14.481 -0.232 53.814 1.00 9.15 124 LEU H N 1
ATOM 2725 C CA . LEU B 2 127 ? 15.098 -1.307 54.612 1.00 9.09 124 LEU H CA 1
ATOM 2726 C C . LEU B 2 127 ? 16.502 -0.900 55.079 1.00 8.43 124 LEU H C 1
ATOM 2727 O O . LEU B 2 127 ? 17.471 -0.940 54.308 1.00 9.11 124 LEU H O 1
ATOM 2732 N N . ALA B 2 128 ? 16.616 -0.498 56.340 1.00 9.31 125 ALA H N 1
ATOM 2733 C CA . ALA B 2 128 ? 17.899 -0.159 56.934 1.00 9.33 125 ALA H CA 1
ATOM 2734 C C . ALA B 2 128 ? 18.540 -1.436 57.529 1.00 7.74 125 ALA H C 1
ATOM 2735 O O . ALA B 2 128 ? 17.842 -2.429 57.809 1.00 8.99 125 ALA H O 1
ATOM 2737 N N . PRO B 2 129 ? 19.857 -1.417 57.757 1.00 8.59 126 PRO H N 1
ATOM 2738 C CA . PRO B 2 129 ? 20.535 -2.601 58.295 1.00 8.60 126 PRO H CA 1
ATOM 2739 C C . PRO B 2 129 ? 20.068 -2.983 59.696 1.00 8.15 126 PRO H C 1
ATOM 2740 O O . PRO B 2 129 ? 19.472 -2.204 60.443 1.00 9.31 126 PRO H O 1
ATOM 2744 N N . VAL B 2 130 ? 20.387 -4.223 60.047 1.00 8.48 127 VAL H N 1
ATOM 2745 C CA . VAL B 2 130 ? 20.253 -4.711 61.427 1.00 8.63 127 VAL H CA 1
ATOM 2746 C C . VAL B 2 130 ? 21.000 -3.764 62.391 1.00 10.16 127 VAL H C 1
ATOM 2747 O O . VAL B 2 130 ? 22.091 -3.289 62.083 1.00 12.09 127 VAL H O 1
ATOM 2751 N N . CYS B 2 131 ? 20.429 -3.510 63.563 1.00 10.34 128 CYS H N 1
ATOM 2752 C CA . CYS B 2 131 ? 21.077 -2.670 64.569 1.00 12.48 128 CYS H CA 1
ATOM 2753 C C . CYS B 2 131 ? 22.383 -3.311 65.030 1.00 14.72 128 CYS H C 1
ATOM 2754 O O . CYS B 2 131 ? 22.464 -4.527 65.245 1.00 14.58 128 CYS H O 1
ATOM 2757 N N . SER B 2 138 ? 31.932 -2.039 53.897 1.00 24.23 137 SER H N 1
ATOM 2758 C CA . SER B 2 138 ? 30.742 -1.665 53.133 1.00 17.22 137 SER H CA 1
ATOM 2759 C C . SER B 2 138 ? 29.481 -1.808 53.980 1.00 15.63 137 SER H C 1
ATOM 2760 O O . SER B 2 138 ? 29.479 -2.494 55.009 1.00 18.04 137 SER H O 1
ATOM 2763 N N . VAL B 2 139 ? 28.422 -1.142 53.529 1.00 12.19 138 VAL H N 1
ATOM 2764 C CA . VAL B 2 139 ? 27.080 -1.270 54.100 1.00 11.39 138 VAL H CA 1
ATOM 2765 C C . VAL B 2 139 ? 26.076 -1.479 52.944 1.00 9.41 138 VAL H C 1
ATOM 2766 O O . VAL B 2 139 ? 26.197 -0.852 51.875 1.00 10.49 138 VAL H O 1
ATOM 2770 N N . THR B 2 140 ? 25.086 -2.355 53.162 1.00 9.78 139 THR H N 1
ATOM 2771 C CA . THR B 2 140 ? 24.030 -2.615 52.182 1.00 8.91 139 THR H CA 1
ATOM 2772 C C . THR B 2 140 ? 22.663 -2.153 52.728 1.00 8.46 139 THR H C 1
ATOM 2773 O O . THR B 2 140 ? 22.330 -2.443 53.887 1.00 9.93 139 THR H O 1
ATOM 2777 N N . LEU B 2 141 ? 21.915 -1.443 51.877 1.00 8.21 140 LEU H N 1
ATOM 2778 C CA . LEU B 2 141 ? 20.561 -0.964 52.155 1.00 8.55 140 LEU H CA 1
ATOM 2779 C C . LEU B 2 141 ? 19.594 -1.627 51.166 1.00 8.29 140 LEU H C 1
ATOM 2780 O O . LEU B 2 141 ? 20.006 -2.080 50.088 1.00 8.71 140 LEU H O 1
ATOM 2785 N N . GLY B 2 142 ? 18.305 -1.663 51.508 1.00 8.83 141 GLY H N 1
ATOM 2786 C CA . GLY B 2 142 ? 17.294 -2.222 50.621 1.00 8.71 141 GLY H CA 1
ATOM 2787 C C . GLY B 2 142 ? 16.033 -1.392 50.478 1.00 7.89 141 GLY H C 1
ATOM 2788 O O . GLY B 2 142 ? 15.784 -0.440 51.240 1.00 8.26 141 GLY H O 1
ATOM 2789 N N . CYS B 2 143 ? 15.207 -1.793 49.505 1.00 8.41 142 CYS H N 1
ATOM 2790 C CA . CYS B 2 143 ? 13.915 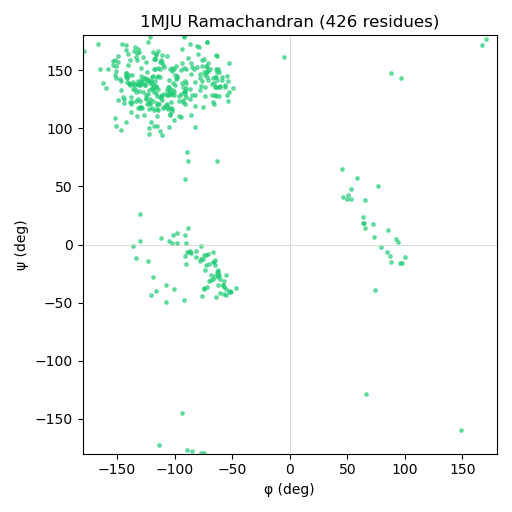-1.171 49.223 1.00 8.61 142 CYS H CA 1
ATOM 2791 C C . CYS B 2 143 ? 12.952 -2.276 48.770 1.00 8.62 142 CYS H C 1
ATOM 2792 O O . CYS B 2 143 ? 13.297 -3.051 47.858 1.00 9.63 142 CYS H O 1
ATOM 2795 N N . LEU B 2 144 ? 11.790 -2.370 49.426 1.00 8.85 143 LEU H N 1
ATOM 2796 C CA . LEU B 2 144 ? 10.790 -3.409 49.123 1.00 9.32 143 LEU H CA 1
ATOM 2797 C C . LEU B 2 144 ? 9.552 -2.725 48.511 1.00 9.80 143 LEU H C 1
ATOM 2798 O O . LEU B 2 144 ? 8.997 -1.803 49.103 1.00 11.01 143 LEU H O 1
ATOM 2803 N N . VAL B 2 145 ? 9.134 -3.191 47.328 1.00 9.43 144 VAL H N 1
ATOM 2804 C CA . VAL B 2 145 ? 8.012 -2.634 46.569 1.00 10.54 144 VAL H CA 1
ATOM 2805 C C . VAL B 2 145 ? 6.917 -3.705 46.490 1.00 11.25 144 VAL H C 1
ATOM 2806 O O . VAL B 2 145 ? 7.032 -4.655 45.711 1.00 12.41 144 VAL H O 1
ATOM 2810 N N . LYS B 2 146 ? 5.871 -3.563 47.312 1.00 11.83 145 LYS H N 1
ATOM 2811 C CA . LYS B 2 146 ? 4.914 -4.653 47.543 1.00 12.65 145 LYS H CA 1
ATOM 2812 C C . LYS B 2 146 ? 3.479 -4.351 47.120 1.00 13.17 145 LYS H C 1
ATOM 2813 O O . LYS B 2 146 ? 2.921 -3.293 47.420 1.00 16.13 145 LYS H O 1
ATOM 2819 N N . GLY B 2 147 ? 2.875 -5.316 46.435 1.00 14.19 146 GLY H N 1
ATOM 2820 C CA . GLY B 2 147 ? 1.449 -5.291 46.134 1.00 16.80 146 GLY H CA 1
ATOM 2821 C C . GLY B 2 147 ? 0.962 -4.374 45.021 1.00 15.33 146 GLY H C 1
ATOM 2822 O O . GLY B 2 147 ? -0.017 -3.641 45.212 1.00 20.26 146 GLY H O 1
ATOM 2823 N N . TYR B 2 148 ? 1.591 -4.445 43.845 1.00 15.44 147 TYR H N 1
ATOM 2824 C CA . TYR B 2 148 ? 1.198 -3.604 42.716 1.00 14.45 147 TYR H CA 1
ATOM 2825 C C . TYR B 2 148 ? 0.713 -4.408 41.495 1.00 13.95 147 TYR H C 1
ATOM 2826 O O . TYR B 2 148 ? 1.003 -5.597 41.356 1.00 14.31 147 TYR H O 1
ATOM 2835 N N . PHE B 2 149 ? -0.035 -3.740 40.619 1.00 13.61 148 PHE H N 1
ATOM 2836 C CA . PHE B 2 149 ? -0.521 -4.343 39.382 1.00 13.51 148 PHE H CA 1
ATOM 2837 C C . PHE B 2 149 ? -0.947 -3.237 38.411 1.00 13.31 148 PHE H C 1
ATOM 2838 O O . PHE B 2 149 ? -1.527 -2.250 38.879 1.00 15.89 148 PHE H O 1
ATOM 2846 N N . PRO B 2 150 ? -0.661 -3.315 37.094 1.00 13.61 149 PRO H N 1
ATOM 2847 C CA . PRO B 2 150 ? 0.198 -4.289 36.398 1.00 12.39 149 PRO H CA 1
ATOM 2848 C C . PRO B 2 150 ? 1.681 -4.001 36.655 1.00 11.75 149 PRO H C 1
ATOM 2849 O O . PRO B 2 150 ? 2.015 -2.906 37.166 1.00 13.47 149 PRO H O 1
ATOM 2853 N N . GLU B 2 151 ? 2.627 -4.751 36.110 1.00 11.59 150 GLU H N 1
ATOM 2854 C CA . GLU B 2 151 ? 3.929 -4.253 35.634 1.00 11.12 150 GLU H CA 1
ATOM 2855 C C . GLU B 2 151 ? 3.976 -3.107 34.681 1.00 10.95 150 GLU H C 1
ATOM 2856 O O . GLU B 2 151 ? 2.976 -2.907 33.973 1.00 11.90 150 GLU H O 1
ATOM 2862 N N . PRO B 2 152 ? 5.077 -2.329 34.592 1.00 10.47 151 PRO H N 1
ATOM 2863 C CA . PRO B 2 152 ? 6.308 -2.351 35.392 1.00 11.30 151 PRO H CA 1
ATOM 2864 C C . PRO B 2 152 ? 6.243 -1.412 36.604 1.00 12.07 151 PRO H C 1
ATOM 2865 O O . PRO B 2 152 ? 5.370 -0.519 36.638 1.00 11.66 151 PRO H O 1
ATOM 2869 N N . VAL B 2 153 ? 7.262 -1.325 37.453 1.00 12.47 152 VAL H N 1
ATOM 2870 C CA . VAL B 2 153 ? 7.839 -0.129 37.989 1.00 12.77 152 VAL H CA 1
ATOM 2871 C C . VAL B 2 153 ? 9.190 0.286 37.598 1.00 12.67 152 VAL H C 1
ATOM 2872 O O . VAL B 2 153 ? 9.927 -0.520 37.063 1.00 15.34 152 VAL H O 1
ATOM 2876 N N . THR B 2 154 ? 9.510 1.554 37.854 1.00 12.89 153 THR H N 1
ATOM 2877 C CA . THR B 2 154 ? 10.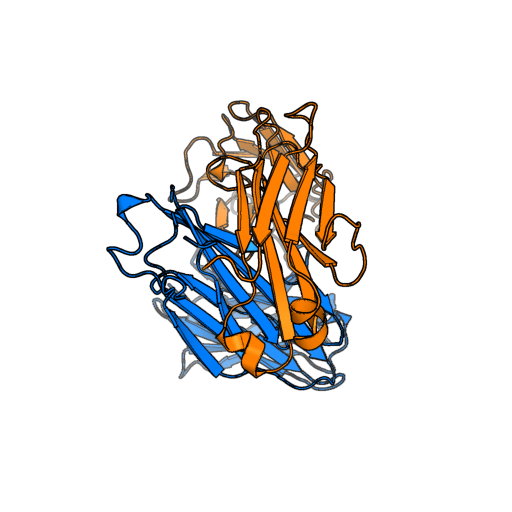861 2.065 37.657 1.00 13.17 153 THR H CA 1
ATOM 2878 C C . THR B 2 154 ? 11.429 2.462 39.012 1.00 12.28 153 THR H C 1
ATOM 2879 O O . THR B 2 154 ? 10.982 3.439 39.620 1.00 12.93 153 THR H O 1
ATOM 2883 N N . LEU B 2 155 ? 12.411 1.705 39.479 1.00 11.09 154 LEU H N 1
ATOM 2884 C CA . LEU B 2 155 ? 13.071 1.965 40.758 1.00 10.23 154 LEU H CA 1
ATOM 2885 C C . LEU B 2 155 ? 14.453 2.583 40.510 1.00 8.86 154 LEU H C 1
ATOM 2886 O O . LEU B 2 155 ? 15.240 2.079 39.691 1.00 10.45 154 LEU H O 1
ATOM 2891 N N . THR B 2 156 ? 14.747 3.685 41.220 1.00 9.19 157 THR H N 1
ATOM 2892 C CA . THR B 2 156 ? 16.067 4.323 41.229 1.00 9.14 157 THR H CA 1
ATOM 2893 C C . THR B 2 156 ? 16.519 4.587 42.664 1.00 8.87 157 THR H C 1
ATOM 2894 O O . THR B 2 156 ? 15.710 4.556 43.602 1.00 8.98 157 THR H O 1
ATOM 2898 N N . TRP B 2 157 ? 17.809 4.882 42.796 1.00 8.82 158 TRP H N 1
ATOM 2899 C CA . TRP B 2 157 ? 18.403 5.333 44.042 1.00 10.98 158 TRP H CA 1
ATOM 2900 C C . TRP B 2 157 ? 18.919 6.768 43.827 1.00 8.84 158 TRP H C 1
ATOM 2901 O O . TRP B 2 157 ? 19.607 7.048 42.836 1.00 9.44 158 TRP H O 1
ATOM 2912 N N . ASN B 2 158 ? 18.561 7.708 44.770 1.00 8.81 162 ASN H N 1
ATOM 2913 C CA . ASN B 2 158 ? 18.983 9.116 44.630 1.00 9.72 162 ASN H CA 1
ATOM 2914 C C . ASN B 2 158 ? 18.654 9.673 43.227 1.00 10.56 162 ASN H C 1
ATOM 2915 O O . ASN B 2 158 ? 19.464 10.365 42.582 1.00 10.83 162 ASN H O 1
ATOM 2920 N N . SER B 2 159 ? 17.454 9.345 42.752 1.00 10.45 163 SER H N 1
ATOM 2921 C CA . SER B 2 159 ? 16.908 9.868 41.485 1.00 11.40 163 SER H CA 1
ATOM 2922 C C . SER B 2 159 ? 17.734 9.436 40.263 1.00 12.92 163 SER H C 1
ATOM 2923 O O . SER B 2 159 ? 17.643 10.065 39.204 1.00 17.63 163 SER H O 1
ATOM 2926 N N . GLY B 2 160 ? 18.473 8.328 40.394 1.00 11.42 164 GLY H N 1
ATOM 2927 C CA . GLY B 2 160 ? 19.312 7.802 39.322 1.00 12.54 164 GLY H CA 1
ATOM 2928 C C . GLY B 2 160 ? 20.796 8.131 39.433 1.00 11.01 164 GLY H C 1
ATOM 2929 O O . GLY B 2 160 ? 21.613 7.550 38.701 1.00 13.09 164 GLY H O 1
ATOM 2930 N N . SER B 2 161 ? 21.160 9.036 40.348 1.00 9.58 165 SER H N 1
ATOM 2931 C CA . SER B 2 161 ? 22.564 9.444 40.504 1.00 10.62 165 SER H CA 1
ATOM 2932 C C . SER B 2 161 ? 23.425 8.364 41.192 1.00 10.43 165 SER H C 1
ATOM 2933 O O . SER B 2 161 ? 24.647 8.362 41.041 1.00 12.05 165 SER H O 1
ATOM 2937 N N . LEU B 2 162 ? 22.791 7.460 41.948 1.00 10.04 166 LEU H N 1
ATOM 2938 C CA . LEU B 2 162 ? 23.477 6.327 42.588 1.00 10.02 166 LEU H CA 1
ATOM 2939 C C . LEU B 2 162 ? 23.114 5.083 41.770 1.00 10.17 166 LEU H C 1
ATOM 2940 O O . LEU B 2 162 ? 22.007 4.541 41.899 1.00 10.90 166 LEU H O 1
ATOM 2945 N N . SER B 2 163 ? 24.036 4.659 40.905 1.00 11.27 167 SER H N 1
ATOM 2946 C CA . SER B 2 163 ? 23.787 3.535 39.991 1.00 13.15 167 SER H CA 1
ATOM 2947 C C . SER B 2 163 ? 24.747 2.336 40.184 1.00 13.86 167 SER H C 1
ATOM 2948 O O . SER B 2 163 ? 24.378 1.182 39.908 1.00 16.87 167 SER H O 1
ATOM 2951 N N . SER B 2 164 ? 25.970 2.590 40.657 1.00 12.64 168 SER H N 1
ATOM 2952 C CA . SER B 2 164 ? 26.938 1.508 40.918 1.00 12.85 168 SER H CA 1
ATOM 2953 C C . SER B 2 164 ? 26.551 0.721 42.178 1.00 10.92 168 SER H C 1
ATOM 2954 O O . SER B 2 164 ? 26.043 1.307 43.139 1.00 12.53 168 SER H O 1
ATOM 2957 N N . GLY B 2 165 ? 26.811 -0.589 42.191 1.00 11.84 169 GLY H N 1
ATOM 2958 C CA . GLY B 2 165 ? 26.541 -1.405 43.377 1.00 11.16 169 GLY H CA 1
ATOM 2959 C C . GLY B 2 165 ? 25.074 -1.670 43.670 1.00 9.65 169 GLY H C 1
ATOM 2960 O O . GLY B 2 165 ? 24.726 -2.042 44.795 1.00 10.53 169 GLY H O 1
ATOM 2961 N N . VAL B 2 166 ? 24.209 -1.459 42.650 1.00 9.98 171 VAL H N 1
ATOM 2962 C CA . VAL B 2 166 ? 22.766 -1.671 42.756 1.00 9.55 171 VAL H CA 1
ATOM 2963 C C . VAL B 2 166 ? 22.370 -3.027 42.145 1.00 9.70 171 VAL H C 1
ATOM 2964 O O . VAL B 2 166 ? 22.879 -3.396 41.075 1.00 11.62 171 VAL H O 1
ATOM 2968 N N . HIS B 2 167 ? 21.487 -3.773 42.812 1.00 9.35 172 HIS H N 1
ATOM 2969 C CA . HIS B 2 167 ? 20.833 -4.957 42.224 1.00 9.67 172 HIS H CA 1
ATOM 2970 C C . HIS B 2 167 ? 19.313 -4.812 42.380 1.00 9.10 172 HIS H C 1
ATOM 2971 O O . HIS B 2 167 ? 18.790 -4.871 43.503 1.00 9.44 172 HIS H O 1
ATOM 2978 N N . THR B 2 168 ? 18.606 -4.620 41.265 1.00 10.36 173 THR H N 1
ATOM 2979 C CA . THR B 2 168 ? 17.145 -4.559 41.245 1.00 10.85 173 THR H CA 1
ATOM 2980 C C . THR B 2 168 ? 16.635 -5.870 40.630 1.00 9.86 173 THR H C 1
ATOM 2981 O O . THR B 2 168 ? 16.970 -6.191 39.497 1.00 13.52 173 THR H O 1
ATOM 2985 N N . PHE B 2 169 ? 15.836 -6.604 41.402 1.00 8.95 174 PHE H N 1
ATOM 2986 C CA . PHE B 2 169 ? 15.435 -7.977 41.079 1.00 9.01 174 PHE H CA 1
ATOM 2987 C C . PHE B 2 169 ? 14.146 -8.058 40.257 1.00 9.37 174 PHE H C 1
ATOM 2988 O O . PHE B 2 169 ? 13.267 -7.187 40.359 1.00 11.24 174 PHE H O 1
ATOM 2996 N N . PRO B 2 170 ? 14.013 -9.100 39.429 1.00 10.36 175 PRO H N 1
ATOM 2997 C CA . PRO B 2 170 ? 12.736 -9.312 38.743 1.00 11.43 175 PRO H CA 1
ATOM 2998 C C . PRO B 2 170 ? 11.578 -9.483 39.727 1.00 11.47 175 PRO H C 1
ATOM 2999 O O . PRO B 2 170 ? 11.758 -10.091 40.790 1.00 13.22 175 PRO H O 1
ATOM 3003 N N . ALA B 2 171 ? 10.399 -8.973 39.369 1.00 12.29 176 ALA H N 1
ATOM 3004 C CA . ALA B 2 171 ? 9.211 -9.098 40.219 1.00 13.30 176 ALA H CA 1
ATOM 3005 C C . ALA B 2 171 ? 8.678 -10.531 40.265 1.00 15.23 176 ALA H C 1
ATOM 3006 O O . ALA B 2 171 ? 8.926 -11.334 39.367 1.00 16.93 176 ALA H O 1
ATOM 3008 N N . VAL B 2 172 ? 7.958 -10.829 41.333 1.00 14.65 177 VAL H N 1
ATOM 3009 C CA . VAL B 2 172 ? 7.310 -12.112 41.501 1.00 17.18 177 VAL H CA 1
ATOM 3010 C C . VAL B 2 172 ? 5.815 -11.845 41.656 1.00 16.40 177 VAL H C 1
ATOM 3011 O O . VAL B 2 172 ? 5.420 -10.897 42.328 1.00 16.67 177 VAL H O 1
ATOM 3019 N N . LEU B 2 173 ? 4.993 -12.678 41.013 1.00 20.17 178 LEU H N 1
ATOM 3020 C CA . LEU B 2 173 ? 3.540 -12.516 40.984 1.00 20.90 178 LEU H CA 1
ATOM 3021 C C . LEU B 2 173 ? 2.866 -13.527 41.895 1.00 27.92 178 LEU H C 1
ATOM 3022 O O . LEU B 2 173 ? 3.162 -14.715 41.816 1.00 30.46 178 LEU H O 1
ATOM 3027 N N . GLN B 2 174 ? 1.972 -13.049 42.758 1.00 29.56 179 GLN H N 1
ATOM 3028 C CA . GLN B 2 174 ? 1.162 -13.908 43.617 1.00 31.58 179 GLN H CA 1
ATOM 3029 C C . GLN B 2 174 ? -0.185 -13.216 43.858 1.00 34.03 179 GLN H C 1
ATOM 3030 O O . GLN B 2 174 ? -0.219 -12.073 44.308 1.00 39.65 179 GLN H O 1
ATOM 3036 N N . SER B 2 175 ? -1.294 -13.885 43.549 1.00 46.29 180 SER H N 1
ATOM 3037 C CA . SER B 2 175 ? -2.614 -13.336 43.873 1.00 49.90 180 SER H CA 1
ATOM 3038 C C . SER B 2 175 ? -2.961 -12.068 43.118 1.00 41.40 180 SER H C 1
ATOM 3039 O O . SER B 2 175 ? -3.623 -11.178 43.656 1.00 43.84 180 SER H O 1
ATOM 3042 N N . ASP B 2 176 ? -2.567 -11.994 41.801 1.00 28.06 183 ASP H N 1
ATOM 3043 C CA . ASP B 2 176 ? -2.802 -10.807 40.991 1.00 27.82 183 ASP H CA 1
ATOM 3044 C C . ASP B 2 176 ? -2.056 -9.590 41.518 1.00 28.94 183 ASP H C 1
ATOM 3045 O O . ASP B 2 176 ? -2.444 -8.475 41.164 1.00 29.92 183 ASP H O 1
ATOM 3050 N N . LEU B 2 177 ? -1.025 -9.769 42.368 1.00 24.41 184 LEU H N 1
ATOM 3051 C CA . LEU B 2 177 ? -0.175 -8.652 42.796 1.00 16.21 184 LEU H CA 1
ATOM 3052 C C . LEU B 2 177 ? 1.307 -8.996 42.693 1.00 15.49 184 LEU H C 1
ATOM 3053 O O . LEU B 2 177 ? 1.747 -10.093 43.047 1.00 17.46 184 LEU H O 1
ATOM 3058 N N . TYR B 2 178 ? 2.074 -8.027 42.215 1.00 13.74 185 TYR H N 1
ATOM 3059 C CA . TYR B 2 178 ? 3.531 -8.142 42.091 1.00 12.66 185 TYR H CA 1
ATOM 3060 C C . TYR B 2 178 ? 4.262 -7.561 43.297 1.00 12.28 185 TYR H C 1
ATOM 3061 O O . TYR B 2 178 ? 3.784 -6.613 43.932 1.00 13.32 185 TYR H O 1
ATOM 3070 N N . THR B 2 179 ? 5.433 -8.135 43.577 1.00 13.13 186 THR H N 1
ATOM 3071 C CA . THR B 2 179 ? 6.370 -7.615 44.575 1.00 11.69 186 THR H CA 1
ATOM 3072 C C . THR B 2 179 ? 7.803 -7.678 43.990 1.00 11.55 186 THR H C 1
ATOM 3073 O O . THR B 2 179 ? 8.164 -8.671 43.327 1.00 12.84 186 THR H O 1
ATOM 3077 N N . LEU B 2 180 ? 8.605 -6.635 44.250 1.00 11.65 187 LEU H N 1
ATOM 3078 C CA . LEU B 2 180 ? 9.967 -6.516 43.742 1.00 11.91 187 LEU H CA 1
ATOM 3079 C C . LEU B 2 180 ? 10.846 -5.924 44.869 1.00 9.50 187 LEU H C 1
ATOM 3080 O O . LEU B 2 180 ? 10.337 -5.241 45.750 1.00 11.38 187 LEU H O 1
ATOM 3085 N N . SER B 2 181 ? 12.151 -6.199 44.841 1.00 9.99 188 SER H N 1
ATOM 3086 C CA . SER B 2 181 ? 13.096 -5.601 45.795 1.00 8.36 188 SER H CA 1
ATOM 3087 C C . SER B 2 181 ? 14.347 -5.087 45.063 1.00 8.15 188 SER H C 1
ATOM 3088 O O . SER B 2 181 ? 14.638 -5.501 43.913 1.00 9.20 188 SER H O 1
ATOM 3091 N N . SER B 2 182 ? 15.087 -4.195 45.727 1.00 8.21 189 SER H N 1
ATOM 3092 C CA . SER B 2 182 ? 16.384 -3.714 45.253 1.00 7.45 189 SER H CA 1
ATOM 3093 C C . SER B 2 182 ? 17.339 -3.538 46.447 1.00 7.83 189 SER H C 1
ATOM 3094 O O . SER B 2 182 ? 16.914 -3.103 47.538 1.00 8.13 189 SER H O 1
ATOM 3097 N N . SER B 2 183 ? 18.626 -3.827 46.210 1.00 7.73 190 SER H N 1
ATOM 3098 C CA . SER B 2 183 ? 19.692 -3.577 47.180 1.00 7.73 190 SER H CA 1
ATOM 3099 C C . SER B 2 183 ? 20.705 -2.571 46.590 1.00 7.70 190 SER H C 1
ATOM 3100 O O . SER B 2 183 ? 20.901 -2.494 45.365 1.00 8.77 190 SER H O 1
ATOM 3103 N N . VAL B 2 184 ? 21.345 -1.801 47.463 1.00 7.65 191 VAL H N 1
ATOM 3104 C CA . VAL B 2 184 ? 22.477 -1.003 47.064 1.00 8.11 191 VAL H CA 1
ATOM 3105 C C . VAL B 2 184 ? 23.581 -0.990 48.150 1.00 8.68 191 VAL H C 1
ATOM 3106 O O . VAL B 2 184 ? 23.306 -1.046 49.355 1.00 8.78 191 VAL H O 1
ATOM 3110 N N . THR B 2 185 ? 24.848 -1.072 47.717 1.00 9.74 192 THR H N 1
ATOM 3111 C CA . THR B 2 185 ? 25.988 -1.446 48.553 1.00 10.21 192 THR H CA 1
ATOM 3112 C C . THR B 2 185 ? 26.951 -0.184 48.348 1.00 10.93 192 THR 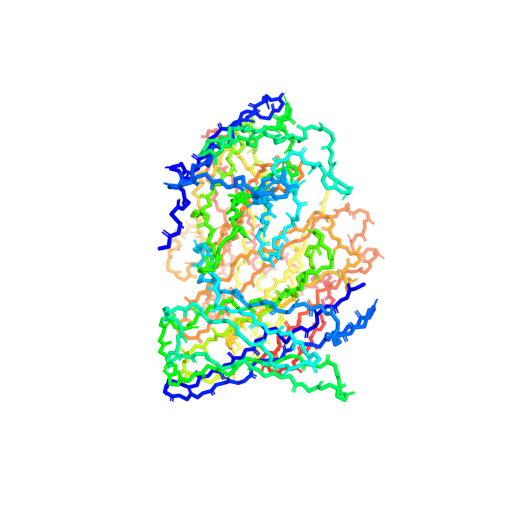H C 1
ATOM 3113 O O . THR B 2 185 ? 27.350 0.104 47.223 1.00 11.70 192 THR H O 1
ATOM 3117 N N . VAL B 2 186 ? 27.295 0.509 49.448 1.00 10.94 193 VAL H N 1
ATOM 3118 C CA . VAL B 2 186 ? 28.150 1.710 49.445 1.00 11.61 193 VAL H CA 1
ATOM 3119 C C . VAL B 2 186 ? 29.240 1.591 50.524 1.00 12.79 193 VAL H C 1
ATOM 3120 O O . VAL B 2 186 ? 29.197 0.683 51.357 1.00 14.08 193 VAL H O 1
ATOM 3124 N N . THR B 2 187 ? 30.240 2.469 50.499 1.00 17.20 194 THR H N 1
ATOM 3125 C CA . THR B 2 187 ? 31.265 2.459 51.549 1.00 20.73 194 THR H CA 1
ATOM 3126 C C . THR B 2 187 ? 30.620 2.795 52.899 1.00 20.08 194 THR H C 1
ATOM 3127 O O . THR B 2 187 ? 29.752 3.666 52.984 1.00 20.39 194 THR H O 1
ATOM 3131 N N . SER B 2 188 ? 31.093 2.167 53.970 1.00 21.18 195 SER H N 1
ATOM 3132 C CA . SER B 2 188 ? 30.499 2.400 55.290 1.00 25.06 195 SER H CA 1
ATOM 3133 C C . SER B 2 188 ? 30.641 3.861 55.760 1.00 21.76 195 SER H C 1
ATOM 3134 O O . SER B 2 188 ? 29.816 4.352 56.524 1.00 24.99 195 SER H O 1
ATOM 3137 N N . SER B 2 189 ? 31.660 4.575 55.282 1.00 19.95 196 SER H N 1
ATOM 3138 C CA . SER B 2 189 ? 31.810 5.991 55.631 1.00 20.32 196 SER H CA 1
ATOM 3139 C C . SER B 2 189 ? 30.739 6.857 54.967 1.00 23.09 196 SER H C 1
ATOM 3140 O O . SER B 2 189 ? 30.502 8.004 55.369 1.00 26.13 196 SER H O 1
ATOM 3143 N N . THR B 2 190 ? 30.001 6.332 53.874 1.00 24.69 198 THR H N 1
ATOM 3144 C CA . THR B 2 190 ? 28.995 6.980 53.034 1.00 24.18 198 THR H CA 1
ATOM 3145 C C . THR B 2 190 ? 27.642 7.145 53.754 1.00 15.90 198 THR H C 1
ATOM 3146 O O . THR B 2 190 ? 26.930 8.116 53.531 1.00 15.88 198 THR H O 1
ATOM 3150 N N . TRP B 2 191 ? 27.256 6.152 54.554 1.00 16.02 199 TRP H N 1
ATOM 3151 C CA . TRP B 2 191 ? 25.906 6.094 55.116 1.00 11.55 199 TRP H CA 1
ATOM 3152 C C . TRP B 2 191 ? 25.997 5.634 56.576 1.00 12.12 199 TRP H C 1
ATOM 3153 O O . TRP B 2 191 ? 26.707 4.659 56.834 1.00 13.12 199 TRP H O 1
ATOM 3164 N N . PRO B 2 192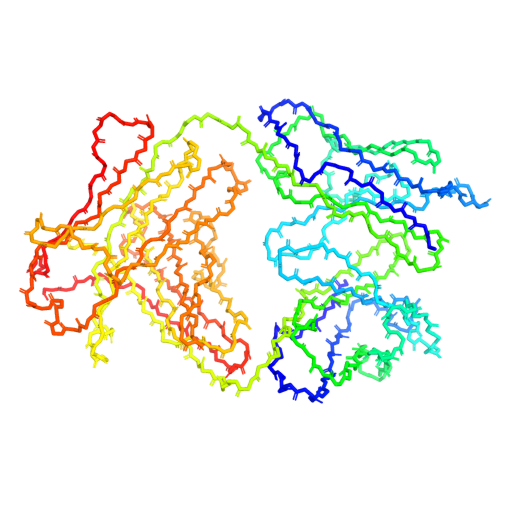 ? 25.258 6.231 57.531 1.00 12.56 200 PRO H N 1
ATOM 3165 C CA . PRO B 2 192 ? 24.232 7.251 57.301 1.00 13.17 200 PRO H CA 1
ATOM 3166 C C . PRO B 2 192 ? 24.699 8.711 57.275 1.00 12.68 200 PRO H C 1
ATOM 3167 O O . PRO B 2 192 ? 23.833 9.591 57.316 1.00 14.50 200 PRO H O 1
ATOM 3171 N N . SER B 2 193 ? 26.046 8.988 57.163 1.00 13.12 202 SER H N 1
ATOM 3172 C CA . SER B 2 193 ? 26.588 10.362 57.062 1.00 16.28 202 SER H CA 1
ATOM 3173 C C . SER B 2 193 ? 25.979 11.165 55.899 1.00 16.30 202 SER H C 1
ATOM 3174 O O . SER B 2 193 ? 25.794 12.394 56.021 1.00 19.86 202 SER H O 1
ATOM 3177 N N . GLN B 2 194 ? 25.756 10.492 54.764 1.00 15.23 203 GLN H N 1
ATOM 3178 C CA . GLN B 2 194 ? 25.204 11.100 53.551 1.00 14.87 203 GLN H CA 1
ATOM 3179 C C . GLN B 2 194 ? 23.805 10.465 53.284 1.00 11.47 203 GLN H C 1
ATOM 3180 O O . GLN B 2 194 ? 23.438 9.406 53.857 1.00 13.48 203 GLN H O 1
ATOM 3186 N N . SER B 2 195 ? 23.042 11.089 52.392 1.00 10.72 204 SER H N 1
ATOM 3187 C CA . SER B 2 195 ? 21.647 10.720 52.149 1.00 10.08 204 SER H CA 1
ATOM 3188 C C . SER B 2 195 ? 21.485 9.675 51.038 1.00 10.27 204 SER H C 1
ATOM 3189 O O . SER B 2 195 ? 22.061 9.837 49.936 1.00 10.91 204 SER H O 1
ATOM 3193 N N . ILE B 2 196 ? 20.690 8.626 51.307 1.00 9.45 205 ILE H N 1
ATOM 3194 C CA . ILE B 2 196 ? 20.318 7.617 50.307 1.00 9.54 205 ILE H CA 1
ATOM 3195 C C . ILE B 2 196 ? 18.797 7.402 50.364 1.00 9.24 205 ILE H C 1
ATOM 3196 O O . ILE B 2 196 ? 18.248 7.123 51.440 1.00 9.76 205 ILE H O 1
ATOM 3201 N N . THR B 2 197 ? 18.137 7.559 49.207 1.00 9.44 206 THR H N 1
ATOM 3202 C CA . THR B 2 197 ? 16.686 7.475 49.062 1.00 9.28 206 THR H CA 1
ATOM 3203 C C . THR B 2 197 ? 16.323 6.531 47.917 1.00 8.74 206 THR H C 1
ATOM 3204 O O . THR B 2 197 ? 16.917 6.611 46.827 1.00 10.12 206 THR H O 1
ATOM 3208 N N . CYS B 2 198 ? 15.294 5.667 48.159 1.00 9.62 208 CYS H N 1
ATOM 3209 C CA . CYS B 2 198 ? 14.709 4.856 47.095 1.00 9.95 208 CYS H CA 1
ATOM 3210 C C . CYS B 2 198 ? 13.535 5.606 46.442 1.00 9.90 208 CYS H C 1
ATOM 3211 O O . CYS B 2 198 ? 12.692 6.147 47.164 1.00 11.45 208 CYS H O 1
ATOM 3214 N N . ASN B 2 199 ? 13.490 5.658 45.099 1.00 9.56 209 ASN H N 1
ATOM 3215 C CA . ASN B 2 199 ? 12.409 6.308 44.334 1.00 10.03 209 ASN H CA 1
ATOM 3216 C C . ASN B 2 199 ? 11.702 5.257 43.483 1.00 10.58 209 ASN H C 1
ATOM 3217 O O . ASN B 2 199 ? 12.368 4.513 42.763 1.00 11.41 209 ASN H O 1
ATOM 3222 N N . VAL B 2 200 ? 10.367 5.228 43.533 1.00 10.13 210 VAL H N 1
ATOM 3223 C CA . VAL B 2 200 ? 9.593 4.236 42.780 1.00 10.22 210 VAL H CA 1
ATOM 3224 C C . VAL B 2 200 ? 8.437 4.870 41.994 1.00 11.63 210 VAL H C 1
ATOM 3225 O O . VAL B 2 200 ? 7.506 5.436 42.578 1.00 14.47 210 VAL H O 1
ATOM 3229 N N . ALA B 2 201 ? 8.500 4.741 40.668 1.00 12.08 211 ALA H N 1
ATOM 3230 C CA . ALA B 2 201 ? 7.437 5.202 39.771 1.00 14.06 211 ALA H CA 1
ATOM 3231 C C . ALA B 2 201 ? 6.644 3.982 39.273 1.00 13.95 211 ALA H C 1
ATOM 3232 O O . ALA B 2 201 ? 7.224 2.976 38.875 1.00 14.30 211 ALA H O 1
ATOM 3234 N N . HIS B 2 202 ? 5.317 4.093 39.276 1.00 13.96 212 HIS H N 1
ATOM 3235 C CA . HIS B 2 202 ? 4.434 3.023 38.782 1.00 13.24 212 HIS H CA 1
ATOM 3236 C C . HIS B 2 202 ? 3.572 3.646 37.664 1.00 14.71 212 HIS H C 1
ATOM 3237 O O . HIS B 2 202 ? 2.560 4.284 37.961 1.00 16.64 212 HIS H O 1
ATOM 3244 N N . PRO B 2 203 ? 3.968 3.521 36.389 1.00 14.66 213 PRO H N 1
ATOM 3245 C CA . PRO B 2 203 ? 3.266 4.251 35.321 1.00 15.80 213 PRO H CA 1
ATOM 3246 C C . PRO B 2 203 ? 1.758 4.000 35.198 1.00 15.02 213 PRO H C 1
ATOM 3247 O O . PRO B 2 203 ? 1.012 4.937 34.905 1.00 17.78 213 PRO H O 1
ATOM 3251 N N . ALA B 2 204 ? 1.306 2.773 35.430 1.00 16.11 214 ALA H N 1
ATOM 3252 C CA . ALA B 2 204 ? -0.122 2.457 35.295 1.00 16.69 214 ALA H CA 1
ATOM 3253 C C . ALA B 2 204 ? -1.027 3.231 36.279 1.00 17.55 214 ALA H C 1
ATOM 3254 O O . ALA B 2 204 ? -2.192 3.493 35.960 1.00 20.41 214 ALA H O 1
ATOM 3256 N N . SER B 2 205 ? -0.501 3.607 37.447 1.00 18.10 215 SER H N 1
ATOM 3257 C CA . SER B 2 205 ? -1.258 4.381 38.435 1.00 17.64 215 SER H CA 1
ATOM 3258 C C . SER B 2 205 ? -0.831 5.859 38.494 1.00 17.70 215 SER H C 1
ATOM 3259 O O . SER B 2 205 ? -1.328 6.609 39.320 1.00 23.08 215 SER H O 1
ATOM 3262 N N . SER B 2 206 ? 0.101 6.265 37.632 1.00 18.09 216 SER H N 1
ATOM 3263 C CA . SER B 2 206 ? 0.630 7.638 37.621 1.00 20.14 216 SER H CA 1
ATOM 3264 C C . SER B 2 206 ? 1.144 8.077 39.004 1.00 20.49 216 SER H C 1
ATOM 3265 O O . SER B 2 206 ? 0.946 9.231 39.398 1.00 23.94 216 SER H O 1
ATOM 3268 N N . THR B 2 207 ? 1.803 7.168 39.730 1.00 18.72 217 THR H N 1
ATOM 3269 C CA . THR B 2 207 ? 2.358 7.483 41.057 1.00 18.59 217 THR H CA 1
ATOM 3270 C C . THR B 2 207 ? 3.885 7.462 41.088 1.00 19.93 217 THR H C 1
ATOM 3271 O O . THR B 2 207 ? 4.528 6.759 40.317 1.00 17.64 217 THR H O 1
ATOM 3275 N N . LYS B 2 208 ? 4.439 8.265 41.988 1.00 18.76 218 LYS H N 1
ATOM 3276 C CA . LYS B 2 208 ? 5.871 8.341 42.249 1.00 19.58 218 LYS H CA 1
ATOM 3277 C C . LYS B 2 208 ? 6.050 8.567 43.753 1.00 19.68 218 LYS H C 1
ATOM 3278 O O . LYS B 2 208 ? 5.534 9.551 44.296 1.00 23.86 218 LYS H O 1
ATOM 3284 N N . VAL B 2 209 ? 6.773 7.661 44.412 1.00 16.11 219 VAL H N 1
ATOM 3285 C CA . VAL B 2 209 ? 7.023 7.711 45.851 1.00 15.69 219 VAL H CA 1
ATOM 3286 C C . VAL B 2 209 ? 8.524 7.697 46.166 1.00 14.29 219 VAL H C 1
ATOM 3287 O O . VAL B 2 209 ? 9.292 7.006 45.512 1.00 15.70 219 VAL H O 1
ATOM 3291 N N . ASP B 2 210 ? 8.921 8.460 47.187 1.00 13.82 220 ASP H N 1
ATOM 3292 C CA . ASP B 2 210 ? 10.306 8.530 47.677 1.00 12.84 220 ASP H CA 1
ATOM 3293 C C . ASP B 2 210 ? 10.373 8.081 49.141 1.00 12.43 220 ASP H C 1
ATOM 3294 O O . ASP B 2 210 ? 9.547 8.519 49.953 1.00 16.27 220 ASP H O 1
ATOM 3299 N N . LYS B 2 211 ? 11.340 7.220 49.475 1.00 11.28 221 LYS H N 1
ATOM 3300 C CA . LYS B 2 211 ? 11.545 6.764 50.854 1.00 11.15 221 LYS H CA 1
ATOM 3301 C C . LYS B 2 211 ? 13.038 6.861 51.216 1.00 10.93 221 LYS H C 1
ATOM 3302 O O . LYS B 2 211 ? 13.872 6.109 50.678 1.00 10.61 221 LYS H O 1
ATOM 3308 N N . LYS B 2 212 ? 13.378 7.789 52.109 1.00 11.69 222 LYS H N 1
ATOM 3309 C CA . LYS B 2 212 ? 14.746 7.942 52.583 1.00 10.67 222 LYS H CA 1
ATOM 3310 C C . LYS B 2 212 ? 15.079 6.787 53.542 1.00 11.06 222 LYS H C 1
ATOM 3311 O O . LYS B 2 212 ? 14.260 6.422 54.393 1.00 12.06 222 LYS H O 1
ATOM 3317 N N . ILE B 2 213 ? 16.260 6.190 53.391 1.00 9.36 223 ILE H N 1
ATOM 3318 C CA . ILE B 2 213 ? 16.685 5.122 54.303 1.00 9.87 223 ILE H CA 1
ATOM 3319 C C . ILE B 2 213 ? 17.271 5.755 55.585 1.00 10.59 223 ILE H C 1
ATOM 3320 O O . ILE B 2 213 ? 18.235 6.528 55.545 1.00 12.06 223 ILE H O 1
ATOM 3325 N N . GLU B 2 214 ? 16.650 5.460 56.758 1.00 10.94 226 GLU H N 1
ATOM 3326 C CA . GLU B 2 214 ? 17.025 6.021 58.054 1.00 11.78 226 GLU H CA 1
ATOM 3327 C C . GLU B 2 214 ? 17.494 4.895 58.987 1.00 10.24 226 GLU H C 1
ATOM 3328 O O . GLU B 2 214 ? 16.889 3.814 59.025 1.00 11.49 226 GLU H O 1
ATOM 3334 N N . PRO B 2 215 ? 18.533 5.125 59.795 1.00 11.43 227 PRO H N 1
ATOM 3335 C CA . PRO B 2 215 ? 18.948 4.098 60.765 1.00 11.29 227 PRO H CA 1
ATOM 3336 C C . PRO B 2 215 ? 17.827 3.726 61.741 1.00 11.08 227 PRO H C 1
ATOM 3337 O O . PRO B 2 215 ? 17.052 4.584 62.167 1.00 11.42 227 PRO H O 1
ATOM 3341 N N . ARG B 2 216 ? 17.736 2.442 62.078 1.00 9.26 228 ARG H N 1
ATOM 3342 C CA . ARG B 2 216 ? 16.725 1.968 63.027 1.00 9.83 228 ARG H CA 1
ATOM 3343 C C . ARG B 2 216 ? 16.988 2.489 64.453 1.00 10.71 228 ARG H C 1
ATOM 3344 O O . ARG B 2 216 ? 18.133 2.503 64.914 1.00 12.72 228 ARG H O 1
ATOM 3352 N N . GLY B 2 217 ? 15.922 2.900 65.149 1.00 10.90 229 GLY H N 1
ATOM 3353 C CA . GLY B 2 217 ? 15.984 3.342 66.541 1.00 11.98 229 GLY H CA 1
ATOM 3354 C C . GLY B 2 217 ? 15.724 2.184 67.510 1.00 12.63 229 GLY H C 1
ATOM 3355 O O . GLY B 2 217 ? 15.498 1.053 67.076 1.00 17.13 229 GLY H O 1
ATOM 3356 N N . PRO B 2 218 ? 15.763 2.462 68.820 1.00 12.62 230 PRO H N 1
ATOM 3357 C CA . PRO B 2 218 ? 15.559 1.459 69.881 1.00 15.67 230 PRO H CA 1
ATOM 3358 C C . PRO B 2 218 ? 14.309 0.631 69.711 1.00 16.23 230 PRO H C 1
ATOM 3359 O O . PRO B 2 218 ? 13.360 1.241 69.196 1.00 14.07 230 PRO H O 1
#

B-factor: mean 19.26, std 12.49, range [5.19, 86.96]